Protein AF-A0A0F6SG94-F1 (afdb_monomer_lite)

Foldseek 3Di:
DVVVVVVVVVVVVVVVVVPPDPPPWDKFKAFQQRHTDDQVPDAAAAALDQLPDVQQPPDPDPHGGPTRRWMKIKTASDDDQFKKKFWAAPVRHTPDIDRGFGWDDDPRMTMGGTAGEAQDVLSVPDPPCPSRYYHYAAQIWMWMGDPRDIDIHGHHHAQAQEAAEEFEALADVHATLDQRHWVRVLVLVLLLQSLLRRQLSNLSHHHDRSVPHHYDYDYFAALQKKKKQPQAQWAFCWQKWAWKAKQNHTFPIFTGHHRHTQQRSLVSVQVSLVVVVKHKDKFWAAHFPNYPGIMMMIGIGHPVLGGIHMGGPPPDDRMPGPIMDMDRQGARCVLHAAFDDSRCLLGTHSNCCSRDVSPDPPPLSYQYEYEGNAYNVNPDQKAEHELCVVVVDGGSDHNYMYGHNVNSVCRQLQSRVSQRVLCHLLVHRDAPVVPDPQDCQASPGPNSRPSVDRGHHGDDPNSSVSSSVSGHDD

Sequence (474 aa):
MRLMREWIAALIVLVAISASAQERAEVRLLNGANTPLDPSRAVLMPSLRIPNDAALPRVWSFDGSSDARDVRIELVGIDADEASIESVDALGITRHAQEHVPLRRERGVSRSAFLRLVTTDLDAEAPDVTDRVLLVALGDLVRVTAAGVTYEIRVAPPRRARLRMRIVRNDVGGRPAIGGDEARAAALAREQVTIANEVWAQCGIGFGDPLELDVAVVDPPSASMLSVADVDGLPARGGGVIRMRVDGRAIPAITTRPGARPVETALAIATALRRARFVARVFENERTENGADRSADVVVRRRDGSFVTITRDDDAPLSTDAQQRVSIAEVDLGDGLREFDNMAALTGTLEERALVRAITDEDERTIDVLVVSEFTGRTRDGEAFVSGEAAGAPGSIANVVLISREGIARARAAFTLAHELGHVLLDHPLHPDHLGPDQPWRLMDSDASDSTILGPRRLTETECARARRFAHLE

pLDDT: mean 91.2, std 11.06, range [45.22, 98.75]

Radius of gyration: 30.39 Å; chains: 1; bounding box: 92×57×91 Å

Structure (mmCIF, N/CA/C/O backbone):
data_AF-A0A0F6SG94-F1
#
_entry.id   AF-A0A0F6SG94-F1
#
loop_
_atom_site.group_PDB
_atom_site.id
_atom_site.type_symbol
_atom_site.label_atom_id
_atom_site.label_alt_id
_atom_site.label_comp_id
_atom_site.label_asym_id
_atom_site.label_entity_id
_atom_site.label_seq_id
_atom_site.pdbx_PDB_ins_code
_atom_site.Cartn_x
_atom_site.Cartn_y
_atom_site.Cartn_z
_atom_site.occupancy
_atom_site.B_iso_or_equiv
_atom_site.auth_seq_id
_atom_site.auth_comp_id
_atom_site.auth_asym_id
_atom_site.auth_atom_id
_atom_site.pdbx_PDB_model_num
ATOM 1 N N . MET A 1 1 ? 62.537 -35.849 -48.654 1.00 54.38 1 MET A N 1
ATOM 2 C CA . MET A 1 1 ? 61.460 -36.094 -47.660 1.00 54.38 1 MET A CA 1
ATOM 3 C C . MET A 1 1 ? 61.463 -35.151 -46.448 1.00 54.38 1 MET A C 1
ATOM 5 O O . MET A 1 1 ? 60.395 -34.971 -45.882 1.00 54.38 1 MET A O 1
ATOM 9 N N . ARG A 1 2 ? 62.583 -34.518 -46.050 1.00 54.22 2 ARG A N 1
ATOM 10 C CA . ARG A 1 2 ? 62.607 -33.556 -44.922 1.00 54.22 2 ARG A CA 1
ATOM 11 C C . ARG A 1 2 ? 61.968 -32.195 -45.263 1.00 54.22 2 ARG A C 1
ATOM 13 O O . ARG A 1 2 ? 61.100 -31.748 -44.531 1.00 54.22 2 ARG A O 1
ATOM 20 N N . LEU A 1 3 ? 62.265 -31.646 -46.446 1.00 51.09 3 LEU A N 1
ATOM 21 C CA . LEU A 1 3 ? 61.664 -30.395 -46.944 1.00 51.09 3 LEU A CA 1
ATOM 22 C C . LEU A 1 3 ? 60.133 -30.459 -47.110 1.00 51.09 3 LEU A C 1
ATOM 24 O O . LEU A 1 3 ? 59.443 -29.496 -46.816 1.00 51.09 3 LEU A O 1
ATOM 28 N N . MET A 1 4 ? 59.566 -31.601 -47.509 1.00 54.66 4 MET A N 1
ATOM 29 C CA . MET A 1 4 ? 58.112 -31.721 -47.708 1.00 54.66 4 MET A CA 1
ATOM 30 C C . MET A 1 4 ? 57.323 -31.713 -46.384 1.00 54.66 4 MET A C 1
ATOM 32 O O . MET A 1 4 ? 56.164 -31.317 -46.366 1.00 54.66 4 MET A O 1
ATOM 36 N N . ARG A 1 5 ? 57.950 -32.105 -45.263 1.00 57.75 5 ARG A N 1
ATOM 37 C CA . ARG A 1 5 ? 57.336 -32.028 -43.925 1.00 57.75 5 ARG A CA 1
ATOM 38 C C . ARG A 1 5 ? 57.321 -30.601 -43.368 1.00 57.75 5 ARG A C 1
ATOM 40 O O . ARG A 1 5 ? 56.373 -30.253 -42.676 1.00 57.75 5 ARG A O 1
ATOM 47 N N . GLU A 1 6 ? 58.314 -29.780 -43.703 1.00 60.47 6 GLU A N 1
ATOM 48 C CA . GLU A 1 6 ? 58.376 -28.373 -43.274 1.00 60.47 6 GLU A CA 1
ATOM 49 C C . GLU A 1 6 ? 57.352 -27.502 -44.015 1.00 60.47 6 GLU A C 1
ATOM 51 O O . GLU A 1 6 ? 56.693 -26.673 -43.393 1.00 60.47 6 GLU A O 1
ATOM 56 N N . TRP A 1 7 ? 57.111 -27.766 -45.305 1.00 60.62 7 TRP A N 1
ATOM 57 C CA . TRP A 1 7 ? 56.058 -27.081 -46.066 1.00 60.62 7 TRP A CA 1
ATOM 58 C C . TRP A 1 7 ? 54.642 -27.457 -45.612 1.00 60.62 7 TRP A C 1
ATOM 60 O O . TRP A 1 7 ? 53.778 -26.589 -45.544 1.00 60.62 7 TRP A O 1
ATOM 70 N N . ILE A 1 8 ? 54.397 -28.718 -45.236 1.00 64.81 8 ILE A N 1
ATOM 71 C CA . ILE A 1 8 ? 53.089 -29.143 -44.708 1.00 64.81 8 ILE A CA 1
ATOM 72 C C . ILE A 1 8 ? 52.848 -28.564 -43.305 1.00 64.81 8 ILE A C 1
ATOM 74 O O . ILE A 1 8 ? 51.740 -28.121 -43.022 1.00 64.81 8 ILE A O 1
ATOM 78 N N . ALA A 1 9 ? 53.870 -28.492 -42.444 1.00 59.62 9 ALA A N 1
ATOM 79 C CA . ALA A 1 9 ? 53.749 -27.848 -41.134 1.00 59.62 9 ALA A CA 1
ATOM 80 C C . ALA A 1 9 ? 53.489 -26.334 -41.254 1.00 59.62 9 ALA A C 1
ATOM 82 O O . ALA A 1 9 ? 52.623 -25.812 -40.558 1.00 59.62 9 ALA A O 1
ATOM 83 N N . ALA A 1 10 ? 54.167 -25.643 -42.179 1.00 57.66 10 ALA A N 1
ATOM 84 C CA . ALA A 1 10 ? 53.922 -24.227 -42.453 1.00 57.66 10 ALA A CA 1
ATOM 85 C C . ALA A 1 10 ? 52.524 -23.977 -43.045 1.00 57.66 10 ALA A C 1
ATOM 87 O O . ALA A 1 10 ? 51.870 -23.013 -42.658 1.00 57.66 10 ALA A O 1
ATOM 88 N N . LEU A 1 11 ? 52.027 -24.862 -43.920 1.00 56.38 11 LEU A N 1
ATOM 89 C CA . LEU A 1 11 ? 50.677 -24.762 -44.483 1.00 56.38 11 LEU A CA 1
ATOM 90 C C . LEU A 1 11 ? 49.594 -25.031 -43.424 1.00 56.38 11 LEU A C 1
ATOM 92 O O . LEU A 1 11 ? 48.604 -24.314 -43.379 1.00 56.38 11 LEU A O 1
ATOM 96 N N . ILE A 1 12 ? 49.792 -26.009 -42.533 1.00 56.81 12 ILE A N 1
ATOM 97 C CA . ILE A 1 12 ? 48.864 -26.294 -41.424 1.00 56.81 12 ILE A CA 1
ATOM 98 C C . ILE A 1 12 ? 48.838 -25.133 -40.421 1.00 56.81 12 ILE A C 1
ATOM 100 O O . ILE A 1 12 ? 47.766 -24.782 -39.940 1.00 56.81 12 ILE A O 1
ATOM 104 N N . VAL A 1 13 ? 49.977 -24.487 -40.153 1.00 55.50 13 VAL A N 1
ATOM 105 C CA . VAL A 1 13 ? 50.031 -23.272 -39.323 1.00 55.50 13 VAL A CA 1
ATOM 106 C C . VAL A 1 13 ? 49.374 -22.081 -40.035 1.00 55.50 13 VAL A C 1
ATOM 108 O O . VAL A 1 13 ? 48.633 -21.347 -39.392 1.00 55.50 13 VAL A O 1
ATOM 111 N N . LEU A 1 14 ? 49.535 -21.918 -41.354 1.00 49.81 14 LEU A N 1
ATOM 112 C CA . LEU A 1 14 ? 48.852 -20.855 -42.108 1.00 49.81 14 LEU A CA 1
ATOM 113 C C . LEU A 1 14 ? 47.325 -21.056 -42.152 1.00 49.81 14 LEU A C 1
ATOM 115 O O . LEU A 1 14 ? 46.579 -20.099 -41.967 1.00 49.81 14 LEU A O 1
ATOM 119 N N . VAL A 1 15 ? 46.848 -22.294 -42.331 1.00 53.00 15 VAL A N 1
ATOM 120 C CA . VAL A 1 15 ? 45.410 -22.618 -42.294 1.00 53.00 15 VAL A CA 1
ATOM 121 C C . VAL A 1 15 ? 44.847 -22.514 -40.869 1.00 53.00 15 VAL A C 1
ATOM 123 O O . VAL A 1 15 ? 43.725 -22.047 -40.694 1.00 53.00 15 VAL A O 1
ATOM 126 N N . ALA A 1 16 ? 45.626 -22.854 -39.837 1.00 50.47 16 ALA A N 1
ATOM 127 C CA . ALA A 1 16 ? 45.220 -22.675 -38.442 1.00 50.47 16 ALA A CA 1
ATOM 128 C C . ALA A 1 16 ? 45.190 -21.196 -38.005 1.00 50.47 16 ALA A C 1
ATOM 130 O O . ALA A 1 16 ? 44.381 -20.836 -37.154 1.00 50.47 16 ALA A O 1
ATOM 131 N N . ILE A 1 17 ? 46.011 -20.325 -38.608 1.00 50.06 17 ILE A N 1
ATOM 132 C CA . ILE A 1 17 ? 45.977 -18.873 -38.364 1.00 50.06 17 ILE A CA 1
ATOM 133 C C . ILE A 1 17 ? 44.842 -18.201 -39.160 1.00 50.06 17 ILE A C 1
ATOM 135 O O . ILE A 1 17 ? 44.215 -17.282 -38.645 1.00 50.06 17 ILE A O 1
ATOM 139 N N . SER A 1 18 ? 44.468 -18.681 -40.350 1.00 47.53 18 SER A N 1
ATOM 140 C CA . SER A 1 18 ? 43.268 -18.181 -41.057 1.00 47.53 18 SER A CA 1
ATOM 141 C C . SER A 1 18 ? 41.940 -18.699 -40.493 1.00 47.53 18 SER A C 1
ATOM 143 O O . SER A 1 18 ? 40.896 -18.129 -40.789 1.00 47.53 18 SER A O 1
ATOM 145 N N . ALA A 1 19 ? 41.965 -19.736 -39.653 1.00 45.22 19 ALA A N 1
ATOM 146 C CA . ALA A 1 19 ? 40.829 -20.120 -38.815 1.00 45.22 19 ALA A CA 1
ATOM 147 C C . ALA A 1 19 ? 40.743 -19.304 -37.505 1.00 45.22 19 ALA A C 1
ATOM 149 O O . ALA A 1 19 ? 39.830 -19.520 -36.704 1.00 45.22 19 ALA A O 1
ATOM 150 N N . SER A 1 20 ? 41.681 -18.376 -37.263 1.00 50.03 20 SER A N 1
ATOM 151 C CA . SER A 1 20 ? 41.636 -17.490 -36.101 1.00 50.03 20 SER A CA 1
ATOM 152 C C . SER A 1 20 ? 40.656 -16.339 -36.351 1.00 50.03 20 SER A C 1
ATOM 154 O O . SER A 1 20 ? 40.830 -15.527 -37.253 1.00 50.03 20 SER A O 1
ATOM 156 N N . ALA A 1 21 ? 39.600 -16.322 -35.536 1.00 51.97 21 ALA A N 1
ATOM 157 C CA . ALA A 1 21 ? 38.595 -15.268 -35.444 1.00 51.97 21 ALA A CA 1
ATOM 158 C C . ALA A 1 21 ? 37.768 -15.026 -36.716 1.00 51.97 21 ALA A C 1
ATOM 160 O O . ALA A 1 21 ? 37.653 -13.905 -37.201 1.00 51.97 21 ALA A O 1
ATOM 161 N N . GLN A 1 22 ? 37.058 -16.053 -37.190 1.00 54.66 22 GLN A N 1
ATOM 162 C CA . GLN A 1 22 ? 35.732 -15.759 -37.729 1.00 54.66 22 GLN A CA 1
ATOM 163 C C . GLN A 1 22 ? 34.907 -15.272 -36.530 1.00 54.66 22 GLN A C 1
ATOM 165 O O . GLN A 1 22 ? 34.422 -16.087 -35.741 1.00 54.66 22 GLN A O 1
ATOM 170 N N . GLU A 1 23 ? 34.907 -13.951 -36.302 1.00 63.44 23 GLU A N 1
ATOM 171 C CA . GLU A 1 23 ? 34.091 -13.312 -35.270 1.00 63.44 23 GLU A CA 1
ATOM 172 C C . GLU A 1 23 ? 32.678 -13.856 -35.428 1.00 63.44 23 GLU A C 1
ATOM 174 O O . GLU A 1 23 ? 32.052 -13.719 -36.482 1.00 63.44 23 GLU A O 1
ATOM 179 N N . ARG A 1 24 ? 32.219 -14.591 -34.414 1.00 83.81 24 ARG A N 1
ATOM 180 C CA . ARG A 1 24 ? 30.873 -15.141 -34.434 1.00 83.81 24 ARG A CA 1
ATOM 181 C C . ARG A 1 24 ? 29.920 -13.955 -34.451 1.00 83.81 24 ARG A C 1
ATOM 183 O O . ARG A 1 24 ? 30.000 -13.111 -33.566 1.00 83.81 24 ARG A O 1
ATOM 190 N N . ALA A 1 25 ? 29.054 -13.923 -35.460 1.00 91.44 25 ALA A N 1
ATOM 191 C CA . ALA A 1 25 ? 27.910 -13.032 -35.504 1.00 91.44 25 ALA A CA 1
ATOM 192 C C . ALA A 1 25 ? 27.141 -13.146 -34.178 1.00 91.44 25 ALA A C 1
ATOM 194 O O . ALA A 1 25 ? 26.665 -14.228 -33.830 1.00 91.44 25 ALA A O 1
ATOM 195 N N . GLU A 1 26 ? 27.077 -12.056 -33.421 1.00 96.19 26 GLU A N 1
ATOM 196 C CA . GLU A 1 26 ? 26.526 -12.040 -32.071 1.00 96.19 26 GLU A CA 1
ATOM 197 C C . GLU A 1 26 ? 25.725 -10.759 -31.839 1.00 96.19 26 GLU A C 1
ATOM 199 O O . GLU A 1 26 ? 26.172 -9.656 -32.165 1.00 96.19 26 GLU A O 1
ATOM 204 N N . VAL A 1 27 ? 24.542 -10.923 -31.248 1.00 97.81 27 VAL A N 1
ATOM 205 C CA . VAL A 1 27 ? 23.726 -9.837 -30.701 1.00 97.81 27 VAL A CA 1
ATOM 206 C C . VAL A 1 27 ? 23.977 -9.790 -29.202 1.00 97.81 27 VAL A C 1
ATOM 208 O O . VAL A 1 27 ? 23.883 -10.814 -28.525 1.00 97.81 27 VAL A O 1
ATOM 211 N N . ARG A 1 28 ? 24.281 -8.605 -28.681 1.00 97.81 28 ARG A N 1
ATOM 212 C CA . ARG A 1 28 ? 24.512 -8.363 -27.257 1.00 97.81 28 ARG A CA 1
ATOM 213 C C . ARG A 1 28 ? 23.664 -7.206 -26.768 1.00 97.81 28 ARG A C 1
ATOM 215 O O . ARG A 1 28 ? 23.391 -6.260 -27.507 1.00 97.81 28 ARG A O 1
ATOM 222 N N . LEU A 1 29 ? 23.349 -7.245 -25.480 1.00 98.00 29 LEU A N 1
ATOM 223 C CA . LEU A 1 29 ? 22.873 -6.086 -24.744 1.00 98.00 29 LEU A CA 1
ATOM 224 C C . LEU A 1 29 ? 23.985 -5.604 -23.808 1.00 98.00 29 LEU A C 1
ATOM 226 O O . LEU A 1 29 ? 24.583 -6.397 -23.079 1.00 98.00 29 LEU A O 1
ATOM 230 N N . LEU A 1 30 ? 24.287 -4.311 -23.851 1.00 98.00 30 LEU A N 1
ATOM 231 C CA . LEU A 1 30 ? 25.258 -3.660 -22.976 1.00 98.00 30 LEU A CA 1
ATOM 232 C C . LEU A 1 30 ? 24.523 -2.847 -21.909 1.00 98.00 30 LEU A C 1
ATOM 234 O O . LEU A 1 30 ? 23.482 -2.270 -22.210 1.00 98.00 30 LEU A O 1
ATOM 238 N N . ASN A 1 31 ? 25.079 -2.752 -20.702 1.00 97.44 31 ASN A N 1
ATOM 239 C CA . ASN A 1 31 ? 24.598 -1.819 -19.675 1.00 97.44 31 ASN A CA 1
ATOM 240 C C . ASN A 1 31 ? 25.148 -0.392 -19.871 1.00 97.44 31 ASN A C 1
ATOM 242 O O . ASN A 1 31 ? 25.947 -0.144 -20.779 1.00 97.44 31 ASN A O 1
ATOM 246 N N . GLY A 1 32 ? 24.786 0.535 -18.976 1.00 95.38 32 GLY A N 1
ATOM 247 C CA . GLY A 1 32 ? 25.234 1.932 -19.017 1.00 95.38 32 GLY A CA 1
ATOM 248 C C . GLY A 1 32 ? 26.758 2.093 -19.009 1.00 95.38 32 GLY A C 1
ATOM 249 O O . GLY A 1 32 ? 27.291 2.998 -19.642 1.00 95.38 32 GLY A O 1
ATOM 250 N N . ALA A 1 33 ? 27.487 1.158 -18.395 1.00 96.38 33 ALA A N 1
ATOM 251 C CA . ALA A 1 33 ? 28.950 1.129 -18.386 1.00 96.38 33 ALA A CA 1
ATOM 252 C C . ALA A 1 33 ? 29.566 0.434 -19.619 1.00 96.38 33 ALA A C 1
ATOM 254 O O . ALA A 1 33 ? 30.764 0.152 -19.632 1.00 96.38 33 ALA A O 1
ATOM 255 N N . ASN A 1 34 ? 28.770 0.128 -20.648 1.00 95.94 34 ASN A N 1
ATOM 256 C CA . ASN A 1 34 ? 29.177 -0.615 -21.845 1.00 95.94 34 ASN A CA 1
ATOM 257 C C . ASN A 1 34 ? 29.717 -2.018 -21.580 1.00 95.94 34 ASN A C 1
ATOM 259 O O . ASN A 1 34 ? 30.497 -2.552 -22.369 1.00 95.94 34 ASN A O 1
ATOM 263 N N . THR A 1 35 ? 29.297 -2.625 -20.476 1.00 97.25 35 THR A N 1
ATOM 264 C CA . THR A 1 35 ? 29.620 -4.015 -20.169 1.00 97.25 35 THR A CA 1
ATOM 265 C C . THR A 1 35 ? 28.562 -4.924 -20.785 1.00 97.25 35 THR A C 1
ATOM 267 O O . THR A 1 35 ? 27.373 -4.689 -20.547 1.00 97.25 35 THR A O 1
ATOM 270 N N . PRO A 1 36 ? 28.956 -5.959 -21.549 1.00 97.75 36 PRO A N 1
ATOM 271 C CA . PRO A 1 36 ? 28.020 -6.965 -22.028 1.00 97.75 36 PRO A CA 1
ATOM 272 C C . PRO A 1 36 ? 27.292 -7.653 -20.875 1.00 97.75 36 PRO A C 1
ATOM 274 O O . PRO A 1 36 ? 27.904 -8.040 -19.878 1.00 97.75 36 PRO A O 1
ATOM 277 N N . LEU A 1 37 ? 25.983 -7.811 -21.026 1.00 98.06 37 LEU A N 1
ATOM 278 C CA . LEU A 1 37 ? 25.142 -8.531 -20.085 1.00 98.06 37 LEU A CA 1
ATOM 279 C C . LEU A 1 37 ? 25.159 -10.026 -20.430 1.00 98.06 37 LEU A C 1
ATOM 281 O O . LEU A 1 37 ? 24.895 -10.425 -21.563 1.00 98.06 37 LEU A O 1
ATOM 285 N N . ASP A 1 38 ? 25.480 -10.864 -19.448 1.00 97.62 38 ASP A N 1
ATOM 286 C CA . ASP A 1 38 ? 25.367 -12.321 -19.559 1.00 97.62 38 ASP A CA 1
ATOM 287 C C . ASP A 1 38 ? 23.965 -12.733 -19.085 1.00 97.62 38 ASP A C 1
ATOM 289 O O . ASP A 1 38 ? 23.687 -12.602 -17.890 1.00 97.62 38 ASP A O 1
ATOM 293 N N . PRO A 1 39 ? 23.081 -13.246 -19.961 1.00 97.00 39 PRO A N 1
ATOM 294 C CA . PRO A 1 39 ? 21.699 -13.554 -19.594 1.00 97.00 39 PRO A CA 1
ATOM 295 C C . PRO A 1 39 ? 21.581 -14.683 -18.557 1.00 97.00 39 PRO A C 1
ATOM 297 O O . PRO A 1 39 ? 20.520 -14.861 -17.964 1.00 97.00 39 PRO A O 1
ATOM 300 N N . SER A 1 40 ? 22.659 -15.435 -18.296 1.00 96.44 40 SER A N 1
ATOM 301 C CA . SER A 1 40 ? 22.699 -16.454 -17.239 1.00 96.44 40 SER A CA 1
ATOM 302 C C . SER A 1 40 ? 23.045 -15.902 -15.849 1.00 96.44 40 SER A C 1
ATOM 304 O O . SER A 1 40 ? 22.896 -16.608 -14.851 1.00 96.44 40 SER A O 1
ATOM 306 N N . ARG A 1 41 ? 23.530 -14.655 -15.766 1.00 96.62 41 ARG A N 1
ATOM 307 C CA . ARG A 1 41 ? 24.025 -14.031 -14.522 1.00 96.62 41 ARG A CA 1
ATOM 308 C C . ARG A 1 41 ? 23.418 -12.666 -14.236 1.00 96.62 41 ARG A C 1
ATOM 310 O O . ARG A 1 41 ? 23.407 -12.240 -13.084 1.00 96.62 41 ARG A O 1
ATOM 317 N N . ALA A 1 42 ? 22.977 -11.969 -15.273 1.00 97.56 42 ALA A N 1
ATOM 318 C CA . ALA A 1 42 ? 22.435 -10.630 -15.198 1.00 97.56 42 ALA A CA 1
ATOM 319 C C . ALA A 1 42 ? 20.916 -10.643 -15.371 1.00 97.56 42 ALA A C 1
ATOM 321 O O . ALA A 1 42 ? 20.344 -11.499 -16.043 1.00 97.56 42 ALA A O 1
ATOM 322 N N . VAL A 1 43 ? 20.286 -9.635 -14.783 1.00 97.75 43 VAL A N 1
ATOM 323 C CA . VAL A 1 43 ? 18.883 -9.292 -15.000 1.00 97.75 43 VAL A CA 1
ATOM 324 C C . VAL A 1 43 ? 18.789 -7.799 -15.258 1.00 97.75 43 VAL A C 1
ATOM 326 O O . VAL A 1 43 ? 19.610 -7.016 -14.772 1.00 97.75 43 VAL A O 1
ATOM 329 N N . LEU A 1 44 ? 17.782 -7.410 -16.022 1.00 98.31 44 LEU A N 1
ATOM 330 C CA . LEU A 1 44 ? 17.457 -6.017 -16.260 1.00 98.31 44 LEU A CA 1
ATOM 331 C C . LEU A 1 44 ? 16.655 -5.439 -15.094 1.00 98.31 44 LEU A C 1
ATOM 333 O O . LEU A 1 44 ? 15.865 -6.133 -14.458 1.00 98.31 44 LEU A O 1
ATOM 337 N N . MET A 1 45 ? 16.850 -4.152 -14.828 1.00 97.88 45 MET A N 1
ATOM 338 C CA . MET A 1 45 ? 16.108 -3.400 -13.820 1.00 97.88 45 MET A CA 1
ATOM 339 C C . MET A 1 45 ? 15.559 -2.126 -14.457 1.00 97.88 45 MET A C 1
ATOM 341 O O . MET A 1 45 ? 16.333 -1.434 -15.121 1.00 97.88 45 MET A O 1
ATOM 345 N N . PRO A 1 46 ? 14.287 -1.762 -14.219 1.00 97.44 46 PRO A N 1
ATOM 346 C CA . PRO A 1 46 ? 13.781 -0.461 -14.638 1.00 97.44 46 PRO A CA 1
ATOM 347 C C . PRO A 1 46 ? 14.574 0.689 -14.008 1.00 97.44 46 PRO A C 1
ATOM 349 O O . PRO A 1 46 ? 15.127 0.556 -12.906 1.00 97.44 46 PRO A O 1
ATOM 352 N N . SER A 1 47 ? 14.661 1.814 -14.713 1.00 96.06 47 SER A N 1
ATOM 353 C CA . SER A 1 47 ? 15.433 2.976 -14.267 1.00 96.06 47 SER A CA 1
ATOM 354 C C . SER A 1 47 ? 14.773 3.689 -13.077 1.00 96.06 47 SER A C 1
ATOM 356 O O . SER A 1 47 ? 13.553 3.722 -12.953 1.00 96.06 47 SER A O 1
ATOM 358 N N . LEU A 1 48 ? 15.596 4.283 -12.201 1.00 95.38 48 LEU A N 1
ATOM 359 C CA . LEU A 1 48 ? 15.147 5.221 -11.152 1.00 95.38 48 LEU A CA 1
ATOM 360 C C . LEU A 1 48 ? 15.154 6.680 -11.629 1.00 95.38 48 LEU A C 1
ATOM 362 O O . LEU A 1 48 ? 14.886 7.600 -10.858 1.00 95.38 48 LEU A O 1
ATOM 366 N N . ARG A 1 49 ? 15.545 6.923 -12.881 1.00 93.81 49 ARG A N 1
ATOM 367 C CA . ARG A 1 49 ? 15.724 8.259 -13.449 1.00 93.81 49 ARG A CA 1
ATOM 368 C C . ARG A 1 49 ? 14.479 8.684 -14.210 1.00 93.81 49 ARG A C 1
ATOM 370 O O . ARG A 1 49 ? 13.713 7.861 -14.714 1.00 93.81 49 ARG A O 1
ATOM 377 N N . ILE A 1 50 ? 14.257 9.988 -14.288 1.00 91.50 50 ILE A N 1
ATOM 378 C CA . ILE A 1 50 ? 13.193 10.549 -15.126 1.00 91.50 50 ILE A CA 1
ATOM 379 C C . ILE A 1 50 ? 13.578 10.292 -16.594 1.00 91.50 50 ILE A C 1
ATOM 381 O O . ILE A 1 50 ? 14.748 10.479 -16.930 1.00 91.50 50 ILE A O 1
ATOM 385 N N . PRO A 1 51 ? 12.670 9.848 -17.482 1.00 89.50 51 PRO A N 1
ATOM 386 C CA . PRO A 1 51 ? 13.062 9.343 -18.798 1.00 89.50 51 PRO A CA 1
ATOM 387 C C . PRO A 1 51 ? 13.747 10.383 -19.683 1.00 89.50 51 PRO A C 1
ATOM 389 O O . PRO A 1 51 ? 14.661 10.042 -20.424 1.00 89.50 51 PRO A O 1
ATOM 392 N N . ASN A 1 52 ? 13.347 11.651 -19.580 1.00 88.44 52 ASN A N 1
ATOM 393 C CA . ASN A 1 52 ? 13.834 12.739 -20.428 1.00 88.44 52 ASN A CA 1
ATOM 394 C C . ASN A 1 52 ? 14.964 13.577 -19.797 1.00 88.44 52 ASN A C 1
ATOM 396 O O . ASN A 1 52 ? 15.303 14.644 -20.327 1.00 88.44 52 ASN A O 1
ATOM 400 N N . ASP A 1 53 ? 15.553 13.112 -18.690 1.00 90.75 53 ASP A N 1
ATOM 401 C CA . ASP A 1 53 ? 16.646 13.811 -18.017 1.00 90.75 53 ASP A CA 1
ATOM 402 C C . ASP A 1 53 ? 17.971 13.756 -18.799 1.00 90.75 53 ASP A C 1
ATOM 404 O O . ASP A 1 53 ? 18.149 13.008 -19.760 1.00 90.75 53 ASP A O 1
ATOM 408 N N . ALA A 1 54 ? 18.941 14.571 -18.379 1.00 87.94 54 ALA A N 1
ATOM 409 C CA . ALA A 1 54 ? 20.250 14.636 -19.031 1.00 87.94 54 ALA A CA 1
ATOM 410 C C . ALA A 1 54 ? 21.106 13.369 -18.832 1.00 87.94 54 ALA A C 1
ATOM 412 O O . ALA A 1 54 ? 22.169 13.260 -19.443 1.00 87.94 54 ALA A O 1
ATOM 413 N N . ALA A 1 55 ? 20.683 12.436 -17.968 1.00 87.62 55 ALA A N 1
ATOM 414 C CA . ALA A 1 55 ? 21.408 11.191 -17.749 1.00 87.62 55 ALA A CA 1
ATOM 415 C C . ALA A 1 55 ? 21.224 10.218 -18.916 1.00 87.62 55 ALA A C 1
ATOM 417 O O . ALA A 1 55 ? 22.111 9.406 -19.142 1.00 87.62 55 ALA A O 1
ATOM 418 N N . LEU A 1 56 ? 20.121 10.322 -19.670 1.00 89.44 56 LEU A N 1
ATOM 419 C CA . LEU A 1 56 ? 19.925 9.562 -20.903 1.00 89.44 56 LEU A CA 1
ATOM 420 C C . LEU A 1 56 ? 20.673 10.246 -22.066 1.00 89.44 56 LEU A C 1
ATOM 422 O O . LEU A 1 56 ? 20.278 11.340 -22.491 1.00 89.44 56 LEU A O 1
ATOM 426 N N . PRO A 1 57 ? 21.752 9.654 -22.615 1.00 86.38 57 PRO A N 1
ATOM 427 C CA . PRO A 1 57 ? 22.546 10.316 -23.645 1.00 86.38 57 PRO A CA 1
ATOM 428 C C . PRO A 1 57 ? 21.741 10.529 -24.935 1.00 86.38 57 PRO A C 1
ATOM 430 O O . PRO A 1 57 ? 21.406 9.582 -25.647 1.00 86.38 57 PRO A O 1
ATOM 433 N N . ARG A 1 58 ? 21.457 11.795 -25.270 1.00 81.69 58 ARG A N 1
ATOM 434 C CA . ARG A 1 58 ? 20.728 12.163 -26.503 1.00 81.69 58 ARG A CA 1
ATOM 435 C C . ARG A 1 58 ? 21.605 12.085 -27.751 1.00 81.69 58 ARG A C 1
ATOM 437 O O . ARG A 1 58 ? 21.123 11.819 -28.853 1.00 81.69 58 ARG A O 1
ATOM 444 N N . VAL A 1 59 ? 22.901 12.331 -27.579 1.00 81.38 59 VAL A N 1
ATOM 445 C CA . VAL A 1 59 ? 23.886 12.240 -28.655 1.00 81.38 59 VAL A CA 1
ATOM 446 C C . VAL A 1 59 ? 24.295 10.785 -28.818 1.00 81.38 59 VAL A C 1
ATOM 448 O O . VAL A 1 59 ? 24.551 10.082 -27.843 1.00 81.38 59 VAL A O 1
ATOM 451 N N . TRP A 1 60 ? 24.398 10.349 -30.070 1.00 79.50 60 TRP A N 1
ATOM 452 C CA . TRP A 1 60 ? 25.031 9.085 -30.417 1.00 79.50 60 TRP A CA 1
ATOM 453 C C . TRP A 1 60 ? 26.488 9.108 -29.956 1.00 79.50 60 TRP A C 1
ATOM 455 O O . TRP A 1 60 ? 27.334 9.698 -30.624 1.00 79.50 60 TRP A O 1
ATOM 465 N N . SER A 1 61 ? 26.763 8.494 -28.807 1.00 80.31 61 SER A N 1
ATOM 466 C CA . SER A 1 61 ? 28.110 8.344 -28.268 1.00 80.31 61 SER A CA 1
ATOM 467 C C . SER A 1 61 ? 28.415 6.879 -27.980 1.00 80.31 61 SER A C 1
ATOM 469 O O . SER A 1 61 ? 27.561 6.106 -27.538 1.00 80.31 61 SER A O 1
ATOM 471 N N . PHE A 1 62 ? 29.664 6.493 -28.228 1.00 82.88 62 PHE A N 1
ATOM 472 C CA . PHE A 1 62 ? 30.205 5.205 -27.809 1.00 82.88 62 PHE A CA 1
ATOM 473 C C . PHE A 1 62 ? 30.611 5.191 -26.330 1.00 82.88 62 PHE A C 1
ATOM 475 O O . PHE A 1 62 ? 30.888 4.107 -25.813 1.00 82.88 62 PHE A O 1
ATOM 482 N N . ASP A 1 63 ? 30.558 6.337 -25.650 1.00 88.50 63 ASP A N 1
ATOM 483 C CA . ASP A 1 63 ? 30.751 6.463 -24.205 1.00 88.50 63 ASP A CA 1
ATOM 484 C C . ASP A 1 63 ? 29.620 5.776 -23.417 1.00 88.50 63 ASP A C 1
ATOM 486 O O . ASP A 1 63 ? 28.680 5.215 -23.989 1.00 88.50 63 ASP A O 1
ATOM 490 N N . GLY A 1 64 ? 29.759 5.719 -22.093 1.00 89.81 64 GLY A N 1
ATOM 491 C CA . GLY A 1 64 ? 28.740 5.149 -21.207 1.00 89.81 64 GLY A CA 1
ATOM 492 C C . GLY A 1 64 ? 27.581 6.110 -20.918 1.00 89.81 64 GLY A C 1
ATOM 493 O O . GLY A 1 64 ? 27.698 7.316 -21.131 1.00 89.81 64 GLY A O 1
ATOM 494 N N . SER A 1 65 ? 26.482 5.568 -20.395 1.00 93.06 65 SER A N 1
ATOM 495 C CA . SER A 1 65 ? 25.437 6.330 -19.703 1.00 93.06 65 SER A CA 1
ATOM 496 C C . SER A 1 65 ? 25.827 6.544 -18.236 1.00 93.06 65 SER A C 1
ATOM 498 O O . SER A 1 65 ? 26.517 5.716 -17.637 1.00 93.06 65 SER A O 1
ATOM 500 N N . SER A 1 66 ? 25.382 7.656 -17.647 1.00 93.19 66 SER A N 1
ATOM 501 C CA . SER A 1 66 ? 25.532 7.896 -16.207 1.00 93.19 66 SER A CA 1
ATOM 502 C C . SER A 1 66 ? 24.534 7.092 -15.367 1.00 93.19 66 SER A C 1
ATOM 504 O O . SER A 1 66 ? 24.772 6.906 -14.174 1.00 93.19 66 SER A O 1
ATOM 506 N N . ASP A 1 67 ? 23.463 6.572 -15.974 1.00 94.12 67 ASP A N 1
ATOM 507 C CA . ASP A 1 67 ? 22.612 5.555 -15.361 1.00 94.12 67 ASP A CA 1
ATOM 508 C C . ASP A 1 67 ? 23.112 4.157 -15.750 1.00 94.12 67 ASP A C 1
ATOM 510 O O . ASP A 1 67 ? 23.085 3.756 -16.915 1.00 94.12 67 ASP A O 1
ATOM 514 N N . ALA A 1 68 ? 23.544 3.382 -14.755 1.00 95.00 68 ALA A N 1
ATOM 515 C CA . ALA A 1 68 ? 24.015 2.015 -14.957 1.00 95.00 68 ALA A CA 1
ATOM 516 C C . ALA A 1 68 ? 22.924 1.061 -15.484 1.00 95.00 68 ALA A C 1
ATOM 518 O O . ALA A 1 68 ? 23.262 -0.013 -15.987 1.00 95.00 68 ALA A O 1
ATOM 519 N N . ARG A 1 69 ? 21.640 1.431 -15.357 1.00 96.44 69 ARG A N 1
ATOM 520 C CA . ARG A 1 69 ? 20.480 0.633 -15.786 1.00 96.44 69 ARG A CA 1
ATOM 521 C C . ARG A 1 69 ? 20.046 0.896 -17.222 1.00 96.44 69 ARG A C 1
ATOM 523 O O . ARG A 1 69 ? 19.253 0.118 -17.747 1.00 96.44 69 ARG A O 1
ATOM 530 N N . ASP A 1 70 ? 20.550 1.953 -17.855 1.00 96.94 70 ASP A N 1
ATOM 531 C CA . ASP A 1 70 ? 20.325 2.149 -19.283 1.00 96.94 70 ASP A CA 1
ATOM 532 C C . ASP A 1 70 ? 20.987 1.007 -20.064 1.00 96.94 70 ASP A C 1
ATOM 534 O O . ASP A 1 70 ? 22.036 0.483 -19.675 1.00 96.94 70 ASP A O 1
ATOM 538 N N . VAL A 1 71 ? 20.374 0.614 -21.177 1.00 97.69 71 VAL A N 1
ATOM 539 C CA . VAL A 1 71 ? 20.850 -0.496 -22.004 1.00 97.69 71 VAL A CA 1
ATOM 540 C C . VAL A 1 71 ? 21.020 -0.084 -23.452 1.00 97.69 71 VAL A C 1
ATOM 542 O O . VAL A 1 71 ? 20.389 0.857 -23.912 1.00 97.69 71 VAL A O 1
ATOM 545 N N . ARG A 1 72 ? 21.862 -0.783 -24.207 1.00 97.25 72 ARG A N 1
ATOM 546 C CA . ARG A 1 72 ? 21.928 -0.611 -25.663 1.00 97.25 72 ARG A CA 1
ATOM 547 C C . ARG A 1 72 ? 22.284 -1.898 -26.375 1.00 97.25 72 ARG A C 1
ATOM 549 O O . ARG A 1 72 ? 22.955 -2.759 -25.810 1.00 97.25 72 ARG A O 1
ATOM 556 N N . ILE A 1 73 ? 21.860 -1.994 -27.624 1.00 97.88 73 ILE A N 1
ATOM 557 C CA . ILE A 1 73 ? 22.138 -3.124 -28.501 1.00 97.88 73 ILE A CA 1
ATOM 558 C C . ILE A 1 73 ? 23.547 -2.959 -29.072 1.00 97.88 73 ILE A C 1
ATOM 560 O O . ILE A 1 73 ? 23.921 -1.869 -29.507 1.00 97.88 73 ILE A O 1
ATOM 564 N N . GLU A 1 74 ? 24.322 -4.039 -29.087 1.00 97.75 74 GLU A N 1
ATOM 565 C CA . GLU A 1 74 ? 25.582 -4.151 -29.818 1.00 97.75 74 GLU A CA 1
ATOM 566 C C . GLU A 1 74 ? 25.538 -5.371 -30.737 1.00 97.75 74 GLU A C 1
ATOM 568 O O . GLU A 1 74 ? 25.191 -6.473 -30.314 1.00 97.75 74 GLU A O 1
ATOM 573 N N . LEU A 1 75 ? 25.937 -5.166 -31.987 1.00 97.56 75 LEU A N 1
ATOM 574 C CA . LEU A 1 75 ? 26.121 -6.211 -32.975 1.00 97.56 75 LEU A CA 1
ATOM 575 C C . LEU A 1 75 ? 27.611 -6.390 -33.276 1.00 97.56 75 LEU A C 1
ATOM 577 O O . LEU A 1 75 ? 28.291 -5.440 -33.680 1.00 97.56 75 LEU A O 1
ATOM 581 N N . VAL A 1 76 ? 28.102 -7.619 -33.121 1.00 96.44 76 VAL A N 1
ATOM 582 C CA . VAL A 1 76 ? 29.481 -8.017 -33.439 1.00 96.44 76 VAL A CA 1
ATOM 583 C C . VAL A 1 76 ? 29.448 -8.995 -34.603 1.00 96.44 76 VAL A C 1
ATOM 585 O O . VAL A 1 76 ? 28.691 -9.960 -34.570 1.00 96.44 76 VAL A O 1
ATOM 588 N N . GLY A 1 77 ? 30.227 -8.742 -35.658 1.00 93.56 77 GLY A N 1
ATOM 589 C CA . GLY A 1 77 ? 30.265 -9.613 -36.841 1.00 93.56 77 GLY A CA 1
ATOM 590 C C . GLY A 1 77 ? 28.959 -9.680 -37.654 1.00 93.56 77 GLY A C 1
ATOM 591 O O . GLY A 1 77 ? 28.848 -10.522 -38.541 1.00 93.56 77 GLY A O 1
ATOM 592 N N . ILE A 1 78 ? 27.977 -8.813 -37.374 1.00 94.25 78 ILE A N 1
ATOM 593 C CA . ILE A 1 78 ? 26.710 -8.699 -38.113 1.00 94.25 78 ILE A CA 1
ATOM 594 C C . ILE A 1 78 ? 26.703 -7.371 -38.871 1.00 94.25 78 ILE A C 1
ATOM 596 O O . ILE A 1 78 ? 27.011 -6.318 -38.309 1.00 94.25 78 ILE A O 1
ATOM 600 N N . ASP A 1 79 ? 26.353 -7.426 -40.154 1.00 93.12 79 ASP A N 1
ATOM 601 C CA . ASP A 1 79 ? 26.160 -6.247 -40.993 1.00 93.12 79 ASP A CA 1
ATOM 602 C C . ASP A 1 79 ? 24.669 -5.901 -41.065 1.00 93.12 79 ASP A C 1
ATOM 604 O O . ASP A 1 79 ? 23.940 -6.415 -41.909 1.00 93.12 79 ASP A O 1
ATOM 608 N N . ALA A 1 80 ? 24.216 -5.092 -40.109 1.00 95.00 80 ALA A N 1
ATOM 609 C CA . ALA A 1 80 ? 22.863 -4.552 -40.054 1.00 95.00 80 ALA A CA 1
ATOM 610 C C . ALA A 1 80 ? 22.904 -3.102 -39.553 1.00 95.00 80 ALA A C 1
ATOM 612 O O . ALA A 1 80 ? 23.735 -2.739 -38.709 1.00 95.00 80 ALA A O 1
ATOM 613 N N . ASP A 1 81 ? 22.010 -2.286 -40.095 1.00 96.44 81 ASP A N 1
ATOM 614 C CA . ASP A 1 81 ? 21.767 -0.887 -39.743 1.00 96.44 81 ASP A CA 1
ATOM 615 C C . ASP A 1 81 ? 20.590 -0.713 -38.775 1.00 96.44 81 ASP A C 1
ATOM 617 O O . ASP A 1 81 ? 20.453 0.351 -38.172 1.00 96.44 81 ASP A O 1
ATOM 621 N N . GLU A 1 82 ? 19.802 -1.767 -38.557 1.00 97.31 82 GLU A N 1
ATOM 622 C CA . GLU A 1 82 ? 18.676 -1.794 -37.627 1.00 97.31 82 GLU A CA 1
ATOM 623 C C . GLU A 1 82 ? 18.605 -3.117 -36.844 1.00 97.31 82 GLU A C 1
ATOM 625 O O . GLU A 1 82 ? 19.112 -4.162 -37.266 1.00 97.31 82 GLU A O 1
ATOM 630 N N . ALA A 1 83 ? 17.957 -3.062 -35.684 1.00 97.88 83 ALA A N 1
ATOM 631 C CA . ALA A 1 83 ? 17.545 -4.214 -34.887 1.00 97.88 83 ALA A CA 1
ATOM 632 C C . ALA A 1 83 ? 16.120 -3.991 -34.369 1.00 97.88 83 ALA A C 1
ATOM 634 O O . ALA A 1 83 ? 15.663 -2.854 -34.311 1.00 97.88 83 ALA A O 1
ATOM 635 N N . SER A 1 84 ? 15.448 -5.049 -33.927 1.00 98.19 84 SER A N 1
ATOM 636 C CA . SER A 1 84 ? 14.213 -4.928 -33.152 1.00 98.19 84 SER A CA 1
ATOM 637 C C . SER A 1 84 ? 14.455 -5.271 -31.686 1.00 98.19 84 SER A C 1
ATOM 639 O O . SER A 1 84 ? 15.315 -6.097 -31.359 1.00 98.19 84 SER A O 1
ATOM 641 N N . ILE A 1 85 ? 13.698 -4.635 -30.795 1.00 98.44 85 ILE A N 1
ATOM 642 C CA . ILE A 1 85 ? 13.668 -4.960 -29.367 1.00 98.44 85 ILE A CA 1
ATOM 643 C C . ILE A 1 85 ? 12.231 -4.965 -28.860 1.00 98.44 85 ILE A C 1
ATOM 645 O O . ILE A 1 85 ? 11.459 -4.058 -29.159 1.00 98.44 85 ILE A O 1
ATOM 649 N N . GLU A 1 86 ? 11.874 -5.968 -28.071 1.00 98.44 86 GLU A N 1
ATOM 650 C CA . GLU A 1 86 ? 10.550 -6.080 -27.465 1.00 98.44 86 GLU A CA 1
ATOM 651 C C . GLU A 1 86 ? 10.622 -6.564 -26.015 1.00 98.44 86 GLU A C 1
ATOM 653 O O . GLU A 1 86 ? 11.551 -7.276 -25.632 1.00 98.44 86 GLU A O 1
ATOM 658 N N . SER A 1 87 ? 9.630 -6.169 -25.217 1.00 98.50 87 SER A N 1
ATOM 659 C CA . SER A 1 87 ? 9.339 -6.742 -23.903 1.00 98.50 87 SER A CA 1
ATOM 660 C C . SER A 1 87 ? 8.146 -7.675 -24.023 1.00 98.50 87 SER A C 1
ATOM 662 O O . SER A 1 87 ? 7.101 -7.281 -24.545 1.00 98.50 87 SER A O 1
ATOM 664 N N . VAL A 1 88 ? 8.295 -8.898 -23.530 1.00 98.12 88 VAL A N 1
ATOM 665 C CA . VAL A 1 88 ? 7.298 -9.963 -23.635 1.00 98.12 88 VAL A CA 1
ATOM 666 C C . VAL A 1 88 ? 6.983 -10.483 -22.240 1.00 98.12 88 VAL A C 1
ATOM 668 O O . VAL A 1 88 ? 7.895 -10.771 -21.465 1.00 98.12 88 VAL A O 1
ATOM 671 N N . ASP A 1 89 ? 5.702 -10.606 -21.909 1.00 96.12 89 ASP A N 1
ATOM 672 C CA . ASP A 1 89 ? 5.283 -11.124 -20.609 1.00 96.12 89 ASP A CA 1
ATOM 673 C C . ASP A 1 89 ? 5.470 -12.652 -20.489 1.00 96.12 89 ASP A C 1
ATOM 675 O O . ASP A 1 89 ? 5.899 -13.348 -21.416 1.00 96.12 89 ASP A O 1
ATOM 679 N N . ALA A 1 90 ? 5.132 -13.205 -19.321 1.00 91.88 90 ALA A N 1
ATOM 680 C CA . ALA A 1 90 ? 5.241 -14.640 -19.057 1.00 91.88 90 ALA A CA 1
ATOM 681 C C . ALA A 1 90 ? 4.336 -15.519 -19.950 1.00 91.88 90 ALA A C 1
ATOM 683 O O . ALA A 1 90 ? 4.581 -16.721 -20.059 1.00 91.88 90 ALA A O 1
ATOM 684 N N . LEU A 1 91 ? 3.305 -14.941 -20.577 1.00 94.25 91 LEU A N 1
ATOM 685 C CA . LEU A 1 91 ? 2.387 -15.620 -21.494 1.00 94.25 91 LEU A CA 1
ATOM 686 C C . LEU A 1 91 ? 2.829 -15.510 -22.960 1.00 94.25 91 LEU A C 1
ATOM 688 O O . LEU A 1 91 ? 2.188 -16.095 -23.834 1.00 94.25 91 LEU A O 1
ATOM 692 N N . GLY A 1 92 ? 3.921 -14.798 -23.242 1.00 95.75 92 GLY A N 1
ATOM 693 C CA . GLY A 1 92 ? 4.387 -14.569 -24.605 1.00 95.75 92 GLY A CA 1
ATOM 694 C C . GLY A 1 92 ? 3.708 -13.385 -25.297 1.00 95.75 92 GLY A C 1
ATOM 695 O O . GLY A 1 92 ? 3.864 -13.239 -26.508 1.00 95.75 92 GLY A O 1
ATOM 696 N N . ILE A 1 93 ? 2.952 -12.556 -24.570 1.00 97.12 93 ILE A N 1
ATOM 697 C CA . ILE A 1 93 ? 2.293 -11.372 -25.123 1.00 97.12 93 ILE A CA 1
ATOM 698 C C . ILE A 1 93 ? 3.287 -10.211 -25.111 1.00 97.12 93 ILE A C 1
ATOM 700 O O . ILE A 1 93 ? 3.855 -9.862 -24.074 1.00 97.12 93 ILE A O 1
ATOM 704 N N . THR A 1 94 ? 3.501 -9.601 -26.276 1.00 97.81 94 THR A N 1
ATOM 705 C CA . THR A 1 94 ? 4.343 -8.410 -26.409 1.00 97.81 94 THR A CA 1
ATOM 706 C C . THR A 1 94 ? 3.685 -7.229 -25.696 1.00 97.81 94 THR A C 1
ATOM 708 O O . THR A 1 94 ? 2.597 -6.792 -26.071 1.00 97.81 94 THR A O 1
ATOM 711 N N . ARG A 1 95 ? 4.361 -6.698 -24.674 1.00 95.88 95 ARG A N 1
ATOM 712 C CA . ARG A 1 95 ? 3.956 -5.490 -23.941 1.00 95.88 95 ARG A CA 1
ATOM 713 C C . ARG A 1 95 ? 4.302 -4.229 -24.720 1.00 95.88 95 ARG A C 1
ATOM 715 O O . ARG A 1 95 ? 3.510 -3.298 -24.781 1.00 95.88 95 ARG A O 1
ATOM 722 N N . HIS A 1 96 ? 5.503 -4.197 -25.284 1.00 97.50 96 HIS A N 1
ATOM 723 C CA . HIS A 1 96 ? 6.017 -3.062 -26.035 1.00 97.50 96 HIS A CA 1
ATOM 724 C C . HIS A 1 96 ? 7.105 -3.539 -26.986 1.00 97.50 96 HIS A C 1
ATOM 726 O O . HIS A 1 96 ? 7.914 -4.391 -26.619 1.00 97.50 96 HIS A O 1
ATOM 732 N N . ALA A 1 97 ? 7.142 -2.975 -28.188 1.00 97.50 97 ALA A N 1
ATOM 733 C CA . ALA A 1 97 ? 8.130 -3.306 -29.199 1.00 97.50 97 ALA A CA 1
ATOM 734 C C . ALA A 1 97 ? 8.589 -2.049 -29.930 1.00 97.50 97 ALA A C 1
ATOM 736 O O . ALA A 1 97 ? 7.798 -1.156 -30.223 1.00 97.50 97 ALA A O 1
ATOM 737 N N . GLN A 1 98 ? 9.875 -2.018 -30.253 1.00 97.19 98 GLN A N 1
ATOM 738 C CA . GLN A 1 98 ? 10.449 -1.119 -31.238 1.00 97.19 98 GLN A CA 1
ATOM 739 C C . GLN A 1 98 ? 10.951 -1.980 -32.395 1.00 97.19 98 GLN A C 1
ATOM 741 O O . GLN A 1 98 ? 11.937 -2.708 -32.259 1.00 97.19 98 GLN A O 1
ATOM 746 N N . GLU A 1 99 ? 10.247 -1.924 -33.523 1.00 96.50 99 GLU A N 1
ATOM 747 C CA . GLU A 1 99 ? 10.583 -2.714 -34.715 1.00 96.50 99 GLU A CA 1
ATOM 748 C C . GLU A 1 99 ? 11.859 -2.209 -35.401 1.00 96.50 99 GLU A C 1
ATOM 750 O O . GLU A 1 99 ? 12.601 -3.004 -35.974 1.00 96.50 99 GLU A O 1
ATOM 755 N N . HIS A 1 100 ? 12.134 -0.905 -35.282 1.00 96.19 100 HIS A N 1
ATOM 756 C CA . HIS A 1 100 ? 13.235 -0.215 -35.948 1.00 96.19 100 HIS A CA 1
ATOM 757 C C . HIS A 1 100 ? 14.105 0.540 -34.937 1.00 96.19 100 HIS A C 1
ATOM 759 O O . HIS A 1 100 ? 13.926 1.734 -34.699 1.00 96.19 100 HIS A O 1
ATOM 765 N N . VAL A 1 101 ? 15.072 -0.153 -34.336 1.00 96.38 101 VAL A N 1
ATOM 766 C CA . VAL A 1 101 ? 16.117 0.466 -33.516 1.00 96.38 101 VAL A CA 1
ATOM 767 C C . VAL A 1 101 ? 17.321 0.770 -34.405 1.00 96.38 101 VAL A C 1
ATOM 769 O O . VAL A 1 101 ? 18.039 -0.161 -34.781 1.00 96.38 101 VAL A O 1
ATOM 772 N N . PRO A 1 102 ? 17.595 2.047 -34.728 1.00 96.12 102 PRO A N 1
ATOM 773 C CA . PRO A 1 102 ? 18.719 2.395 -35.583 1.00 96.12 102 PRO A CA 1
ATOM 774 C C . PRO A 1 102 ? 20.047 2.010 -34.928 1.00 96.12 102 PRO A C 1
ATOM 776 O O . PRO A 1 102 ? 20.233 2.138 -33.714 1.00 96.12 102 PRO A O 1
ATOM 779 N N . LEU A 1 103 ? 21.003 1.590 -35.747 1.00 95.81 103 LEU A N 1
ATOM 780 C CA . LEU A 1 103 ? 22.346 1.220 -35.331 1.00 95.81 103 LEU A CA 1
ATOM 781 C C . LEU A 1 103 ? 23.379 2.075 -36.061 1.00 95.81 103 LEU A C 1
ATOM 783 O O . LEU A 1 103 ? 23.233 2.430 -37.230 1.00 95.81 103 LEU A O 1
ATOM 787 N N . ARG A 1 104 ? 24.470 2.403 -35.370 1.00 95.38 104 ARG A N 1
ATOM 788 C CA . ARG A 1 104 ? 25.618 3.094 -35.962 1.00 95.38 104 ARG A CA 1
ATOM 789 C C . ARG A 1 104 ? 26.871 2.263 -35.820 1.00 95.38 104 ARG A C 1
ATOM 791 O O . ARG A 1 104 ? 27.185 1.784 -34.731 1.00 95.38 104 ARG A O 1
ATOM 798 N N . ARG A 1 105 ? 27.601 2.139 -36.927 1.00 94.19 105 ARG A N 1
ATOM 799 C CA . ARG A 1 105 ? 28.866 1.418 -36.963 1.00 94.19 105 ARG A CA 1
ATOM 800 C C . ARG A 1 105 ? 30.018 2.312 -36.527 1.00 94.19 105 ARG A C 1
ATOM 802 O O . ARG A 1 105 ? 30.269 3.346 -37.140 1.00 94.19 105 ARG A O 1
ATOM 809 N N . GLU A 1 106 ? 30.766 1.873 -35.524 1.00 90.31 106 GLU A N 1
ATOM 810 C CA . GLU A 1 106 ? 32.043 2.470 -35.135 1.00 90.31 106 GLU A CA 1
ATOM 811 C C . GLU A 1 106 ? 32.977 1.361 -34.644 1.00 90.31 106 GLU A C 1
ATOM 813 O O . GLU A 1 106 ? 32.551 0.427 -33.968 1.00 90.31 106 GLU A O 1
ATOM 818 N N . ARG A 1 107 ? 34.270 1.445 -34.983 1.00 87.56 107 ARG A N 1
ATOM 819 C CA . ARG A 1 107 ? 35.308 0.511 -34.492 1.00 87.56 107 ARG A CA 1
ATOM 820 C C . ARG A 1 107 ? 34.984 -0.977 -34.722 1.00 87.56 107 ARG A C 1
ATOM 822 O O . ARG A 1 107 ? 35.338 -1.818 -33.907 1.00 87.56 107 ARG A O 1
ATOM 829 N N . GLY A 1 108 ? 34.325 -1.294 -35.837 1.00 89.31 108 GLY A N 1
ATOM 830 C CA . GLY A 1 108 ? 34.021 -2.673 -36.239 1.00 89.31 108 GLY A CA 1
ATOM 831 C C . GLY A 1 108 ? 32.724 -3.260 -35.670 1.00 89.31 108 GLY A C 1
ATOM 832 O O . GLY A 1 108 ? 32.327 -4.329 -36.117 1.00 89.31 108 GLY A O 1
ATOM 833 N N . VAL A 1 109 ? 32.019 -2.553 -34.780 1.00 94.62 109 VAL A N 1
ATOM 834 C CA . VAL A 1 109 ? 30.727 -2.986 -34.212 1.00 94.62 109 VAL A CA 1
ATOM 835 C C . VAL A 1 109 ? 29.614 -2.000 -34.556 1.00 94.62 109 VAL A C 1
ATOM 837 O O . VAL A 1 109 ? 29.883 -0.815 -34.765 1.00 94.62 109 VAL A O 1
ATOM 840 N N . SER A 1 110 ? 28.368 -2.470 -34.599 1.00 96.12 110 SER A N 1
ATOM 841 C CA . SER A 1 110 ? 27.185 -1.608 -34.740 1.00 96.12 110 SER A CA 1
ATOM 842 C C . SER A 1 110 ? 26.474 -1.485 -33.396 1.00 96.12 110 SER A C 1
ATOM 844 O O . SER A 1 110 ? 26.230 -2.496 -32.745 1.00 96.12 110 SER A O 1
ATOM 846 N N . ARG A 1 111 ? 26.147 -0.266 -32.952 1.00 96.31 111 ARG A N 1
ATOM 847 C CA . ARG A 1 111 ? 25.463 -0.029 -31.669 1.00 96.31 111 ARG A CA 1
ATOM 848 C C . ARG A 1 111 ? 24.229 0.846 -31.820 1.00 96.31 111 ARG A C 1
ATOM 850 O O . ARG A 1 111 ? 24.258 1.804 -32.593 1.00 96.31 111 ARG A O 1
ATOM 857 N N . SER A 1 112 ? 23.189 0.564 -31.038 1.00 96.00 112 SER A N 1
ATOM 858 C CA . SER A 1 112 ? 22.082 1.504 -30.835 1.00 96.00 112 SER A CA 1
ATOM 859 C C . SER A 1 112 ? 22.515 2.638 -29.899 1.00 96.00 112 SER A C 1
ATOM 861 O O . SER A 1 112 ? 23.554 2.560 -29.232 1.00 96.00 112 SER A O 1
ATOM 863 N N . ALA A 1 113 ? 21.708 3.695 -29.798 1.00 95.06 113 ALA A N 1
ATOM 864 C CA . ALA A 1 113 ? 21.829 4.579 -28.645 1.00 95.06 113 ALA A CA 1
ATOM 865 C C . ALA A 1 113 ? 21.277 3.871 -27.401 1.00 95.06 113 ALA A C 1
ATOM 867 O O . ALA A 1 113 ? 20.730 2.766 -27.488 1.00 95.06 113 ALA A O 1
ATOM 868 N N . PHE A 1 114 ? 21.429 4.516 -26.249 1.00 96.00 114 PHE A N 1
ATOM 869 C CA . PHE A 1 114 ? 20.859 3.998 -25.018 1.00 96.00 114 PHE A CA 1
ATOM 870 C C . PHE A 1 114 ? 19.331 4.043 -25.041 1.00 96.00 114 PHE A C 1
ATOM 872 O O . PHE A 1 114 ? 18.717 5.001 -25.512 1.00 96.00 114 PHE A O 1
ATOM 879 N N . LEU A 1 115 ? 18.765 2.967 -24.519 1.00 96.44 115 LEU A N 1
ATOM 880 C CA . LEU A 1 115 ? 17.366 2.732 -24.242 1.00 96.44 115 LEU A CA 1
ATOM 881 C C . LEU A 1 115 ? 17.212 2.685 -22.722 1.00 96.44 115 LEU A C 1
ATOM 883 O O . LEU A 1 115 ? 17.988 2.018 -22.029 1.00 96.44 115 LEU A O 1
ATOM 887 N N . ARG A 1 116 ? 16.197 3.365 -22.205 1.00 96.94 116 ARG A N 1
ATOM 888 C CA . ARG A 1 116 ? 15.829 3.325 -20.795 1.00 96.94 116 ARG A CA 1
ATOM 889 C C . ARG A 1 116 ? 14.651 2.387 -20.586 1.00 96.94 116 ARG A C 1
ATOM 891 O O . ARG A 1 116 ? 13.646 2.464 -21.285 1.00 96.94 116 ARG A O 1
ATOM 898 N N . LEU A 1 117 ? 14.766 1.508 -19.602 1.00 97.81 117 LEU A N 1
ATOM 899 C CA . LEU A 1 117 ? 13.668 0.629 -19.218 1.00 97.81 117 LEU A CA 1
ATOM 900 C C . LEU A 1 117 ? 12.724 1.383 -18.283 1.00 97.81 117 LEU A C 1
ATOM 902 O O . LEU A 1 117 ? 13.159 1.879 -17.239 1.00 97.81 117 LEU A O 1
ATOM 906 N N . VAL A 1 118 ? 11.454 1.467 -18.663 1.00 96.94 118 VAL A N 1
ATOM 907 C CA . VAL A 1 118 ? 10.408 2.205 -17.940 1.00 96.94 118 VAL A CA 1
ATOM 908 C C . VAL A 1 118 ? 9.231 1.288 -17.629 1.00 96.94 118 VAL A C 1
ATOM 910 O O . VAL A 1 118 ? 9.093 0.239 -18.249 1.00 96.94 118 VAL A O 1
ATOM 913 N N . THR A 1 119 ? 8.397 1.649 -16.656 1.00 95.75 119 THR A N 1
ATOM 914 C CA . THR A 1 119 ? 7.337 0.761 -16.132 1.00 95.75 119 THR A CA 1
ATOM 915 C C . THR A 1 119 ? 5.935 1.345 -16.231 1.00 95.75 119 THR A C 1
ATOM 917 O O . THR A 1 119 ? 4.979 0.690 -15.830 1.00 95.75 119 THR A O 1
ATOM 920 N N . THR A 1 120 ? 5.799 2.560 -16.765 1.00 92.81 120 THR A N 1
ATOM 921 C CA . THR A 1 120 ? 4.513 3.242 -16.943 1.00 92.81 120 THR A CA 1
ATOM 922 C C . THR A 1 120 ? 4.391 3.782 -18.362 1.00 92.81 120 THR A C 1
ATOM 924 O O . THR A 1 120 ? 5.389 4.192 -18.959 1.00 92.81 120 THR A O 1
ATOM 927 N N . ASP A 1 121 ? 3.164 3.862 -18.875 1.00 91.81 121 ASP A N 1
ATOM 928 C CA . ASP A 1 121 ? 2.891 4.556 -20.140 1.00 91.81 121 ASP A CA 1
ATOM 929 C C . ASP A 1 121 ? 3.239 6.045 -20.037 1.00 91.81 121 ASP A C 1
ATOM 931 O O . ASP A 1 121 ? 3.781 6.622 -20.970 1.00 91.81 121 ASP A O 1
ATOM 935 N N . LEU A 1 122 ? 3.052 6.648 -18.856 1.00 90.25 122 LEU A N 1
ATOM 936 C CA . LEU A 1 122 ? 3.440 8.035 -18.582 1.00 90.25 122 LEU A CA 1
ATOM 937 C C . LEU A 1 122 ? 4.934 8.290 -18.835 1.00 90.25 122 LEU A C 1
ATOM 939 O O . LEU A 1 122 ? 5.315 9.353 -19.319 1.00 90.25 122 LEU A O 1
ATOM 943 N N . ASP A 1 123 ? 5.783 7.314 -18.511 1.00 91.75 123 ASP A N 1
ATOM 944 C CA . ASP A 1 123 ? 7.205 7.363 -18.829 1.00 91.75 123 ASP A CA 1
ATOM 945 C C . ASP A 1 123 ? 7.485 7.124 -20.313 1.00 91.75 123 ASP A C 1
ATOM 947 O O . ASP A 1 123 ? 8.374 7.761 -20.882 1.00 91.75 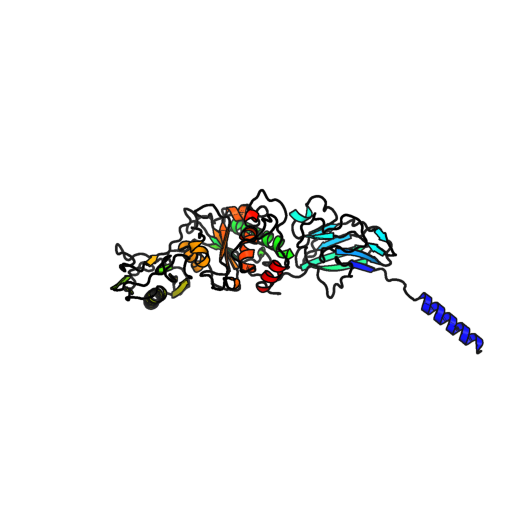123 ASP A O 1
ATOM 951 N N . ALA A 1 124 ? 6.756 6.190 -20.927 1.00 92.75 124 ALA A N 1
ATOM 952 C CA . ALA A 1 124 ? 6.923 5.834 -22.331 1.00 92.75 124 ALA A CA 1
ATOM 953 C C . ALA A 1 124 ? 6.505 6.975 -23.278 1.00 92.75 124 ALA A C 1
ATOM 955 O O . ALA A 1 124 ? 7.111 7.171 -24.329 1.00 92.75 124 ALA A O 1
ATOM 956 N N . GLU A 1 125 ? 5.503 7.751 -22.870 1.00 91.75 125 GLU A N 1
ATOM 957 C CA . GLU A 1 125 ? 4.934 8.891 -23.590 1.00 91.75 125 GLU A CA 1
ATOM 958 C C . GLU A 1 125 ? 5.610 10.227 -23.237 1.00 91.75 125 GLU A C 1
ATOM 960 O O . GLU A 1 125 ? 5.191 11.286 -23.715 1.00 91.75 125 GLU A O 1
ATOM 965 N N . ALA A 1 126 ? 6.658 10.213 -22.404 1.00 90.25 126 ALA A N 1
ATOM 966 C CA . ALA A 1 126 ? 7.343 11.437 -22.014 1.00 90.25 126 ALA A CA 1
ATOM 967 C C . ALA A 1 126 ? 7.906 12.190 -23.247 1.00 90.25 126 ALA A C 1
ATOM 969 O O . ALA A 1 126 ? 8.360 11.579 -24.220 1.00 90.25 126 ALA A O 1
ATOM 970 N N . PRO A 1 127 ? 7.935 13.534 -23.236 1.00 89.88 127 PRO A N 1
ATOM 971 C CA . PRO A 1 127 ? 8.503 14.291 -24.347 1.00 89.88 127 PRO A CA 1
ATOM 972 C C . PRO A 1 127 ? 9.976 13.939 -24.596 1.00 89.88 127 PRO A C 1
ATOM 974 O O . PRO A 1 127 ? 10.752 13.795 -23.650 1.00 89.88 127 PRO A O 1
ATOM 977 N N . ASP A 1 128 ? 10.365 13.875 -25.872 1.00 89.12 128 ASP A N 1
ATOM 978 C CA . ASP A 1 128 ? 11.730 13.615 -26.358 1.00 89.12 128 ASP A CA 1
ATOM 979 C C . ASP A 1 128 ? 12.331 12.233 -26.028 1.00 89.12 128 ASP A C 1
ATOM 981 O O . ASP A 1 128 ? 13.550 12.065 -26.139 1.00 89.12 128 ASP A O 1
ATOM 985 N N . VAL A 1 129 ? 11.525 11.237 -25.639 1.00 90.56 129 VAL A N 1
ATOM 986 C CA . VAL A 1 129 ? 12.032 9.874 -25.355 1.00 90.56 129 VAL A CA 1
ATOM 987 C C . VAL A 1 129 ? 11.534 8.800 -26.317 1.00 90.56 129 VAL A C 1
ATOM 989 O O . VAL A 1 129 ? 11.857 7.623 -26.145 1.00 90.56 129 VAL A O 1
ATOM 992 N N . THR A 1 130 ? 10.796 9.193 -27.357 1.00 82.44 130 THR A N 1
ATOM 993 C CA . THR A 1 130 ? 10.372 8.300 -28.443 1.00 82.44 130 THR A CA 1
ATOM 994 C C . THR A 1 130 ? 11.587 7.559 -29.015 1.00 82.44 130 THR A C 1
ATOM 996 O O . THR A 1 130 ? 12.639 8.162 -29.236 1.00 82.44 130 THR A O 1
ATOM 999 N N . ASP A 1 131 ? 11.473 6.238 -29.172 1.00 87.00 131 ASP A N 1
ATOM 1000 C CA . ASP A 1 131 ? 12.550 5.321 -29.596 1.00 87.00 131 ASP A CA 1
ATOM 1001 C C . ASP A 1 131 ? 13.760 5.235 -28.640 1.00 87.00 131 ASP A C 1
ATOM 1003 O O . ASP A 1 131 ? 14.822 4.705 -28.980 1.00 87.00 131 ASP A O 1
ATOM 1007 N N . ARG A 1 132 ? 13.626 5.764 -27.418 1.00 93.38 132 ARG A N 1
ATOM 1008 C CA . ARG A 1 132 ? 14.657 5.752 -26.364 1.00 93.38 132 ARG A CA 1
ATOM 1009 C C . ARG A 1 132 ? 14.206 5.056 -25.088 1.00 93.38 132 ARG A C 1
ATOM 1011 O O . ARG A 1 132 ? 14.961 5.018 -24.119 1.00 93.38 132 ARG A O 1
ATOM 1018 N N . VAL A 1 133 ? 13.008 4.485 -25.084 1.00 96.38 133 VAL A N 1
ATOM 1019 C CA . VAL A 1 133 ? 12.429 3.798 -23.929 1.00 96.38 133 VAL A CA 1
ATOM 1020 C C . VAL A 1 133 ? 11.833 2.457 -24.319 1.00 96.38 133 VAL A C 1
ATOM 1022 O O . VAL A 1 133 ? 11.244 2.310 -25.386 1.00 96.38 133 VAL A O 1
ATOM 1025 N N . LEU A 1 134 ? 11.961 1.477 -23.434 1.00 97.75 134 LEU A N 1
ATOM 1026 C CA . LEU A 1 134 ? 11.263 0.204 -23.544 1.00 97.75 134 LEU A CA 1
ATOM 1027 C C . LEU A 1 134 ? 10.380 0.044 -22.307 1.00 97.75 134 LEU A C 1
ATOM 1029 O O . LEU A 1 134 ? 10.897 -0.018 -21.189 1.00 97.75 134 LEU A O 1
ATOM 1033 N N . LEU A 1 135 ? 9.064 -0.008 -22.513 1.00 97.56 135 LEU A N 1
ATOM 1034 C CA . LEU A 1 135 ? 8.118 -0.317 -21.448 1.00 97.56 135 LEU A CA 1
ATOM 1035 C C . LEU A 1 135 ? 8.243 -1.797 -21.068 1.00 97.56 135 LEU A C 1
ATOM 1037 O O . LEU A 1 135 ? 8.119 -2.680 -21.917 1.00 97.56 135 LEU A O 1
ATOM 1041 N N . VAL A 1 136 ? 8.490 -2.056 -19.788 1.00 98.06 136 VAL A N 1
ATOM 1042 C CA . VAL A 1 136 ? 8.718 -3.388 -19.228 1.00 98.06 136 VAL A CA 1
ATOM 1043 C C . VAL A 1 136 ? 7.956 -3.569 -17.916 1.00 98.06 136 VAL A C 1
ATOM 1045 O O . VAL A 1 136 ? 7.694 -2.606 -17.196 1.00 98.06 136 VAL A O 1
ATOM 1048 N N . ALA A 1 137 ? 7.668 -4.816 -17.556 1.00 97.06 137 ALA A N 1
ATOM 1049 C CA . ALA A 1 137 ? 7.269 -5.209 -16.209 1.00 97.06 137 ALA A CA 1
ATOM 1050 C C . ALA A 1 137 ? 8.301 -6.157 -15.580 1.00 97.06 137 ALA A C 1
ATOM 1052 O O . ALA A 1 137 ? 9.151 -6.739 -16.256 1.00 97.06 137 ALA A O 1
ATOM 1053 N N . LEU A 1 138 ? 8.242 -6.311 -14.256 1.00 97.50 138 LEU A N 1
ATOM 1054 C CA . LEU A 1 138 ? 9.072 -7.294 -13.559 1.00 97.50 138 LEU A CA 1
ATOM 1055 C C . LEU A 1 138 ? 8.727 -8.712 -14.022 1.00 97.50 138 LEU A C 1
ATOM 1057 O O . LEU A 1 138 ? 7.557 -9.068 -14.128 1.00 97.50 138 LEU A O 1
ATOM 1061 N N . GLY A 1 139 ? 9.756 -9.521 -14.271 1.00 96.38 139 GLY A N 1
ATOM 1062 C CA . GLY A 1 139 ? 9.616 -10.876 -14.803 1.00 96.38 139 GLY A CA 1
ATOM 1063 C C . GLY A 1 139 ? 9.444 -10.978 -16.324 1.00 96.38 139 GLY A C 1
ATOM 1064 O O . GLY A 1 139 ? 9.541 -12.097 -16.836 1.00 96.38 139 GLY A O 1
ATOM 1065 N N . ASP A 1 140 ? 9.257 -9.862 -17.043 1.00 98.12 140 ASP A N 1
ATOM 1066 C CA . ASP A 1 140 ? 9.221 -9.855 -18.512 1.00 98.12 140 ASP A CA 1
ATOM 1067 C C . ASP A 1 140 ? 10.542 -10.391 -19.108 1.00 98.12 140 ASP A C 1
ATOM 1069 O O . ASP A 1 140 ? 11.616 -10.363 -18.491 1.00 98.12 140 ASP A O 1
ATOM 1073 N N . LEU A 1 141 ? 10.468 -10.859 -20.351 1.00 98.44 141 LEU A N 1
ATOM 1074 C CA . LEU A 1 141 ? 11.608 -11.196 -21.192 1.00 98.44 141 LEU A CA 1
ATOM 1075 C C . LEU A 1 141 ? 11.842 -10.072 -22.203 1.00 98.44 141 LEU A C 1
ATOM 1077 O O . LEU A 1 141 ? 10.959 -9.755 -22.995 1.00 98.44 141 LEU A O 1
ATOM 1081 N N . VAL A 1 142 ? 13.045 -9.503 -22.213 1.00 98.69 142 VAL A N 1
ATOM 1082 C CA . VAL A 1 142 ? 13.474 -8.570 -23.256 1.00 98.69 142 VAL A CA 1
ATOM 1083 C C . VAL A 1 142 ? 14.163 -9.356 -24.360 1.00 98.69 142 VAL A C 1
ATOM 1085 O O . VAL A 1 142 ? 15.188 -10.001 -24.119 1.00 98.69 142 VAL A O 1
ATOM 1088 N N . ARG A 1 143 ? 13.603 -9.289 -25.568 1.00 98.69 143 ARG A N 1
ATOM 1089 C CA . ARG A 1 143 ? 14.113 -9.954 -26.768 1.00 98.69 143 ARG A CA 1
ATOM 1090 C C . ARG A 1 143 ? 14.656 -8.920 -27.740 1.00 98.69 143 ARG A C 1
ATOM 1092 O O . ARG A 1 143 ? 13.956 -7.983 -28.100 1.00 98.69 143 ARG A O 1
ATOM 1099 N N . VAL A 1 144 ? 15.885 -9.123 -28.199 1.00 98.56 144 VAL A N 1
ATOM 1100 C CA . VAL A 1 144 ? 16.521 -8.342 -29.263 1.00 98.56 144 VAL A CA 1
ATOM 1101 C C . VAL A 1 144 ? 16.724 -9.244 -30.469 1.00 98.56 144 VAL A C 1
ATOM 1103 O O . VAL A 1 144 ? 17.273 -10.334 -30.315 1.00 98.56 144 VAL A O 1
ATOM 1106 N N . THR A 1 145 ? 16.331 -8.798 -31.660 1.00 98.31 145 THR A N 1
ATOM 1107 C CA . THR A 1 145 ? 16.549 -9.549 -32.903 1.00 98.31 145 THR A CA 1
ATOM 1108 C C . THR A 1 145 ? 17.244 -8.685 -33.949 1.00 98.31 145 THR A C 1
ATOM 1110 O O . THR A 1 145 ? 16.828 -7.563 -34.219 1.00 98.31 145 THR A O 1
ATOM 1113 N N . ALA A 1 146 ? 18.301 -9.214 -34.566 1.00 97.81 146 ALA A N 1
ATOM 1114 C CA . ALA A 1 146 ? 18.990 -8.574 -35.683 1.00 97.81 146 ALA A CA 1
ATOM 1115 C C . ALA A 1 146 ? 19.514 -9.631 -36.658 1.00 97.81 146 ALA A C 1
ATOM 1117 O O . ALA A 1 146 ? 20.145 -10.602 -36.243 1.00 97.81 146 ALA A O 1
ATOM 1118 N N . ALA A 1 147 ? 19.243 -9.459 -37.955 1.00 95.75 147 ALA A N 1
ATOM 1119 C CA . ALA A 1 147 ? 19.664 -10.389 -39.012 1.00 95.75 147 ALA A CA 1
ATOM 1120 C C . ALA A 1 147 ? 19.344 -11.878 -38.714 1.00 95.75 147 ALA A C 1
ATOM 1122 O O . ALA A 1 147 ? 20.125 -12.773 -39.035 1.00 95.75 147 ALA A O 1
ATOM 1123 N N . GLY A 1 148 ? 18.201 -12.148 -38.069 1.00 95.06 148 GLY A N 1
ATOM 1124 C CA . GLY A 1 148 ? 17.768 -13.499 -37.686 1.00 95.06 148 GLY A CA 1
ATOM 1125 C C . GLY A 1 148 ? 18.472 -14.094 -36.458 1.00 95.06 148 GLY A C 1
ATOM 1126 O O . GLY A 1 148 ? 18.177 -15.228 -36.087 1.00 95.06 148 GLY A O 1
ATOM 1127 N N . VAL A 1 149 ? 19.379 -13.351 -35.817 1.00 96.75 149 VAL A N 1
ATOM 1128 C CA . VAL A 1 149 ? 19.992 -13.711 -34.534 1.00 96.75 149 VAL A CA 1
ATOM 1129 C C . VAL A 1 149 ? 19.194 -13.060 -33.410 1.00 96.75 149 VAL A C 1
ATOM 1131 O O . VAL A 1 149 ? 18.894 -11.868 -33.475 1.00 96.75 149 VAL A O 1
ATOM 1134 N N . THR A 1 150 ? 18.878 -13.833 -32.373 1.00 97.44 150 THR A N 1
ATOM 1135 C CA . THR A 1 150 ? 18.085 -13.377 -31.229 1.00 97.44 150 THR A CA 1
ATOM 1136 C C . THR A 1 150 ? 18.893 -13.460 -29.937 1.00 97.44 150 THR A C 1
ATOM 1138 O O . THR A 1 150 ? 19.596 -14.441 -29.695 1.00 97.44 150 THR A O 1
ATOM 1141 N N . TYR A 1 151 ? 18.768 -12.431 -29.102 1.00 98.25 151 TYR A N 1
ATOM 1142 C CA . TYR A 1 151 ? 19.291 -12.366 -27.742 1.00 98.25 151 TYR A CA 1
ATOM 1143 C C . TYR A 1 151 ? 18.130 -12.120 -26.778 1.00 98.25 151 TYR A C 1
ATOM 1145 O O . TYR A 1 151 ? 17.290 -11.258 -27.031 1.00 98.25 151 TYR A O 1
ATOM 1153 N N . GLU A 1 152 ? 18.083 -12.856 -25.672 1.00 98.50 152 GLU A N 1
ATOM 1154 C CA . GLU A 1 152 ? 17.018 -12.740 -24.675 1.00 98.50 152 GLU A CA 1
ATOM 1155 C C . GLU A 1 152 ? 17.608 -12.571 -23.275 1.00 98.50 152 GLU A C 1
ATOM 1157 O O . GLU A 1 152 ? 18.542 -13.279 -22.894 1.00 98.50 152 GLU A O 1
ATOM 1162 N N . ILE A 1 153 ? 17.047 -11.652 -22.493 1.00 98.50 153 ILE A N 1
ATOM 1163 C CA . ILE A 1 153 ? 17.417 -11.425 -21.093 1.00 98.50 153 ILE A CA 1
ATOM 1164 C C . ILE A 1 153 ? 16.176 -11.073 -20.275 1.00 98.50 153 ILE A C 1
ATOM 1166 O O . ILE A 1 153 ? 15.263 -10.408 -20.757 1.00 98.50 153 ILE A O 1
ATOM 1170 N N . ARG A 1 154 ? 16.121 -11.526 -19.021 1.00 98.38 154 ARG A N 1
ATOM 1171 C CA . ARG A 1 154 ? 14.976 -11.266 -18.141 1.00 98.38 154 ARG A CA 1
ATOM 1172 C C . ARG A 1 154 ? 15.077 -9.906 -17.466 1.00 98.38 154 ARG A C 1
ATOM 1174 O O . ARG A 1 154 ? 16.153 -9.507 -17.017 1.00 98.38 154 ARG A O 1
ATOM 1181 N N . VAL A 1 155 ? 13.936 -9.254 -17.298 1.00 98.44 155 VAL A N 1
ATOM 1182 C CA . VAL A 1 155 ? 13.742 -8.240 -16.262 1.00 98.44 155 VAL A CA 1
ATOM 1183 C C . VAL A 1 155 ? 13.650 -8.953 -14.920 1.00 98.44 155 VAL A C 1
ATOM 1185 O O . VAL A 1 155 ? 13.121 -10.063 -14.832 1.00 98.44 155 VAL A O 1
ATOM 1188 N N . ALA A 1 156 ? 14.221 -8.355 -13.876 1.00 97.19 156 ALA A N 1
ATOM 1189 C CA . ALA A 1 156 ? 14.290 -8.971 -12.561 1.00 97.19 156 ALA A CA 1
ATOM 1190 C C . ALA A 1 156 ? 12.911 -9.479 -12.105 1.00 97.19 156 ALA A C 1
ATOM 1192 O O . ALA A 1 156 ? 11.905 -8.796 -12.327 1.00 97.19 156 ALA A O 1
ATOM 1193 N N . PRO A 1 157 ? 12.848 -10.660 -11.464 1.00 95.56 157 PRO A N 1
ATOM 1194 C CA . PRO A 1 157 ? 11.604 -11.135 -10.882 1.00 95.56 157 PRO A CA 1
ATOM 1195 C C . PRO A 1 157 ? 11.173 -10.207 -9.735 1.00 95.56 157 PRO A C 1
ATOM 1197 O O . PRO A 1 157 ? 12.030 -9.600 -9.076 1.00 95.56 157 PRO A O 1
ATOM 1200 N N . PRO A 1 158 ? 9.864 -10.092 -9.466 1.00 94.81 158 PRO A N 1
ATOM 1201 C CA . PRO A 1 158 ? 9.382 -9.279 -8.365 1.00 94.81 158 PRO A CA 1
ATOM 1202 C C . PRO A 1 158 ? 9.776 -9.877 -7.017 1.00 94.81 158 PRO A C 1
ATOM 1204 O O . PRO A 1 158 ? 9.602 -11.066 -6.764 1.00 94.81 158 PRO A O 1
ATOM 1207 N N . ARG A 1 159 ? 10.255 -9.022 -6.111 1.00 95.62 159 ARG A N 1
ATOM 1208 C CA . ARG A 1 159 ? 10.161 -9.286 -4.675 1.00 95.62 159 ARG A CA 1
ATOM 1209 C C . ARG A 1 159 ? 8.751 -8.959 -4.226 1.00 95.62 159 ARG A C 1
ATOM 1211 O O . ARG A 1 159 ? 8.289 -7.841 -4.456 1.00 95.62 159 ARG A O 1
ATOM 1218 N N . ARG A 1 160 ? 8.078 -9.903 -3.582 1.00 93.88 160 ARG A N 1
ATOM 1219 C CA . ARG A 1 160 ? 6.678 -9.745 -3.212 1.00 93.88 160 ARG A CA 1
ATOM 1220 C C . ARG A 1 160 ? 6.538 -9.116 -1.832 1.00 93.88 160 ARG A C 1
ATOM 1222 O O . ARG A 1 160 ? 7.103 -9.611 -0.856 1.00 93.88 160 ARG A O 1
ATOM 1229 N N . ALA A 1 161 ? 5.757 -8.044 -1.764 1.00 95.31 161 ALA A N 1
ATOM 1230 C CA . ALA A 1 161 ? 5.121 -7.579 -0.538 1.00 95.31 161 ALA A CA 1
ATOM 1231 C C . ALA A 1 161 ? 3.647 -7.999 -0.584 1.00 95.31 161 ALA A C 1
ATOM 1233 O O . ALA A 1 161 ? 2.976 -7.825 -1.603 1.00 95.31 161 ALA A O 1
ATOM 1234 N N . ARG A 1 162 ? 3.143 -8.614 0.487 1.00 95.50 162 ARG A N 1
ATOM 1235 C CA . ARG A 1 162 ? 1.776 -9.139 0.504 1.00 95.50 162 ARG A CA 1
ATOM 1236 C C . ARG A 1 162 ? 0.798 -8.026 0.854 1.00 95.50 162 ARG A C 1
ATOM 1238 O O . ARG A 1 162 ? 0.953 -7.386 1.887 1.00 95.50 162 ARG A O 1
ATOM 1245 N N . LEU A 1 163 ? -0.218 -7.842 0.014 1.00 96.62 163 LEU A N 1
ATOM 1246 C CA . LEU A 1 163 ? -1.319 -6.917 0.268 1.00 96.62 163 LEU A CA 1
ATOM 1247 C C . LEU A 1 163 ? -2.616 -7.671 0.541 1.00 96.62 163 LEU A C 1
ATOM 1249 O O . LEU A 1 163 ? -2.862 -8.746 -0.014 1.00 96.62 163 LEU A O 1
ATOM 1253 N N . ARG A 1 164 ? -3.472 -7.047 1.344 1.00 97.94 164 ARG A N 1
ATOM 1254 C CA . ARG A 1 164 ? -4.869 -7.427 1.525 1.00 97.94 164 ARG A CA 1
ATOM 1255 C C . ARG A 1 164 ? -5.715 -6.167 1.535 1.00 97.94 164 ARG A C 1
ATOM 1257 O O . ARG A 1 164 ? -5.398 -5.227 2.251 1.00 97.94 164 ARG A O 1
ATOM 1264 N N . MET A 1 165 ? -6.777 -6.134 0.736 1.00 98.38 165 MET A N 1
ATOM 1265 C CA . MET A 1 165 ? -7.618 -4.946 0.604 1.00 98.38 165 MET A CA 1
ATOM 1266 C C . MET A 1 165 ? -9.013 -5.178 1.170 1.00 98.38 165 MET A C 1
ATOM 1268 O O . MET A 1 165 ? -9.658 -6.203 0.916 1.00 98.38 165 MET A O 1
ATOM 1272 N N . ARG A 1 166 ? -9.499 -4.202 1.930 1.00 98.50 166 ARG A N 1
ATOM 1273 C CA . ARG A 1 166 ? -10.821 -4.207 2.552 1.00 98.50 166 ARG A CA 1
ATOM 1274 C C . ARG A 1 166 ? -11.527 -2.908 2.212 1.00 98.50 166 ARG A C 1
ATOM 1276 O O . ARG A 1 166 ? -11.072 -1.835 2.577 1.00 98.50 166 ARG A O 1
ATOM 1283 N N . ILE A 1 167 ? -12.624 -3.000 1.475 1.00 98.62 167 ILE A N 1
ATOM 1284 C CA . ILE A 1 167 ? -13.397 -1.837 1.044 1.00 98.62 167 ILE A CA 1
ATOM 1285 C C . ILE A 1 167 ? -14.564 -1.701 2.005 1.00 98.62 167 ILE A C 1
ATOM 1287 O O . ILE A 1 167 ? -15.478 -2.525 1.999 1.00 98.62 167 ILE A O 1
ATOM 1291 N N . VAL A 1 168 ? -14.507 -0.688 2.855 1.00 98.31 168 VAL A N 1
ATOM 1292 C CA . VAL A 1 168 ? -15.459 -0.513 3.947 1.00 98.31 168 VAL A CA 1
ATOM 1293 C C . VAL A 1 168 ? -16.716 0.163 3.401 1.00 98.31 168 VAL A C 1
ATOM 1295 O O . VAL A 1 168 ? -16.644 1.095 2.600 1.00 98.31 168 VAL A O 1
ATOM 1298 N N . ARG A 1 169 ? -17.895 -0.337 3.762 1.00 97.94 169 ARG A N 1
ATOM 1299 C CA . ARG A 1 169 ? -19.167 0.353 3.498 1.00 97.94 169 ARG A CA 1
ATOM 1300 C C . ARG A 1 169 ? -19.355 1.481 4.507 1.00 97.94 169 ARG A C 1
ATOM 1302 O O . ARG A 1 169 ? -18.856 1.384 5.618 1.00 97.94 169 ARG A O 1
ATOM 1309 N N . ASN A 1 170 ? -20.121 2.511 4.157 1.00 93.94 170 ASN A N 1
ATOM 1310 C CA . ASN A 1 170 ? -20.442 3.564 5.133 1.00 93.94 170 ASN A CA 1
ATOM 1311 C C . ASN A 1 170 ? -21.371 3.064 6.239 1.00 93.94 170 ASN A C 1
ATOM 1313 O O . ASN A 1 170 ? -21.208 3.417 7.397 1.00 93.94 170 ASN A O 1
ATOM 1317 N N . ASP A 1 171 ? -22.304 2.194 5.859 1.00 95.56 171 ASP A N 1
ATOM 1318 C CA . ASP A 1 171 ? -23.296 1.598 6.738 1.00 95.56 171 ASP A CA 1
ATOM 1319 C C . ASP A 1 171 ? -23.320 0.087 6.525 1.00 95.56 171 ASP A C 1
ATOM 1321 O O . ASP A 1 171 ? -23.011 -0.412 5.435 1.00 95.56 171 ASP A O 1
ATOM 1325 N N . VAL A 1 172 ? -23.772 -0.645 7.541 1.00 95.19 172 VAL A N 1
ATOM 1326 C CA . VAL A 1 172 ? -24.003 -2.092 7.448 1.00 95.19 172 VAL A CA 1
ATOM 1327 C C . VAL A 1 172 ? -24.992 -2.395 6.317 1.00 95.19 172 VAL A C 1
ATOM 1329 O O . VAL A 1 172 ? -26.119 -1.899 6.308 1.00 95.19 172 VAL A O 1
ATOM 1332 N N . GLY A 1 173 ? -24.572 -3.206 5.344 1.00 95.69 173 GLY A N 1
ATOM 1333 C CA . GLY A 1 173 ? -25.357 -3.537 4.152 1.00 95.69 173 GLY A CA 1
ATOM 1334 C C . GLY A 1 173 ? -25.552 -2.378 3.163 1.00 95.69 173 GLY A C 1
ATOM 1335 O O . GLY A 1 173 ? -26.278 -2.537 2.180 1.00 95.69 173 GLY A O 1
ATOM 1336 N N . GLY A 1 174 ? -24.917 -1.224 3.404 1.00 96.12 174 GLY A N 1
ATOM 1337 C CA . GLY A 1 174 ? -24.944 -0.042 2.540 1.00 96.12 174 GLY A CA 1
ATOM 1338 C C . GLY A 1 174 ? -24.160 -0.239 1.242 1.00 96.12 174 GLY A C 1
ATOM 1339 O O . GLY A 1 174 ? -23.848 -1.359 0.856 1.00 96.12 174 GLY A O 1
ATOM 1340 N N . ARG A 1 175 ? -23.804 0.833 0.526 1.00 96.31 175 ARG A N 1
ATOM 1341 C CA . ARG A 1 175 ? -22.921 0.732 -0.659 1.00 96.31 175 ARG A CA 1
ATOM 1342 C C . ARG A 1 175 ? -21.442 0.680 -0.243 1.00 96.31 175 ARG A C 1
ATOM 1344 O O . ARG A 1 175 ? -21.111 1.235 0.804 1.00 96.31 175 ARG A O 1
ATOM 1351 N N . PRO A 1 176 ? -20.550 0.050 -1.032 1.00 97.81 176 PRO A N 1
ATOM 1352 C CA . PRO A 1 176 ? -19.113 0.115 -0.766 1.00 97.81 176 PRO A CA 1
ATOM 1353 C C . PRO A 1 176 ? -18.606 1.559 -0.879 1.00 97.81 176 PRO A C 1
ATOM 1355 O O . PRO A 1 176 ? -19.174 2.351 -1.638 1.00 97.81 176 PRO A O 1
ATOM 1358 N N . ALA A 1 177 ? -17.507 1.884 -0.189 1.00 96.94 177 ALA A N 1
ATOM 1359 C CA . ALA A 1 177 ? -16.884 3.207 -0.251 1.00 96.94 177 ALA A CA 1
ATOM 1360 C C . ALA A 1 177 ? -16.556 3.675 -1.677 1.00 96.94 177 ALA A C 1
ATOM 1362 O O . ALA A 1 177 ? -16.573 4.873 -1.944 1.00 96.94 177 ALA A O 1
ATOM 1363 N N . ILE A 1 178 ? -16.299 2.759 -2.612 1.00 97.62 178 ILE A N 1
ATOM 1364 C CA . ILE A 1 178 ? -15.965 3.056 -4.009 1.00 97.62 178 ILE A CA 1
ATOM 1365 C C . ILE A 1 178 ? -16.784 2.191 -4.972 1.00 97.62 178 ILE A C 1
ATOM 1367 O O . ILE A 1 178 ? -17.365 1.183 -4.583 1.00 97.62 178 ILE A O 1
ATOM 1371 N N . GLY A 1 179 ? -16.839 2.572 -6.249 1.00 96.19 179 GLY A N 1
ATOM 1372 C CA . GLY A 1 179 ? -17.373 1.730 -7.330 1.00 96.19 179 GLY A CA 1
ATOM 1373 C C . GLY A 1 179 ? -18.894 1.534 -7.374 1.00 96.19 179 GLY A C 1
ATOM 1374 O O . GLY A 1 179 ? -19.405 1.117 -8.406 1.00 96.19 179 GLY A O 1
ATOM 1375 N N . GLY A 1 180 ? -19.633 1.866 -6.313 1.00 95.56 180 GLY A N 1
ATOM 1376 C CA . GLY A 1 180 ? -21.100 1.792 -6.258 1.00 95.56 180 GLY A CA 1
ATOM 1377 C C . GLY A 1 180 ? -21.662 0.391 -5.979 1.00 95.56 180 GLY A C 1
ATOM 1378 O O . GLY A 1 180 ? -22.653 0.282 -5.257 1.00 95.56 180 GLY A O 1
ATOM 1379 N N . ASP A 1 181 ? -21.007 -0.660 -6.476 1.00 97.25 181 ASP A N 1
ATOM 1380 C CA . ASP A 1 181 ? -21.273 -2.073 -6.180 1.00 97.25 181 ASP A CA 1
ATOM 1381 C C . ASP A 1 181 ? -19.974 -2.846 -5.881 1.00 97.25 181 ASP A C 1
ATOM 1383 O O . ASP A 1 181 ? -18.874 -2.334 -6.093 1.00 97.25 181 ASP A O 1
ATOM 1387 N N . GLU A 1 182 ? -20.086 -4.070 -5.348 1.00 98.06 182 GLU A N 1
ATOM 1388 C CA . GLU A 1 182 ? -18.917 -4.849 -4.914 1.00 98.06 182 GLU A CA 1
ATOM 1389 C C . GLU A 1 182 ? -17.973 -5.227 -6.062 1.00 98.06 182 GLU A C 1
ATOM 1391 O O . GLU A 1 182 ? -16.754 -5.219 -5.885 1.00 98.06 182 GLU A O 1
ATOM 1396 N N . ALA A 1 183 ? -18.514 -5.539 -7.242 1.00 98.12 183 ALA A N 1
ATOM 1397 C CA . ALA A 1 183 ? -17.717 -5.979 -8.381 1.00 98.12 183 ALA A CA 1
ATOM 1398 C C . ALA A 1 183 ? -16.858 -4.829 -8.915 1.00 98.12 183 ALA A C 1
ATOM 1400 O O . ALA A 1 183 ? -15.652 -4.989 -9.128 1.00 98.12 183 ALA A O 1
ATOM 1401 N N . ARG A 1 184 ? -17.456 -3.644 -9.080 1.00 98.31 184 ARG A N 1
ATOM 1402 C CA . ARG A 1 184 ? -16.734 -2.444 -9.497 1.00 98.31 184 ARG A CA 1
ATOM 1403 C C . ARG A 1 184 ? -15.781 -1.958 -8.411 1.00 98.31 184 ARG A C 1
ATOM 1405 O O . ARG A 1 184 ? -14.683 -1.524 -8.751 1.00 98.31 184 ARG A O 1
ATOM 1412 N N . ALA A 1 185 ? -16.155 -2.063 -7.136 1.00 98.38 185 ALA A N 1
ATOM 1413 C CA . ALA A 1 185 ? -15.272 -1.735 -6.022 1.00 98.38 185 ALA A CA 1
ATOM 1414 C C . ALA A 1 185 ? -14.006 -2.607 -6.034 1.00 98.38 185 ALA A C 1
ATOM 1416 O O . ALA A 1 185 ? -12.893 -2.083 -5.980 1.00 98.38 185 ALA A O 1
ATOM 1417 N N . ALA A 1 186 ? -14.162 -3.924 -6.201 1.00 98.38 186 ALA A N 1
ATOM 1418 C CA . ALA A 1 186 ? -13.034 -4.840 -6.304 1.00 98.38 186 ALA A CA 1
ATOM 1419 C C . ALA A 1 186 ? -12.174 -4.568 -7.549 1.00 98.38 186 ALA A C 1
ATOM 1421 O O . ALA A 1 186 ? -10.949 -4.602 -7.465 1.00 98.38 186 ALA A O 1
ATOM 1422 N N . ALA A 1 187 ? -12.789 -4.258 -8.695 1.00 98.31 187 ALA A N 1
ATOM 1423 C CA . ALA A 1 187 ? -12.056 -3.895 -9.908 1.00 98.31 187 ALA A CA 1
ATOM 1424 C C . ALA A 1 187 ? -11.195 -2.634 -9.713 1.00 98.31 187 ALA A C 1
ATOM 1426 O O . ALA A 1 187 ? -10.029 -2.636 -10.094 1.00 98.31 187 ALA A O 1
ATOM 1427 N N . LEU A 1 188 ? -11.740 -1.593 -9.074 1.00 98.31 188 LEU A N 1
ATOM 1428 C CA . LEU A 1 188 ? -11.000 -0.366 -8.763 1.00 98.31 188 LEU A CA 1
ATOM 1429 C C . LEU A 1 188 ? -9.847 -0.622 -7.784 1.00 98.31 188 LEU A C 1
ATOM 1431 O O . LEU A 1 188 ? -8.752 -0.112 -7.988 1.00 98.31 188 LEU A O 1
ATOM 1435 N N . ALA A 1 189 ? -10.053 -1.442 -6.752 1.00 98.25 189 ALA A N 1
ATOM 1436 C CA . ALA A 1 189 ? -8.989 -1.811 -5.818 1.00 98.25 189 ALA A CA 1
ATOM 1437 C C . ALA A 1 189 ? -7.824 -2.535 -6.524 1.00 98.25 189 ALA A C 1
ATOM 1439 O O . ALA A 1 189 ? -6.659 -2.194 -6.328 1.00 98.25 189 ALA A O 1
ATOM 1440 N N . ARG A 1 190 ? -8.131 -3.479 -7.422 1.00 98.31 190 ARG A N 1
ATOM 1441 C CA . ARG A 1 190 ? -7.127 -4.180 -8.243 1.00 98.31 190 ARG A CA 1
ATOM 1442 C C . ARG A 1 190 ? -6.401 -3.254 -9.220 1.00 98.31 190 ARG A C 1
ATOM 1444 O O . ARG A 1 190 ? -5.200 -3.407 -9.444 1.00 98.31 190 ARG A O 1
ATOM 1451 N N . GLU A 1 191 ? -7.107 -2.278 -9.780 1.00 98.00 191 GLU A N 1
ATOM 1452 C CA . GLU A 1 191 ? -6.503 -1.240 -10.616 1.00 98.00 191 GLU A CA 1
ATOM 1453 C C . GLU A 1 191 ? -5.457 -0.436 -9.830 1.00 98.00 191 GLU A C 1
ATOM 1455 O O . GLU A 1 191 ? -4.357 -0.217 -10.331 1.00 98.00 191 GLU A O 1
ATOM 1460 N N . GLN A 1 192 ? -5.723 -0.095 -8.565 1.00 97.81 192 GLN A N 1
ATOM 1461 C CA . GLN A 1 192 ? -4.729 0.589 -7.730 1.00 97.81 192 GLN A CA 1
ATOM 1462 C C . GLN A 1 192 ? -3.490 -0.262 -7.453 1.00 97.81 192 GLN A C 1
ATOM 1464 O O . GLN A 1 192 ? -2.381 0.264 -7.448 1.00 97.81 192 GLN A O 1
ATOM 1469 N N . VAL A 1 193 ? -3.642 -1.576 -7.275 1.00 97.94 193 VAL A N 1
ATOM 1470 C CA . VAL A 1 193 ? -2.482 -2.473 -7.133 1.00 97.94 193 VAL A CA 1
ATOM 1471 C C . VAL A 1 193 ? -1.694 -2.589 -8.436 1.00 97.94 193 VAL A C 1
ATOM 1473 O O . VAL A 1 193 ? -0.468 -2.649 -8.398 1.00 97.94 193 VAL A O 1
ATOM 1476 N N . THR A 1 194 ? -2.365 -2.533 -9.589 1.00 97.12 194 THR A N 1
ATOM 1477 C CA . THR A 1 194 ? -1.690 -2.430 -10.894 1.00 97.12 194 THR A CA 1
ATOM 1478 C C . THR A 1 194 ? -0.828 -1.168 -10.950 1.00 97.12 194 THR A C 1
ATOM 1480 O O . THR A 1 194 ? 0.365 -1.250 -11.225 1.00 97.12 194 THR A O 1
ATOM 1483 N N . ILE A 1 195 ? -1.398 -0.018 -10.584 1.00 96.06 195 ILE A N 1
ATOM 1484 C CA . ILE A 1 195 ? -0.693 1.272 -10.541 1.00 96.06 195 ILE A CA 1
ATOM 1485 C C . ILE A 1 195 ? 0.481 1.234 -9.549 1.00 96.06 195 ILE A C 1
ATOM 1487 O O . ILE A 1 195 ? 1.576 1.706 -9.852 1.00 96.06 195 ILE A O 1
ATOM 1491 N N . ALA A 1 196 ? 0.290 0.638 -8.370 1.00 97.00 196 ALA A N 1
ATOM 1492 C CA . ALA A 1 196 ? 1.356 0.493 -7.385 1.00 97.00 196 ALA A CA 1
ATOM 1493 C C . ALA A 1 196 ? 2.495 -0.406 -7.896 1.00 97.00 196 ALA A C 1
ATOM 1495 O O . ALA A 1 196 ? 3.664 -0.065 -7.711 1.00 97.00 196 ALA A O 1
ATOM 1496 N N . ASN A 1 197 ? 2.174 -1.510 -8.581 1.00 97.19 197 ASN A N 1
ATOM 1497 C CA . ASN A 1 197 ? 3.162 -2.382 -9.220 1.00 97.19 197 ASN A CA 1
ATOM 1498 C C . ASN A 1 197 ? 4.012 -1.624 -10.249 1.00 97.19 197 ASN A C 1
ATOM 1500 O O . ASN A 1 197 ? 5.227 -1.811 -10.280 1.00 97.19 197 ASN A O 1
ATOM 1504 N N . GLU A 1 198 ? 3.408 -0.749 -11.055 1.00 95.12 198 GLU A N 1
ATOM 1505 C CA . GLU A 1 198 ? 4.131 0.052 -12.051 1.00 95.12 198 GLU A CA 1
ATOM 1506 C C . GLU A 1 198 ? 5.192 0.950 -11.400 1.00 95.12 198 GLU A C 1
ATOM 1508 O O . GLU A 1 198 ? 6.343 0.984 -11.838 1.00 95.12 198 GLU A O 1
ATOM 1513 N N . VAL A 1 199 ? 4.847 1.646 -10.313 1.00 95.12 199 VAL A N 1
ATOM 1514 C CA . VAL A 1 199 ? 5.787 2.545 -9.628 1.00 95.12 199 VAL A CA 1
ATOM 1515 C C . VAL A 1 199 ? 6.869 1.762 -8.887 1.00 95.12 199 VAL A C 1
ATOM 1517 O O . VAL A 1 199 ? 8.053 2.091 -8.992 1.00 95.12 199 VAL A O 1
ATOM 1520 N N . TRP A 1 200 ? 6.493 0.717 -8.1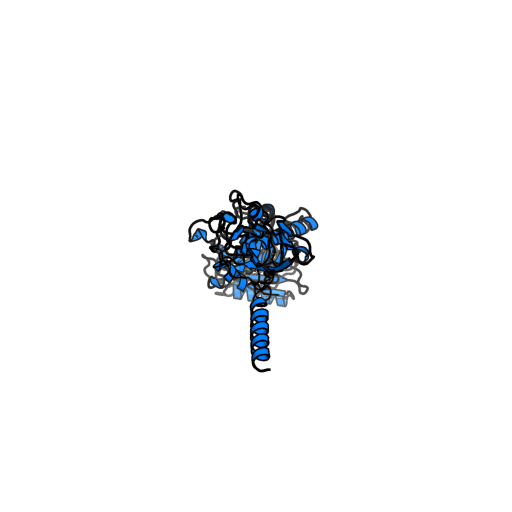50 1.00 97.69 200 TRP A N 1
ATOM 1521 C CA . TRP A 1 200 ? 7.418 -0.057 -7.315 1.00 97.69 200 TRP A CA 1
ATOM 1522 C C . TRP A 1 200 ? 8.323 -1.006 -8.111 1.00 97.69 200 TRP A C 1
ATOM 1524 O O . TRP A 1 200 ? 9.379 -1.420 -7.609 1.00 97.69 200 TRP A O 1
ATOM 1534 N N . ALA A 1 201 ? 8.005 -1.260 -9.385 1.00 97.25 201 ALA A N 1
ATOM 1535 C CA . ALA A 1 201 ? 8.838 -2.049 -10.285 1.00 97.25 201 ALA A CA 1
ATOM 1536 C C . ALA A 1 201 ? 10.267 -1.494 -10.435 1.00 97.25 201 ALA A C 1
ATOM 1538 O O . ALA A 1 201 ? 11.225 -2.262 -10.539 1.00 97.25 201 ALA A O 1
ATOM 1539 N N . GLN A 1 202 ? 10.461 -0.177 -10.321 1.00 96.44 202 GLN A N 1
ATOM 1540 C CA . GLN A 1 202 ? 11.792 0.450 -10.329 1.00 96.44 202 GLN A CA 1
ATOM 1541 C C . GLN A 1 202 ? 12.695 -0.017 -9.164 1.00 96.44 202 GLN A C 1
ATOM 1543 O O . GLN A 1 202 ? 13.930 -0.033 -9.258 1.00 96.44 202 GLN A O 1
ATOM 1548 N N . CYS A 1 203 ? 12.079 -0.478 -8.073 1.00 97.62 203 CYS A N 1
ATOM 1549 C CA . CYS A 1 203 ? 12.749 -1.098 -6.940 1.00 97.62 203 CYS A CA 1
ATOM 1550 C C . CYS A 1 203 ? 12.783 -2.630 -7.022 1.00 97.62 203 CYS A C 1
ATOM 1552 O O . CYS A 1 203 ? 13.397 -3.254 -6.158 1.00 97.62 203 CYS A O 1
ATOM 1554 N N . GLY A 1 204 ? 12.217 -3.259 -8.053 1.00 97.19 204 GLY A N 1
ATOM 1555 C CA . GLY A 1 204 ? 12.115 -4.718 -8.139 1.00 97.19 204 GLY A CA 1
ATOM 1556 C C . GLY A 1 204 ? 11.112 -5.296 -7.142 1.00 97.19 204 GLY A C 1
ATOM 1557 O O . GLY A 1 204 ? 11.282 -6.430 -6.705 1.00 97.19 204 GLY A O 1
ATOM 1558 N N . ILE A 1 205 ? 10.129 -4.496 -6.725 1.00 97.75 205 ILE A N 1
ATOM 1559 C CA . ILE A 1 205 ? 9.078 -4.883 -5.785 1.00 97.75 205 ILE A CA 1
ATOM 1560 C C . ILE A 1 205 ? 7.759 -4.965 -6.546 1.00 97.75 205 ILE A C 1
ATOM 1562 O O . ILE A 1 205 ? 7.479 -4.119 -7.392 1.00 97.75 205 ILE A O 1
ATOM 1566 N N . GLY A 1 206 ? 6.967 -5.984 -6.232 1.00 96.88 206 GLY A N 1
ATOM 1567 C CA . GLY A 1 206 ? 5.594 -6.122 -6.689 1.00 96.88 206 GLY A CA 1
ATOM 1568 C C . GLY A 1 206 ? 4.689 -6.617 -5.567 1.00 96.88 206 GLY A C 1
ATOM 1569 O O . GLY A 1 206 ? 5.140 -7.130 -4.544 1.00 96.88 206 GLY A O 1
ATOM 1570 N N . PHE A 1 207 ? 3.392 -6.487 -5.786 1.00 96.62 207 PHE A N 1
ATOM 1571 C CA . PHE A 1 207 ? 2.332 -6.843 -4.848 1.00 96.62 207 PHE A CA 1
ATOM 1572 C C . PHE A 1 207 ? 1.536 -8.079 -5.308 1.00 96.62 207 PHE A C 1
ATOM 1574 O O . PHE A 1 207 ? 0.501 -8.420 -4.738 1.00 96.62 207 PHE A O 1
ATOM 1581 N N . GLY A 1 208 ? 2.059 -8.790 -6.314 1.00 93.94 208 GLY A N 1
ATOM 1582 C CA . GLY A 1 208 ? 1.436 -9.955 -6.945 1.00 93.94 208 GLY A CA 1
ATOM 1583 C C . GLY A 1 208 ? 0.507 -9.594 -8.105 1.00 93.94 208 GLY A C 1
ATOM 1584 O O . GLY A 1 208 ? 0.385 -8.423 -8.475 1.00 93.94 208 GLY A O 1
ATOM 1585 N N . ASP A 1 209 ? -0.130 -10.619 -8.678 1.00 94.75 209 ASP A N 1
ATOM 1586 C CA . ASP A 1 209 ? -1.186 -10.453 -9.680 1.00 94.75 209 ASP A CA 1
ATOM 1587 C C . ASP A 1 209 ? -2.417 -9.797 -9.022 1.00 94.75 209 ASP A C 1
ATOM 1589 O O . ASP A 1 209 ? -2.972 -10.360 -8.069 1.00 94.75 209 ASP A O 1
ATOM 1593 N N . PRO A 1 210 ? -2.880 -8.629 -9.509 1.00 96.19 210 PRO A N 1
ATOM 1594 C CA . PRO A 1 210 ? -4.094 -7.995 -9.010 1.00 96.19 210 PRO A CA 1
ATOM 1595 C C . PRO A 1 210 ? -5.325 -8.914 -9.027 1.00 96.19 210 PRO A C 1
ATOM 1597 O O . PRO A 1 210 ? -6.203 -8.777 -8.176 1.00 96.19 210 PRO A O 1
ATOM 1600 N N . LEU A 1 211 ? -5.422 -9.866 -9.959 1.00 95.62 211 LEU A N 1
ATOM 1601 C CA . LEU A 1 211 ? -6.548 -10.802 -10.027 1.00 95.62 211 LEU A CA 1
ATOM 1602 C C . LEU A 1 211 ? -6.548 -11.824 -8.882 1.00 95.62 211 LEU A C 1
ATOM 1604 O O . LEU A 1 211 ? -7.625 -12.228 -8.440 1.00 95.62 211 LEU A O 1
ATOM 1608 N N . GLU A 1 212 ? -5.373 -12.179 -8.360 1.00 96.06 212 GLU A N 1
ATOM 1609 C CA . GLU A 1 212 ? -5.199 -13.093 -7.221 1.00 96.06 212 GLU A CA 1
ATOM 1610 C C . GLU A 1 212 ? -5.246 -12.383 -5.859 1.00 96.06 212 GLU A C 1
ATOM 1612 O O . GLU A 1 212 ? -5.188 -13.028 -4.810 1.00 96.06 212 GLU A O 1
ATOM 1617 N N . LEU A 1 213 ? -5.335 -11.052 -5.857 1.00 96.31 213 LEU A N 1
ATOM 1618 C CA . LEU A 1 213 ? -5.349 -10.246 -4.645 1.00 96.31 213 LEU A CA 1
ATOM 1619 C C . LEU A 1 213 ? -6.573 -10.550 -3.768 1.00 96.31 213 LEU A C 1
ATOM 1621 O O . LEU A 1 213 ? -7.710 -10.592 -4.250 1.00 96.31 213 LEU A O 1
ATOM 1625 N N . ASP A 1 214 ? -6.341 -10.673 -2.458 1.00 97.56 214 ASP A N 1
ATOM 1626 C CA . ASP A 1 214 ? -7.406 -10.747 -1.457 1.00 97.56 214 ASP A CA 1
ATOM 1627 C C . ASP A 1 214 ? -8.083 -9.375 -1.319 1.00 97.56 214 ASP A C 1
ATOM 1629 O O . ASP A 1 214 ? -7.594 -8.485 -0.619 1.00 97.56 214 ASP A O 1
ATOM 1633 N N . VAL A 1 215 ? -9.214 -9.216 -2.008 1.00 98.38 215 VAL A N 1
ATOM 1634 C CA . VAL A 1 215 ? -10.069 -8.028 -1.966 1.00 98.38 215 VAL A CA 1
ATOM 1635 C C . VAL A 1 215 ? -11.451 -8.426 -1.471 1.00 98.38 215 VAL A C 1
ATOM 1637 O O . VAL A 1 215 ? -12.099 -9.288 -2.064 1.00 98.38 215 VAL A O 1
ATOM 1640 N N . ALA A 1 216 ? -11.935 -7.752 -0.431 1.00 98.25 216 ALA A N 1
ATOM 1641 C CA . ALA A 1 216 ? -13.285 -7.953 0.083 1.00 98.25 216 ALA A CA 1
ATOM 1642 C C . ALA A 1 216 ? -13.968 -6.618 0.386 1.00 98.25 216 ALA A C 1
ATOM 1644 O O . ALA A 1 216 ? -13.335 -5.689 0.888 1.00 98.25 216 ALA A O 1
ATOM 1645 N N . VAL A 1 217 ? -15.271 -6.540 0.117 1.00 98.44 217 VAL A N 1
ATOM 1646 C CA . VAL A 1 217 ? -16.124 -5.477 0.656 1.00 98.44 217 VAL A CA 1
ATOM 1647 C C . VAL A 1 217 ? -16.616 -5.915 2.029 1.00 98.44 217 VAL A C 1
ATOM 1649 O O . VAL A 1 217 ? -17.087 -7.040 2.184 1.00 98.44 217 VAL A O 1
ATOM 1652 N N . VAL A 1 218 ? -16.500 -5.039 3.021 1.00 97.56 218 VAL A N 1
ATOM 1653 C CA . VAL A 1 218 ? -16.855 -5.335 4.413 1.00 97.56 218 VAL A CA 1
ATOM 1654 C C . VAL A 1 218 ? -17.760 -4.253 4.986 1.00 97.56 218 VAL A C 1
ATOM 1656 O O . VAL A 1 218 ? -17.684 -3.088 4.597 1.00 97.56 218 VAL A O 1
ATOM 1659 N N . ASP A 1 219 ? -18.626 -4.647 5.913 1.00 96.88 219 ASP A N 1
ATOM 1660 C CA . ASP A 1 219 ? -19.394 -3.702 6.719 1.00 96.88 219 ASP A CA 1
ATOM 1661 C C . ASP A 1 219 ? -18.471 -2.978 7.716 1.00 96.88 219 ASP A C 1
ATOM 1663 O O . ASP A 1 219 ? -17.469 -3.563 8.153 1.00 96.88 219 ASP A O 1
ATOM 1667 N N . PRO A 1 220 ? -18.799 -1.734 8.113 1.00 96.00 220 PRO A N 1
ATOM 1668 C CA . PRO A 1 220 ? -18.125 -1.105 9.238 1.00 96.00 220 PRO A CA 1
ATOM 1669 C C . PRO A 1 220 ? -18.372 -1.952 10.499 1.00 96.00 220 PRO A C 1
ATOM 1671 O O . PRO A 1 220 ? -19.451 -2.542 10.659 1.00 96.00 220 PRO A O 1
ATOM 1674 N N . PRO A 1 221 ? -17.380 -2.082 11.393 1.00 95.06 221 PRO A N 1
ATOM 1675 C CA . PRO A 1 221 ? -17.527 -2.933 12.560 1.00 95.06 221 PRO A CA 1
ATOM 1676 C C . PRO A 1 221 ? -18.554 -2.355 13.534 1.00 95.06 221 PRO A C 1
ATOM 1678 O O . PRO A 1 221 ? -18.652 -1.146 13.727 1.00 95.06 221 PRO A O 1
ATOM 1681 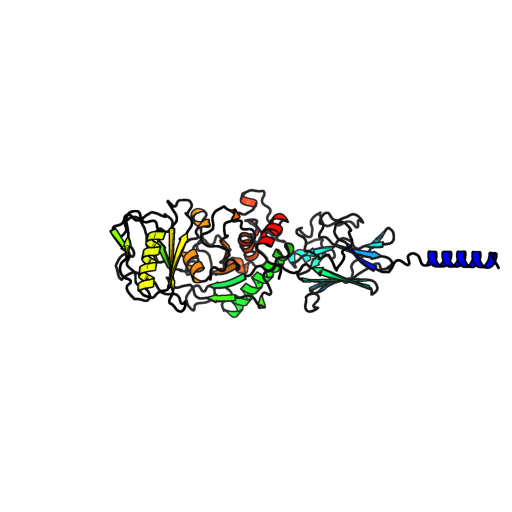N N . SER A 1 222 ? -19.284 -3.234 14.223 1.00 95.44 222 SER A N 1
ATOM 1682 C CA . SER A 1 222 ? -20.061 -2.818 15.389 1.00 95.44 222 SER A CA 1
ATOM 1683 C C . SER A 1 222 ? -19.134 -2.303 16.492 1.00 95.44 222 SER A C 1
ATOM 1685 O O . SER A 1 222 ? -17.940 -2.622 16.519 1.00 95.44 222 SER A O 1
ATOM 1687 N N . ALA A 1 223 ? -19.716 -1.574 17.446 1.00 97.12 223 ALA A N 1
ATOM 1688 C CA . ALA A 1 223 ? -19.061 -1.052 18.641 1.00 97.12 223 ALA A CA 1
ATOM 1689 C C . ALA A 1 223 ? -18.493 -2.178 19.529 1.00 97.12 223 ALA A C 1
ATOM 1691 O O . ALA A 1 223 ? -19.075 -2.563 20.537 1.00 97.12 223 ALA A O 1
ATOM 1692 N N . SER A 1 224 ? -17.382 -2.778 19.114 1.00 97.19 224 SER A N 1
ATOM 1693 C CA . SER A 1 224 ? -16.825 -4.026 19.654 1.00 97.19 224 SER A CA 1
ATOM 1694 C C . SER A 1 224 ? -15.536 -3.800 20.442 1.00 97.19 224 SER A C 1
ATOM 1696 O O . SER A 1 224 ? -14.923 -4.755 20.924 1.00 97.19 224 SER A O 1
ATOM 1698 N N . MET A 1 225 ? -15.137 -2.538 20.608 1.00 98.19 225 MET A N 1
ATOM 1699 C CA . MET A 1 225 ? -13.932 -2.137 21.316 1.00 98.19 225 MET A CA 1
ATOM 1700 C C . MET A 1 225 ? -14.256 -1.134 22.428 1.00 98.19 225 MET A C 1
ATOM 1702 O O . MET A 1 225 ? -15.078 -0.235 22.269 1.00 98.19 225 MET A O 1
ATOM 1706 N N . LEU A 1 226 ? -13.591 -1.294 23.570 1.00 98.38 226 LEU A N 1
ATOM 1707 C CA . LEU A 1 226 ? -13.504 -0.271 24.611 1.00 98.38 226 LEU A CA 1
ATOM 1708 C C . LEU A 1 226 ? -12.120 0.358 24.593 1.00 98.38 226 LEU A C 1
ATOM 1710 O O . LEU A 1 226 ? -11.144 -0.356 24.386 1.00 98.38 226 LEU A O 1
ATOM 1714 N N . SER A 1 227 ? -12.032 1.641 24.923 1.00 98.25 227 SER A N 1
ATOM 1715 C CA . SER A 1 227 ? -10.762 2.312 25.194 1.00 98.25 227 SER A CA 1
ATOM 1716 C C . SER A 1 227 ? -10.705 2.838 26.620 1.00 98.25 227 SER A C 1
ATOM 1718 O O . SER A 1 227 ? -11.712 3.298 27.161 1.00 98.25 227 SER A O 1
ATOM 1720 N N . VAL A 1 228 ? -9.530 2.751 27.236 1.00 98.50 228 VAL A N 1
ATOM 1721 C CA . VAL A 1 228 ? -9.238 3.195 28.600 1.00 98.50 228 VAL A CA 1
ATOM 1722 C C . VAL A 1 228 ? -8.169 4.281 28.534 1.00 98.50 228 VAL A C 1
ATOM 1724 O O . VAL A 1 228 ? -7.076 4.047 28.020 1.00 98.50 228 VAL A O 1
ATOM 1727 N N . ALA A 1 229 ? -8.485 5.449 29.099 1.00 97.19 229 ALA A N 1
ATOM 1728 C CA . ALA A 1 229 ? -7.647 6.647 29.091 1.00 97.19 229 ALA A CA 1
ATOM 1729 C C . ALA A 1 229 ? -7.215 7.081 27.681 1.00 97.19 229 ALA A C 1
ATOM 1731 O O . ALA A 1 229 ? -6.064 7.465 27.471 1.00 97.19 229 ALA A O 1
ATOM 1732 N N . ASP A 1 230 ? -8.130 6.995 26.708 1.00 94.25 230 ASP A N 1
ATOM 1733 C CA . ASP A 1 230 ? -7.865 7.483 25.355 1.00 94.25 230 ASP A CA 1
ATOM 1734 C C . ASP A 1 230 ? -7.385 8.942 25.392 1.00 94.25 230 ASP A C 1
ATOM 1736 O O . ASP A 1 230 ? -7.906 9.772 26.152 1.00 94.25 230 ASP A O 1
ATOM 1740 N N . VAL A 1 231 ? -6.378 9.227 24.567 1.00 88.81 231 VAL A N 1
ATOM 1741 C CA . VAL A 1 231 ? -5.625 10.488 24.492 1.00 88.81 231 VAL A CA 1
ATOM 1742 C C . VAL A 1 231 ? -4.749 10.800 25.712 1.00 88.81 231 VAL A C 1
ATOM 1744 O O . VAL A 1 231 ? -3.572 11.090 25.520 1.00 88.81 231 VAL A O 1
ATOM 1747 N N . ASP A 1 232 ? -5.268 10.770 26.943 1.00 93.75 232 ASP A N 1
ATOM 1748 C CA . ASP A 1 232 ? -4.547 11.317 28.107 1.00 93.75 232 ASP A CA 1
ATOM 1749 C C . ASP A 1 232 ? -3.669 10.324 28.877 1.00 93.75 232 ASP A C 1
ATOM 1751 O O . ASP A 1 232 ? -2.744 10.759 29.562 1.00 93.75 232 ASP A O 1
ATOM 1755 N N . GLY A 1 233 ? -3.928 9.018 28.789 1.00 96.00 233 GLY A N 1
ATOM 1756 C CA . GLY A 1 233 ? -3.151 7.997 29.495 1.00 96.00 233 GLY A CA 1
ATOM 1757 C C . GLY A 1 233 ? -3.187 8.088 31.024 1.00 96.00 233 GLY A C 1
ATOM 1758 O O . GLY A 1 233 ? -2.303 7.554 31.693 1.00 96.00 233 GLY A O 1
ATOM 1759 N N . LEU A 1 234 ? -4.165 8.779 31.618 1.00 97.88 234 LEU A N 1
ATOM 1760 C CA . LEU A 1 234 ? -4.195 8.982 33.064 1.00 97.88 234 LEU A CA 1
ATOM 1761 C C . LEU A 1 234 ? -4.460 7.669 33.830 1.00 97.88 234 LEU A C 1
ATOM 1763 O O . LEU A 1 234 ? -5.330 6.870 33.449 1.00 97.88 234 LEU A O 1
ATOM 1767 N N . PRO A 1 235 ? -3.770 7.443 34.967 1.00 98.06 235 PRO A N 1
ATOM 1768 C CA . PRO A 1 235 ? -4.080 6.325 35.844 1.00 98.06 235 PRO A CA 1
ATOM 1769 C C . PRO A 1 235 ? -5.438 6.532 36.527 1.00 98.06 235 PRO A C 1
ATOM 1771 O O . PRO A 1 235 ? -5.920 7.655 36.691 1.00 98.06 235 PRO A O 1
ATOM 1774 N N . ALA A 1 236 ? -6.050 5.437 36.966 1.00 98.19 236 ALA A N 1
ATOM 1775 C CA . ALA A 1 236 ? -7.310 5.479 37.695 1.00 98.19 236 ALA A CA 1
ATOM 1776 C C . ALA A 1 236 ? -7.164 6.191 39.042 1.00 98.19 236 ALA A C 1
ATOM 1778 O O . ALA A 1 236 ? -6.229 5.933 39.806 1.00 98.19 236 ALA A O 1
ATOM 1779 N N . ARG A 1 237 ? -8.159 7.013 39.392 1.00 97.81 237 ARG A N 1
ATOM 1780 C CA . ARG A 1 237 ? -8.281 7.532 40.760 1.00 97.81 237 ARG A CA 1
ATOM 1781 C C . ARG A 1 237 ? -8.664 6.415 41.730 1.00 97.81 237 ARG A C 1
ATOM 1783 O O . ARG A 1 237 ? -8.236 6.421 42.884 1.00 97.81 237 ARG A O 1
ATOM 1790 N N . GLY A 1 238 ? -9.434 5.442 41.241 1.00 95.56 238 GLY A N 1
ATOM 1791 C CA . GLY A 1 238 ? -9.909 4.290 41.992 1.00 95.56 238 GLY A CA 1
ATOM 1792 C C . GLY A 1 238 ? -11.262 4.508 42.662 1.00 95.56 238 GLY A C 1
ATOM 1793 O O . GLY A 1 238 ? -11.726 5.633 42.842 1.00 95.56 238 GLY A O 1
ATOM 1794 N N . GLY A 1 239 ? -11.916 3.400 43.020 1.00 94.38 239 GLY A N 1
ATOM 1795 C CA . GLY A 1 239 ? -13.262 3.407 43.608 1.00 94.38 239 GLY A CA 1
ATOM 1796 C C . GLY A 1 239 ? -14.382 3.704 42.603 1.00 94.38 239 GLY A C 1
ATOM 1797 O O . GLY A 1 239 ? -15.557 3.643 42.964 1.00 94.38 239 GLY A O 1
ATOM 1798 N N . GLY A 1 240 ? -14.033 3.983 41.344 1.00 97.06 240 GLY A N 1
ATOM 1799 C CA . GLY A 1 240 ? -14.965 4.046 40.230 1.00 97.06 240 GLY A CA 1
ATOM 1800 C C . GLY A 1 240 ? -15.447 2.656 39.823 1.00 97.06 240 GLY A C 1
ATOM 1801 O O . GLY A 1 240 ? -14.872 1.631 40.195 1.00 97.06 240 GLY A O 1
ATOM 1802 N N . VAL A 1 241 ? -16.529 2.617 39.054 1.00 97.75 241 VAL A N 1
ATOM 1803 C CA . VAL A 1 241 ? -17.129 1.380 38.562 1.00 97.75 241 VAL A CA 1
ATOM 1804 C C . VAL A 1 241 ? -17.391 1.505 37.071 1.00 97.75 241 VAL A C 1
ATOM 1806 O O . VAL A 1 241 ? -17.996 2.482 36.633 1.00 97.75 241 VAL A O 1
ATOM 1809 N N . ILE A 1 242 ? -16.967 0.492 36.321 1.00 98.31 242 ILE A N 1
ATOM 1810 C CA . ILE A 1 242 ? -17.218 0.346 34.891 1.00 98.31 242 ILE A CA 1
ATOM 1811 C C . ILE A 1 242 ? -18.404 -0.601 34.696 1.00 98.31 242 ILE A C 1
ATOM 1813 O O . ILE A 1 242 ? -18.402 -1.714 35.238 1.00 98.31 242 ILE A O 1
ATOM 1817 N N . ARG A 1 243 ? -19.417 -0.159 33.939 1.00 98.06 243 ARG A N 1
ATOM 1818 C CA . ARG A 1 243 ? -20.643 -0.918 33.641 1.00 98.06 243 ARG A CA 1
ATOM 1819 C C . ARG A 1 243 ? -20.944 -0.901 32.151 1.00 98.06 243 ARG A C 1
ATOM 1821 O O . ARG A 1 243 ? -20.978 0.156 31.533 1.00 98.06 243 ARG A O 1
ATOM 1828 N N . MET A 1 244 ? -21.188 -2.079 31.593 1.00 97.94 244 MET A N 1
ATOM 1829 C CA . MET A 1 244 ? -21.482 -2.252 30.175 1.00 97.94 244 MET A CA 1
ATOM 1830 C C . MET A 1 244 ? -22.332 -3.495 29.939 1.00 97.94 244 MET A C 1
ATOM 1832 O O . MET A 1 244 ? -22.392 -4.408 30.774 1.00 97.94 244 MET A O 1
ATOM 1836 N N . ARG A 1 245 ? -22.901 -3.565 28.741 1.00 98.25 245 ARG A N 1
ATOM 1837 C CA . ARG A 1 245 ? -23.519 -4.765 28.191 1.00 98.25 245 ARG A CA 1
ATOM 1838 C C . ARG A 1 245 ? -22.771 -5.180 26.935 1.00 98.25 245 ARG A C 1
ATOM 1840 O O . ARG A 1 245 ? -22.251 -4.335 26.218 1.00 98.25 245 ARG A O 1
ATOM 1847 N N . VAL A 1 246 ? -22.738 -6.479 26.673 1.00 97.88 246 VAL A N 1
ATOM 1848 C CA . VAL A 1 246 ? -22.211 -7.047 25.429 1.00 97.88 246 VAL A CA 1
ATOM 1849 C C . VAL A 1 246 ? -23.283 -7.939 24.835 1.00 97.88 246 VAL A C 1
ATOM 1851 O O . VAL A 1 246 ? -23.757 -8.851 25.512 1.00 97.88 246 VAL A O 1
ATOM 1854 N N . ASP A 1 247 ? -23.705 -7.644 23.608 1.00 96.62 247 ASP A N 1
ATOM 1855 C CA . ASP A 1 247 ? -24.860 -8.270 22.952 1.00 96.62 247 ASP A CA 1
ATOM 1856 C C . ASP A 1 247 ? -26.117 -8.238 23.836 1.00 96.62 247 ASP A C 1
ATOM 1858 O O . ASP A 1 247 ? -26.820 -9.232 24.020 1.00 96.62 247 ASP A O 1
ATOM 1862 N N . GLY A 1 248 ? -26.353 -7.097 24.489 1.00 96.00 248 GLY A N 1
ATOM 1863 C CA . GLY A 1 248 ? -27.474 -6.920 25.409 1.00 96.00 248 GLY A CA 1
ATOM 1864 C C . GLY A 1 248 ? -27.350 -7.683 26.734 1.00 96.00 248 GLY A C 1
ATOM 1865 O O . GLY A 1 248 ? -28.258 -7.583 27.556 1.00 96.00 248 GLY A O 1
ATOM 1866 N N . ARG A 1 249 ? -26.249 -8.398 27.005 1.00 96.44 249 ARG A N 1
ATOM 1867 C CA . ARG A 1 249 ? -25.984 -9.059 28.293 1.00 96.44 249 ARG A CA 1
ATOM 1868 C C . ARG A 1 249 ? -25.141 -8.173 29.204 1.00 96.44 249 ARG A C 1
ATOM 1870 O O . ARG A 1 249 ? -24.009 -7.846 28.860 1.00 96.44 249 ARG A O 1
ATOM 1877 N N . ALA A 1 250 ? -25.642 -7.878 30.402 1.00 96.75 250 ALA A N 1
ATOM 1878 C CA . ALA A 1 250 ? -24.878 -7.161 31.420 1.00 96.75 250 ALA A CA 1
ATOM 1879 C C . ALA A 1 250 ? -23.601 -7.923 31.817 1.00 96.75 250 ALA A C 1
ATOM 1881 O O . ALA A 1 250 ? -23.635 -9.123 32.121 1.00 96.75 250 ALA A O 1
ATOM 1882 N N . ILE A 1 251 ? -22.475 -7.212 31.829 1.00 97.81 251 ILE A N 1
ATOM 1883 C CA . ILE A 1 251 ? -21.199 -7.718 32.334 1.00 97.81 251 ILE A CA 1
ATOM 1884 C C . ILE A 1 251 ? -21.078 -7.338 33.814 1.00 97.81 251 ILE A C 1
ATOM 1886 O O . ILE A 1 251 ? -21.419 -6.210 34.171 1.00 97.81 251 ILE A O 1
ATOM 1890 N N . PRO A 1 252 ? -20.595 -8.239 34.696 1.00 96.12 252 PRO A N 1
ATOM 1891 C CA . PRO A 1 252 ? -20.357 -7.892 36.090 1.00 96.12 252 PRO A CA 1
ATOM 1892 C C . PRO A 1 252 ? -19.505 -6.629 36.215 1.00 96.12 252 PRO A C 1
ATOM 1894 O O . PRO A 1 252 ? -18.474 -6.507 35.554 1.00 96.12 252 PRO A O 1
ATOM 1897 N N . ALA A 1 253 ? -19.949 -5.716 37.075 1.00 96.88 253 ALA A N 1
ATOM 1898 C CA . ALA A 1 253 ? -19.324 -4.417 37.244 1.00 96.88 253 ALA A CA 1
ATOM 1899 C C . ALA A 1 253 ? -17.842 -4.545 37.643 1.00 96.88 253 ALA A C 1
ATOM 1901 O O . ALA A 1 253 ? -17.489 -5.361 38.501 1.00 96.88 253 ALA A O 1
ATOM 1902 N N . ILE A 1 254 ? -16.979 -3.731 37.031 1.00 98.19 254 ILE A N 1
ATOM 1903 C CA . ILE A 1 254 ? -15.531 -3.742 37.276 1.00 98.19 254 ILE A CA 1
ATOM 1904 C C . ILE A 1 254 ? -15.154 -2.512 38.099 1.00 98.19 254 ILE A C 1
ATOM 1906 O O . ILE A 1 254 ? -15.370 -1.387 37.661 1.00 98.19 254 ILE A O 1
ATOM 1910 N N . THR A 1 255 ? -14.584 -2.707 39.287 1.00 98.19 255 THR A N 1
ATOM 1911 C CA . THR A 1 255 ? -14.101 -1.601 40.128 1.00 98.19 255 THR A CA 1
ATOM 1912 C C . THR A 1 255 ? -12.708 -1.156 39.690 1.00 98.19 255 THR A C 1
ATOM 1914 O O . THR A 1 255 ? -11.799 -1.986 39.591 1.00 98.19 255 THR A O 1
ATOM 1917 N N . THR A 1 256 ? -12.515 0.146 39.475 1.00 97.88 256 THR A N 1
ATOM 1918 C CA . THR A 1 256 ? -11.193 0.721 39.200 1.00 97.88 256 THR A CA 1
ATOM 1919 C C . THR A 1 256 ? -10.353 0.758 40.476 1.00 97.88 256 THR A C 1
ATOM 1921 O O . THR A 1 256 ? -10.851 1.029 41.576 1.00 97.88 256 THR A O 1
ATOM 1924 N N . ARG A 1 257 ? -9.056 0.459 40.358 1.00 98.12 257 ARG A N 1
ATOM 1925 C CA . ARG A 1 257 ? -8.123 0.470 41.495 1.00 98.12 257 ARG A CA 1
ATOM 1926 C C . ARG A 1 257 ? -7.342 1.786 41.517 1.00 98.12 257 ARG A C 1
ATOM 1928 O O . ARG A 1 257 ? -6.927 2.225 40.449 1.00 98.12 257 ARG A O 1
ATOM 1935 N N . PRO A 1 258 ? -7.109 2.398 42.691 1.00 98.25 258 PRO A N 1
ATOM 1936 C CA . PRO A 1 258 ? -6.290 3.603 42.776 1.00 98.25 258 PRO A CA 1
ATOM 1937 C C . PRO A 1 258 ? -4.902 3.389 42.166 1.00 98.25 258 PRO A C 1
ATOM 1939 O O . PRO A 1 258 ? -4.239 2.402 42.483 1.00 98.25 258 PRO A O 1
ATOM 1942 N N . GLY A 1 259 ? -4.481 4.306 41.297 1.00 98.00 259 GLY A N 1
ATOM 1943 C CA . GLY A 1 259 ? -3.183 4.274 40.626 1.00 98.00 259 GLY A CA 1
ATOM 1944 C C . GLY A 1 259 ? -3.059 3.255 39.490 1.00 98.00 259 GLY A C 1
ATOM 1945 O O . GLY A 1 259 ? -1.977 3.149 38.923 1.00 98.00 259 GLY A O 1
ATOM 1946 N N . ALA A 1 260 ? -4.122 2.517 39.144 1.00 98.44 260 ALA A N 1
ATOM 1947 C CA . ALA A 1 260 ? -4.043 1.525 38.075 1.00 98.44 260 ALA A CA 1
ATOM 1948 C C . ALA A 1 260 ? -3.761 2.185 36.722 1.00 98.44 260 ALA A C 1
ATOM 1950 O O . ALA A 1 260 ? -4.483 3.098 36.300 1.00 98.44 260 ALA A O 1
ATOM 1951 N N . ARG A 1 261 ? -2.740 1.687 36.026 1.00 98.38 261 ARG A N 1
ATOM 1952 C CA . ARG A 1 261 ? -2.423 2.108 34.659 1.00 98.38 261 ARG A CA 1
ATOM 1953 C C . ARG A 1 261 ? -3.541 1.683 33.701 1.00 98.38 261 ARG A C 1
ATOM 1955 O O . ARG A 1 261 ? -4.225 0.691 33.977 1.00 98.38 261 ARG A O 1
ATOM 1962 N N . PRO A 1 262 ? -3.720 2.363 32.556 1.00 98.31 262 PRO A N 1
ATOM 1963 C CA . PRO A 1 262 ? -4.780 2.021 31.605 1.00 98.31 262 PRO A CA 1
ATOM 1964 C C . PRO A 1 262 ? -4.802 0.540 31.196 1.00 98.31 262 PRO A C 1
ATOM 1966 O O . PRO A 1 262 ? -5.860 -0.092 31.226 1.00 98.31 262 PRO A O 1
ATOM 1969 N N . VAL A 1 263 ? -3.631 -0.060 30.945 1.00 98.12 263 VAL A N 1
ATOM 1970 C CA . VAL A 1 263 ? -3.504 -1.492 30.616 1.00 98.12 263 VAL A CA 1
ATOM 1971 C C . VAL A 1 263 ? -3.985 -2.420 31.740 1.00 98.12 263 VAL A C 1
ATOM 1973 O O . VAL A 1 263 ? -4.570 -3.471 31.480 1.00 98.12 263 VAL A O 1
ATOM 1976 N N . GLU A 1 264 ? -3.814 -2.041 33.005 1.00 98.56 264 GLU A N 1
ATOM 1977 C CA . GLU A 1 264 ? -4.250 -2.851 34.148 1.00 98.56 264 GLU A CA 1
ATOM 1978 C C . GLU A 1 264 ? -5.777 -2.850 34.274 1.00 98.56 264 GLU A C 1
ATOM 1980 O O . GLU A 1 264 ? -6.387 -3.898 34.518 1.00 98.56 264 GLU A O 1
ATOM 1985 N N . THR A 1 265 ? -6.408 -1.697 34.039 1.00 98.62 265 THR A N 1
ATOM 1986 C CA . THR A 1 265 ? -7.869 -1.585 33.950 1.00 98.62 265 THR A CA 1
ATOM 1987 C C . THR A 1 265 ? -8.403 -2.367 32.748 1.00 98.62 265 THR A C 1
ATOM 1989 O O . THR A 1 265 ? -9.349 -3.144 32.898 1.00 98.62 265 THR A O 1
ATOM 1992 N N . ALA A 1 266 ? -7.761 -2.266 31.582 1.00 98.62 266 ALA A N 1
ATOM 1993 C CA . ALA A 1 266 ? -8.119 -3.029 30.386 1.00 98.62 266 ALA A CA 1
ATOM 1994 C C . ALA A 1 266 ? -8.037 -4.555 30.610 1.00 98.62 266 ALA A C 1
ATOM 1996 O O . ALA A 1 266 ? -8.952 -5.298 30.246 1.00 98.62 266 ALA A O 1
ATOM 1997 N N . LEU A 1 267 ? -6.999 -5.043 31.300 1.00 98.75 267 LEU A N 1
ATOM 1998 C CA . LEU A 1 267 ? -6.869 -6.454 31.688 1.00 98.75 267 LEU A CA 1
ATOM 1999 C C . LEU A 1 267 ? -7.972 -6.906 32.658 1.00 98.75 267 LEU A C 1
ATOM 2001 O O . LEU A 1 267 ? -8.453 -8.045 32.564 1.00 98.75 267 LEU A O 1
ATOM 2005 N N . ALA A 1 268 ? -8.408 -6.033 33.571 1.00 98.56 268 ALA A N 1
ATOM 2006 C CA . ALA A 1 268 ? -9.533 -6.314 34.461 1.00 98.56 268 ALA A CA 1
ATOM 2007 C C . ALA A 1 268 ? -10.856 -6.437 33.681 1.00 98.56 268 ALA A C 1
ATOM 2009 O O . ALA A 1 268 ? -11.596 -7.406 33.885 1.00 98.56 268 ALA A O 1
ATOM 2010 N N . ILE A 1 269 ? -11.108 -5.528 32.732 1.00 98.62 269 ILE A N 1
ATOM 2011 C CA . ILE A 1 269 ? -12.253 -5.581 31.808 1.00 98.62 269 ILE A CA 1
ATOM 2012 C C . ILE A 1 269 ? -12.222 -6.884 30.994 1.00 98.62 269 ILE A C 1
ATOM 2014 O O . ILE A 1 269 ? -13.192 -7.646 30.994 1.00 98.62 269 ILE A O 1
ATOM 2018 N N . ALA A 1 270 ? -11.089 -7.202 30.360 1.00 98.69 270 ALA A N 1
ATOM 2019 C CA . ALA A 1 270 ? -10.929 -8.417 29.562 1.00 98.69 270 ALA A CA 1
ATOM 2020 C C . ALA A 1 270 ? -11.160 -9.690 30.390 1.00 98.69 270 ALA A C 1
ATOM 2022 O O . ALA A 1 270 ? -11.769 -10.651 29.916 1.00 98.69 270 ALA A O 1
ATOM 2023 N N . THR A 1 271 ? -10.729 -9.704 31.653 1.00 98.62 271 THR A N 1
ATOM 2024 C CA . THR A 1 271 ? -10.989 -10.819 32.573 1.00 98.62 271 THR A CA 1
ATOM 2025 C C . THR A 1 271 ? -12.486 -10.996 32.841 1.00 98.62 271 THR A C 1
ATOM 2027 O O . THR A 1 271 ? -12.978 -12.129 32.810 1.00 98.62 271 THR A O 1
ATOM 2030 N N . ALA A 1 272 ? -13.229 -9.908 33.067 1.00 98.44 272 ALA A N 1
ATOM 2031 C CA . ALA A 1 272 ? -14.680 -9.959 33.256 1.00 98.44 272 ALA A CA 1
ATOM 2032 C C . ALA A 1 272 ? -15.403 -10.479 31.997 1.00 98.44 272 ALA A C 1
ATOM 2034 O O . ALA A 1 272 ? -16.241 -11.380 32.089 1.00 98.44 272 ALA A O 1
ATOM 2035 N N . LEU A 1 273 ? -15.006 -10.002 30.816 1.00 98.38 273 LEU A N 1
ATOM 2036 C CA . LEU A 1 273 ? -15.542 -10.445 29.524 1.00 98.38 273 LEU A CA 1
ATOM 2037 C C . LEU A 1 273 ? -15.280 -11.932 29.247 1.00 98.38 273 LEU A C 1
ATOM 2039 O O . LEU A 1 273 ? -16.191 -12.673 28.870 1.00 98.38 273 LEU A O 1
ATOM 2043 N N . ARG A 1 274 ? -14.057 -12.410 29.505 1.00 98.31 274 ARG A N 1
ATOM 2044 C CA . ARG A 1 274 ? -13.696 -13.830 29.341 1.00 98.31 274 ARG A CA 1
ATOM 2045 C C . ARG A 1 274 ? -14.491 -14.734 30.282 1.00 98.31 274 ARG A C 1
ATOM 2047 O O . ARG A 1 274 ? -14.940 -15.808 29.873 1.00 98.31 274 ARG A O 1
ATOM 2054 N N . ARG A 1 275 ? -14.741 -14.296 31.523 1.00 98.12 275 ARG A N 1
ATOM 2055 C CA . ARG A 1 275 ? -15.643 -14.996 32.462 1.00 98.12 275 ARG A CA 1
ATOM 2056 C C . ARG A 1 275 ? -17.080 -15.047 31.939 1.00 98.12 275 ARG A C 1
ATOM 2058 O O . ARG A 1 275 ? -17.747 -16.066 32.106 1.00 98.12 275 ARG A O 1
ATOM 2065 N N . ALA A 1 276 ? -17.521 -14.004 31.237 1.00 97.56 276 ALA A N 1
ATOM 2066 C CA . ALA A 1 276 ? -18.801 -13.969 30.532 1.00 97.56 276 ALA A CA 1
ATOM 2067 C C . ALA A 1 276 ? -18.820 -14.770 29.209 1.00 97.56 276 ALA A C 1
ATOM 2069 O O . ALA A 1 276 ? -19.867 -14.834 28.568 1.00 97.56 276 ALA A O 1
ATOM 2070 N N . ARG A 1 277 ? -17.727 -15.482 28.879 1.00 97.25 277 ARG A N 1
ATOM 2071 C CA . ARG A 1 277 ? -17.534 -16.374 27.715 1.00 97.25 277 ARG A CA 1
ATOM 2072 C C . ARG A 1 277 ? -17.231 -15.685 26.380 1.00 97.25 277 ARG A C 1
ATOM 2074 O O . ARG A 1 277 ? -17.186 -16.389 25.372 1.00 97.25 277 ARG A O 1
ATOM 2081 N N . PHE A 1 278 ? -16.923 -14.391 26.385 1.00 97.94 278 PHE A N 1
ATOM 2082 C CA . PHE A 1 278 ? -16.414 -13.673 25.212 1.00 97.94 278 PHE A CA 1
ATOM 2083 C C . PHE A 1 278 ? -14.906 -13.881 25.017 1.00 97.94 278 PHE A C 1
ATOM 2085 O O . PHE A 1 278 ? -14.188 -14.273 25.943 1.00 97.94 278 PHE A O 1
ATOM 2092 N N . VAL A 1 279 ? -14.423 -13.604 23.809 1.00 97.31 279 VAL A N 1
ATOM 2093 C CA . VAL A 1 279 ? -12.996 -13.473 23.504 1.00 97.31 279 VAL A CA 1
ATOM 2094 C C . VAL A 1 279 ? -12.649 -11.996 23.638 1.00 97.31 279 VAL A C 1
ATOM 2096 O O . VAL A 1 279 ? -13.231 -11.167 22.954 1.00 97.31 279 VAL A O 1
ATOM 2099 N N . ALA A 1 280 ? -11.730 -11.661 24.539 1.00 97.44 280 ALA A N 1
ATOM 2100 C CA . ALA A 1 280 ? -11.277 -10.287 24.742 1.00 97.44 280 ALA A CA 1
ATOM 2101 C C . ALA A 1 280 ? -9.759 -10.223 24.584 1.00 97.44 280 ALA A C 1
ATOM 2103 O O . ALA A 1 280 ? -9.047 -11.005 25.230 1.00 97.44 280 ALA A O 1
ATOM 2104 N N . ARG A 1 281 ? -9.276 -9.305 23.749 1.00 96.38 281 ARG A N 1
ATOM 2105 C CA . ARG A 1 281 ? -7.854 -9.021 23.519 1.00 96.38 281 ARG A CA 1
ATOM 2106 C C . ARG A 1 281 ? -7.557 -7.610 24.007 1.00 96.38 281 ARG A C 1
ATOM 2108 O O . ARG A 1 281 ? -8.380 -6.721 23.824 1.00 96.38 281 ARG A O 1
ATOM 2115 N N . VAL A 1 282 ? -6.427 -7.452 24.687 1.00 96.88 282 VAL A N 1
ATOM 2116 C CA . VAL A 1 282 ? -5.982 -6.163 25.223 1.00 96.88 282 VAL A CA 1
ATOM 2117 C C . VAL A 1 282 ? -4.799 -5.706 24.401 1.00 96.88 282 VAL A C 1
ATOM 2119 O O . VAL A 1 282 ? -3.901 -6.507 24.145 1.00 96.88 282 VAL A O 1
ATOM 2122 N N . PHE A 1 283 ? -4.812 -4.434 24.047 1.00 94.88 283 PHE A N 1
ATOM 2123 C CA . PHE A 1 283 ? -3.742 -3.765 23.335 1.00 94.88 283 PHE A CA 1
ATOM 2124 C C . PHE A 1 283 ? -3.330 -2.548 24.145 1.00 94.88 283 PHE A C 1
ATOM 2126 O O . PHE A 1 283 ? -4.185 -1.771 24.564 1.00 94.88 283 PHE A O 1
ATOM 2133 N N . GLU A 1 284 ? -2.037 -2.401 24.388 1.00 94.75 284 GLU A N 1
ATOM 2134 C CA . GLU A 1 284 ? -1.487 -1.172 24.945 1.00 94.75 284 GLU A CA 1
ATOM 2135 C C . GLU A 1 284 ? -1.089 -0.280 23.773 1.00 94.75 284 GLU A C 1
ATOM 2137 O O . GLU A 1 284 ? -0.435 -0.739 22.839 1.00 94.75 284 GLU A O 1
ATOM 2142 N N . ASN A 1 285 ? -1.534 0.969 23.797 1.00 93.25 285 ASN A N 1
ATOM 2143 C CA . ASN A 1 285 ? -1.265 1.921 22.735 1.00 93.25 285 ASN A CA 1
ATOM 2144 C C . ASN A 1 285 ? -0.119 2.841 23.156 1.00 93.25 285 ASN A C 1
ATOM 2146 O O . ASN A 1 285 ? 0.035 3.160 24.336 1.00 93.25 285 ASN A O 1
ATOM 2150 N N . GLU A 1 286 ? 0.657 3.309 22.191 1.00 91.25 286 GLU A N 1
ATOM 2151 C CA . GLU A 1 286 ? 1.681 4.319 22.412 1.00 91.25 286 GLU A CA 1
ATOM 2152 C C . GLU A 1 286 ? 1.101 5.613 22.986 1.00 91.25 286 GLU A C 1
ATOM 2154 O O . GLU A 1 286 ? -0.060 5.978 22.767 1.00 91.25 286 GLU A O 1
ATOM 2159 N N . ARG A 1 287 ? 1.946 6.316 23.742 1.00 91.19 287 ARG A N 1
ATOM 2160 C CA . ARG A 1 287 ? 1.612 7.612 24.332 1.00 91.19 287 ARG A CA 1
ATOM 2161 C C . ARG A 1 287 ? 1.413 8.626 23.202 1.00 91.19 287 ARG A C 1
ATOM 2163 O O . ARG A 1 287 ? 2.302 8.795 22.371 1.00 91.19 287 ARG A O 1
ATOM 2170 N N . THR A 1 288 ? 0.285 9.331 23.206 1.00 89.50 288 THR A N 1
ATOM 2171 C CA . THR A 1 288 ? 0.112 10.523 22.359 1.00 89.50 288 THR A CA 1
ATOM 2172 C C . THR A 1 288 ? 1.120 11.599 22.776 1.00 89.50 288 THR A C 1
ATOM 2174 O O . THR A 1 288 ? 1.630 11.579 23.898 1.00 89.50 288 THR A O 1
ATOM 2177 N N . GLU A 1 289 ? 1.414 12.582 21.928 1.00 87.31 289 GLU A N 1
ATOM 2178 C CA . GLU A 1 289 ? 2.457 13.572 22.254 1.00 87.31 289 GLU A CA 1
ATOM 2179 C C . GLU A 1 289 ? 2.177 14.325 23.582 1.00 87.31 289 GLU A C 1
ATOM 2181 O O . GLU A 1 289 ? 3.088 14.481 24.408 1.00 87.31 289 GLU A O 1
ATOM 2186 N N . ASN A 1 290 ? 0.905 14.643 23.867 1.00 88.25 290 ASN A N 1
ATOM 2187 C CA . ASN A 1 290 ? 0.458 15.314 25.100 1.00 88.25 290 ASN A CA 1
ATOM 2188 C C . ASN A 1 290 ? -0.069 14.370 26.201 1.00 88.25 290 ASN A C 1
ATOM 2190 O O . ASN A 1 290 ? -0.479 14.844 27.263 1.00 88.25 290 ASN A O 1
ATOM 2194 N N . GLY A 1 291 ? -0.087 13.056 25.976 1.00 91.19 291 GLY A N 1
ATOM 2195 C CA . GLY A 1 291 ? -0.564 12.085 26.961 1.00 91.19 291 GLY A CA 1
ATOM 2196 C C . GLY A 1 291 ? 0.371 11.988 28.168 1.00 91.19 291 GLY A C 1
ATOM 2197 O O . GLY A 1 291 ? 1.593 12.081 28.029 1.00 91.19 291 GLY A O 1
ATOM 2198 N N . ALA A 1 292 ? -0.183 11.775 29.360 1.00 93.88 292 ALA A N 1
ATOM 2199 C CA . ALA A 1 292 ? 0.594 11.515 30.570 1.00 93.88 292 ALA A CA 1
ATOM 2200 C C . ALA A 1 292 ? 1.287 10.141 30.524 1.00 93.88 292 ALA A C 1
ATOM 2202 O O . ALA A 1 292 ? 2.3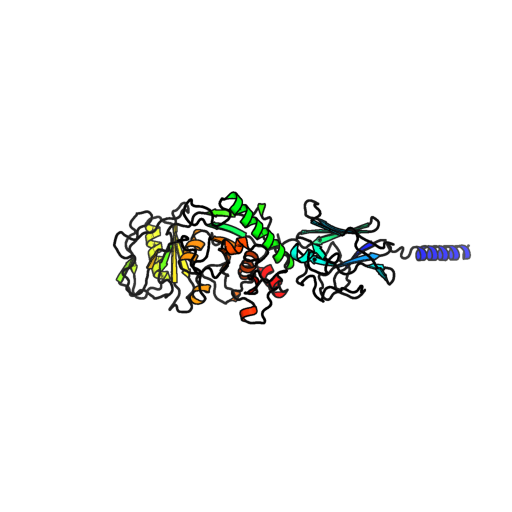97 10.004 31.032 1.00 93.88 292 ALA A O 1
ATOM 2203 N N . ASP A 1 293 ? 0.646 9.145 29.906 1.00 94.44 293 ASP A N 1
ATOM 2204 C CA . ASP A 1 293 ? 1.168 7.786 29.707 1.00 94.44 293 ASP A CA 1
ATOM 2205 C C . ASP A 1 293 ? 0.456 7.102 28.512 1.00 94.44 293 ASP A C 1
ATOM 2207 O O . ASP A 1 293 ? -0.316 7.727 27.780 1.00 94.44 293 ASP A O 1
ATOM 2211 N N . ARG A 1 294 ? 0.731 5.817 28.292 1.00 95.25 294 ARG A N 1
ATOM 2212 C CA . ARG A 1 294 ? 0.078 4.935 27.317 1.00 95.25 294 ARG A CA 1
ATOM 2213 C C . ARG A 1 294 ? -1.407 4.732 27.630 1.00 95.25 294 ARG A C 1
ATOM 2215 O O . ARG A 1 294 ? -1.794 4.646 28.795 1.00 95.25 294 ARG A O 1
ATOM 2222 N N . SER A 1 295 ? -2.234 4.591 26.595 1.00 96.62 295 SER A N 1
ATOM 2223 C CA . SER A 1 295 ? -3.640 4.168 26.726 1.00 96.62 295 SER A CA 1
ATOM 2224 C C . SER A 1 295 ? -3.779 2.665 26.463 1.00 96.62 295 SER A C 1
ATOM 2226 O O . SER A 1 295 ? -2.801 1.988 26.141 1.00 96.62 295 SER A O 1
ATOM 2228 N N . ALA A 1 296 ? -4.976 2.105 26.627 1.00 97.75 296 ALA A N 1
ATOM 2229 C CA . ALA A 1 296 ? -5.206 0.704 26.288 1.00 97.75 296 ALA A CA 1
ATOM 2230 C C . ALA A 1 296 ? -6.600 0.469 25.717 1.00 97.75 296 ALA A C 1
ATOM 2232 O O . ALA A 1 296 ? -7.574 1.044 26.201 1.00 97.75 296 ALA A O 1
ATOM 2233 N N . ASP A 1 297 ? -6.701 -0.448 24.760 1.00 98.06 297 ASP A N 1
ATOM 2234 C CA . ASP A 1 297 ? -7.976 -0.873 24.196 1.00 98.06 297 ASP A CA 1
ATOM 2235 C C . ASP A 1 297 ? -8.284 -2.337 24.514 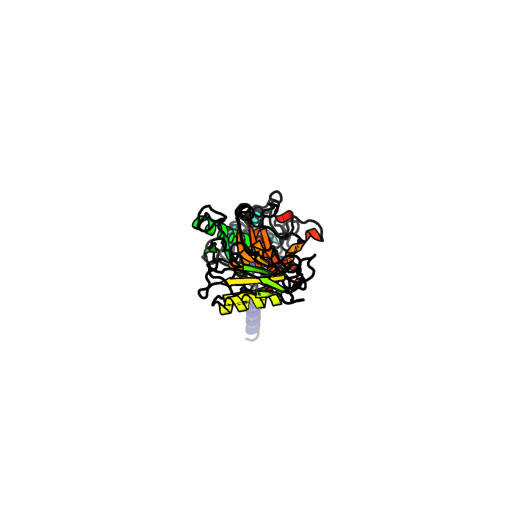1.00 98.06 297 ASP A C 1
ATOM 2237 O O . ASP A 1 297 ? -7.396 -3.173 24.713 1.00 98.06 297 ASP A O 1
ATOM 2241 N N . VAL A 1 298 ? -9.576 -2.656 24.544 1.00 98.12 298 VAL A N 1
ATOM 2242 C CA . VAL A 1 298 ? -10.104 -4.006 24.720 1.00 98.12 298 VAL A CA 1
ATOM 2243 C C . VAL A 1 298 ? -11.014 -4.329 23.546 1.00 98.12 298 VAL A C 1
ATOM 2245 O O . VAL A 1 298 ? -12.155 -3.875 23.511 1.00 98.12 298 VAL A O 1
ATOM 2248 N N . VAL A 1 299 ? -10.526 -5.141 22.609 1.00 97.00 299 VAL A N 1
ATOM 2249 C CA . VAL A 1 299 ? -11.319 -5.643 21.478 1.00 97.00 299 VAL A CA 1
ATOM 2250 C C . VAL A 1 299 ? -12.036 -6.916 21.899 1.00 97.00 299 VAL A C 1
ATOM 2252 O O . VAL A 1 299 ? -11.427 -7.835 22.461 1.00 97.00 299 VAL A O 1
ATOM 2255 N N . VAL A 1 300 ? -13.334 -6.978 21.623 1.00 97.50 300 VAL A N 1
ATOM 2256 C CA . VAL A 1 300 ? -14.223 -8.042 22.081 1.00 97.50 300 VAL A CA 1
ATOM 2257 C C . VAL A 1 300 ? -14.859 -8.742 20.888 1.00 97.50 300 VAL A C 1
ATOM 2259 O O . VAL A 1 300 ? -15.384 -8.120 19.971 1.00 97.50 300 VAL A O 1
ATOM 2262 N N . ARG A 1 301 ? -14.829 -10.071 20.910 1.00 96.38 301 ARG A N 1
ATOM 2263 C CA . ARG A 1 301 ? -15.443 -10.934 19.901 1.00 96.38 301 ARG A CA 1
ATOM 2264 C C . ARG A 1 301 ? -16.218 -12.064 20.557 1.00 96.38 301 ARG A C 1
ATOM 2266 O O . ARG A 1 301 ? -15.978 -12.446 21.712 1.00 96.38 301 ARG A O 1
ATOM 2273 N N . ARG A 1 302 ? -17.132 -12.651 19.794 1.00 95.81 302 ARG A N 1
ATOM 2274 C CA . ARG A 1 302 ? -17.690 -13.965 20.111 1.00 95.81 302 ARG A CA 1
ATOM 2275 C C . ARG A 1 302 ? -16.632 -15.045 19.882 1.00 95.81 302 ARG A C 1
ATOM 2277 O O . ARG A 1 302 ? -15.575 -14.814 19.300 1.00 95.81 302 ARG A O 1
ATOM 2284 N N . ARG A 1 303 ? -16.909 -16.255 20.368 1.00 94.19 303 ARG A N 1
ATOM 2285 C CA . ARG A 1 303 ? -15.997 -17.406 20.224 1.00 94.19 303 ARG A CA 1
ATOM 2286 C C . ARG A 1 303 ? -15.836 -17.885 18.785 1.00 94.19 303 ARG A C 1
ATOM 2288 O O . ARG A 1 303 ? -14.831 -18.514 18.486 1.00 94.19 303 ARG A O 1
ATOM 2295 N N . ASP A 1 304 ? -16.818 -17.600 17.939 1.00 93.12 304 ASP A N 1
ATOM 2296 C CA . ASP A 1 304 ? -16.784 -17.872 16.500 1.00 93.12 304 ASP A CA 1
ATOM 2297 C C . ASP A 1 304 ? -16.013 -16.802 15.702 1.00 93.12 304 ASP A C 1
ATOM 2299 O O . ASP A 1 304 ? -15.898 -16.918 14.489 1.00 93.12 304 ASP A O 1
ATOM 2303 N N . GLY A 1 305 ? -15.478 -15.772 16.370 1.00 89.81 305 GLY A N 1
ATOM 2304 C CA . GLY A 1 305 ? -14.733 -14.680 15.745 1.00 89.81 305 GLY A CA 1
ATOM 2305 C C . GLY A 1 305 ? -15.589 -13.490 15.302 1.00 89.81 305 GLY A C 1
ATOM 2306 O O . GLY A 1 305 ? -15.020 -12.447 14.973 1.00 89.81 305 GLY A O 1
ATOM 2307 N N . SER A 1 306 ? -16.923 -13.587 15.345 1.00 90.38 306 SER A N 1
ATOM 2308 C CA . SER A 1 306 ? -17.808 -12.472 14.984 1.00 90.38 306 SER A CA 1
ATOM 2309 C C . SER A 1 306 ? -17.736 -11.311 15.986 1.00 90.38 306 SER A C 1
ATOM 2311 O O . SER A 1 306 ? -17.465 -11.505 17.179 1.00 90.38 306 SER A O 1
ATOM 2313 N N . PHE A 1 307 ? -17.987 -10.089 15.504 1.00 89.25 307 PHE A N 1
ATOM 2314 C CA . PHE A 1 307 ? -18.042 -8.892 16.347 1.00 89.25 307 PHE A CA 1
ATOM 2315 C C . PHE A 1 307 ? -19.256 -8.898 17.267 1.00 89.25 307 PHE A C 1
ATOM 2317 O O . PHE A 1 307 ? -20.348 -9.329 16.888 1.00 89.25 307 PHE A O 1
ATOM 2324 N N . VAL A 1 308 ? -19.054 -8.391 18.479 1.00 96.00 308 VAL A N 1
ATOM 2325 C CA . VAL A 1 308 ? -20.123 -8.115 19.444 1.00 96.00 308 VAL A CA 1
ATOM 2326 C C . VAL A 1 308 ? -20.535 -6.648 19.375 1.00 96.00 308 VAL A C 1
ATOM 2328 O O . VAL A 1 308 ? -19.797 -5.819 18.843 1.00 96.00 308 VAL A O 1
ATOM 2331 N N . THR A 1 309 ? -21.661 -6.307 19.992 1.00 97.50 309 THR A N 1
ATOM 2332 C CA . THR A 1 309 ? -22.012 -4.907 20.259 1.00 97.50 309 THR A CA 1
ATOM 2333 C C . THR A 1 309 ? -21.892 -4.621 21.748 1.00 97.50 309 THR A C 1
ATOM 2335 O O . THR A 1 309 ? -22.565 -5.252 22.567 1.00 97.50 309 THR A O 1
ATOM 2338 N N . ILE A 1 310 ? -21.031 -3.673 22.100 1.00 98.12 310 ILE A N 1
ATOM 2339 C CA . ILE A 1 310 ? -20.867 -3.139 23.446 1.00 98.12 310 ILE A CA 1
ATOM 2340 C C . ILE A 1 310 ? -21.777 -1.925 23.578 1.00 98.12 310 ILE A C 1
ATOM 2342 O O . ILE A 1 310 ? -21.755 -1.023 22.749 1.00 98.12 310 ILE A O 1
ATOM 2346 N N . THR A 1 311 ? -22.570 -1.892 24.640 1.00 97.50 311 THR A N 1
ATOM 2347 C CA . THR A 1 311 ? -23.411 -0.741 24.976 1.00 97.50 311 THR A CA 1
ATOM 2348 C C . THR A 1 311 ? -23.225 -0.371 26.438 1.00 97.50 311 THR A C 1
ATOM 2350 O O . THR A 1 311 ? -22.705 -1.150 27.246 1.00 97.50 311 THR A O 1
ATOM 2353 N N . ARG A 1 312 ? -23.691 0.821 26.811 1.00 96.00 312 ARG A N 1
ATOM 2354 C CA . ARG A 1 312 ? -23.837 1.186 28.223 1.00 96.00 312 ARG A CA 1
ATOM 2355 C C . ARG A 1 312 ? -24.875 0.286 28.898 1.00 96.00 312 ARG A C 1
ATOM 2357 O O . ARG A 1 312 ? -25.722 -0.318 28.231 1.00 96.00 312 ARG A O 1
ATOM 2364 N N . ASP A 1 313 ? -24.753 0.156 30.214 1.00 92.50 313 ASP A N 1
ATOM 2365 C CA . ASP A 1 313 ? -25.751 -0.525 31.037 1.00 92.50 313 ASP A CA 1
ATOM 2366 C C . ASP A 1 313 ? -26.878 0.453 31.371 1.00 92.50 313 ASP A C 1
ATOM 2368 O O . ASP A 1 313 ? -26.810 1.185 32.360 1.00 92.50 313 ASP A O 1
ATOM 2372 N N . ASP A 1 314 ? -27.868 0.498 30.480 1.00 88.69 314 ASP A N 1
ATOM 2373 C CA . ASP A 1 314 ? -28.994 1.431 30.512 1.00 88.69 314 ASP A CA 1
ATOM 2374 C C . ASP A 1 314 ? -28.510 2.894 30.648 1.00 88.69 314 ASP A C 1
ATOM 2376 O O . ASP A 1 314 ? -27.595 3.316 29.934 1.00 88.69 314 ASP A O 1
ATOM 2380 N N . ASP A 1 315 ? -29.092 3.665 31.570 1.00 86.50 315 ASP A N 1
ATOM 2381 C CA . ASP A 1 315 ? -28.760 5.078 31.799 1.00 86.50 315 ASP A CA 1
ATOM 2382 C C . ASP A 1 315 ? -27.485 5.287 32.643 1.00 86.50 315 ASP A C 1
ATOM 2384 O O . ASP A 1 315 ? -27.099 6.424 32.932 1.00 86.50 315 ASP A O 1
ATOM 2388 N N . ALA A 1 316 ? -26.813 4.214 33.080 1.00 89.38 316 ALA A N 1
ATOM 2389 C CA . ALA A 1 316 ? -25.609 4.349 33.889 1.00 89.38 316 ALA A CA 1
ATOM 2390 C C . ALA A 1 316 ? -24.423 4.859 33.043 1.00 89.38 316 ALA A C 1
ATOM 2392 O O . ALA A 1 316 ? -24.215 4.410 31.910 1.00 89.38 316 ALA A O 1
ATOM 2393 N N . PRO A 1 317 ? -23.575 5.754 33.589 1.00 93.94 317 PRO A N 1
ATOM 2394 C CA . PRO A 1 317 ? -22.332 6.115 32.922 1.00 93.94 317 PRO A CA 1
ATOM 2395 C C . PRO A 1 317 ? -21.440 4.876 32.768 1.00 93.94 317 PRO A C 1
ATOM 2397 O O . PRO A 1 317 ? -21.352 4.043 33.674 1.00 93.94 317 PRO A O 1
ATOM 2400 N N . LEU A 1 318 ? -20.742 4.787 31.632 1.00 96.94 318 LEU A N 1
ATOM 2401 C CA . LEU A 1 318 ? -19.848 3.667 31.319 1.00 96.94 318 LEU A CA 1
ATOM 2402 C C . LEU A 1 318 ? -18.761 3.479 32.382 1.00 96.94 318 LEU A C 1
ATOM 2404 O O . LEU A 1 318 ? -18.447 2.347 32.736 1.00 96.94 318 LEU A O 1
ATOM 2408 N N . SER A 1 319 ? -18.216 4.580 32.905 1.00 97.56 319 SER A N 1
ATOM 2409 C CA . SER A 1 319 ? -17.285 4.608 34.033 1.00 97.56 319 SER A CA 1
ATOM 2410 C C . SER A 1 319 ? -17.663 5.732 34.992 1.00 97.56 319 SER A C 1
ATOM 2412 O O . SER A 1 319 ? -18.007 6.832 34.560 1.00 97.56 319 SER A O 1
ATOM 2414 N N . THR A 1 320 ? -17.573 5.466 36.295 1.00 97.62 320 THR A N 1
ATOM 2415 C CA . THR A 1 320 ? -17.677 6.491 37.349 1.00 97.62 320 THR A CA 1
ATOM 2416 C C . THR A 1 320 ? -16.321 6.879 37.944 1.00 97.62 320 THR A C 1
ATOM 2418 O O . THR A 1 320 ? -16.284 7.556 38.972 1.00 97.62 320 THR A O 1
ATOM 2421 N N . ASP A 1 321 ? -15.204 6.419 37.372 1.00 97.88 321 ASP A N 1
ATOM 2422 C CA . ASP A 1 321 ? -13.881 6.900 37.780 1.00 97.88 321 ASP A CA 1
ATOM 2423 C C . ASP A 1 321 ? -13.708 8.351 37.319 1.00 97.88 321 ASP A C 1
ATOM 2425 O O . ASP A 1 321 ? -13.865 8.668 36.143 1.00 97.88 321 ASP A O 1
ATOM 2429 N N . ALA A 1 322 ? -13.417 9.245 38.264 1.00 96.12 322 ALA A N 1
ATOM 2430 C CA . ALA A 1 322 ? -13.351 10.680 37.997 1.00 96.12 322 ALA A CA 1
ATOM 2431 C C . ALA A 1 322 ? -12.092 11.109 37.221 1.00 96.12 322 ALA A C 1
ATOM 2433 O O . ALA A 1 322 ? -11.979 12.284 36.881 1.00 96.12 322 ALA A O 1
ATOM 2434 N N . GLN A 1 323 ? -11.134 10.203 37.000 1.00 96.94 323 GLN A N 1
ATOM 2435 C CA . GLN A 1 323 ? -9.858 10.508 36.357 1.00 96.94 323 GLN A CA 1
ATOM 2436 C C . GLN A 1 323 ? -9.631 9.661 35.104 1.00 96.94 323 GLN A C 1
ATOM 2438 O O . GLN A 1 323 ? -9.349 10.213 34.045 1.00 96.94 323 GLN A O 1
ATOM 2443 N N . GLN A 1 324 ? -9.790 8.340 35.195 1.00 97.31 324 GLN A N 1
ATOM 2444 C CA . GLN A 1 324 ? -9.547 7.443 34.067 1.00 97.31 324 GLN A CA 1
ATOM 2445 C C . GLN A 1 324 ? -10.829 7.215 33.265 1.00 97.31 324 GLN A C 1
ATOM 2447 O O . GLN A 1 324 ? -11.713 6.443 33.657 1.00 97.31 324 GLN A O 1
ATOM 2452 N N . ARG A 1 325 ? -10.923 7.896 32.119 1.00 96.38 325 ARG A N 1
ATOM 2453 C CA . ARG A 1 325 ? -12.057 7.751 31.201 1.00 96.38 325 ARG A CA 1
ATOM 2454 C C . ARG A 1 325 ? -12.066 6.365 30.562 1.00 96.38 325 ARG A C 1
ATOM 2456 O O . ARG A 1 325 ? -11.019 5.796 30.266 1.00 96.38 325 ARG A O 1
ATOM 2463 N N . VAL A 1 326 ? -13.267 5.848 30.328 1.00 97.94 326 VAL A N 1
ATOM 2464 C CA . VAL A 1 326 ? -13.501 4.665 29.499 1.00 97.94 326 VAL A CA 1
ATOM 2465 C C . VAL A 1 326 ? -14.527 5.054 28.450 1.00 97.94 326 VAL A C 1
ATOM 2467 O O . VAL A 1 326 ? -15.526 5.687 28.797 1.00 97.94 326 VAL A O 1
ATOM 2470 N N . SER A 1 327 ? -14.280 4.672 27.203 1.00 97.81 327 SER A N 1
ATOM 2471 C CA . SER A 1 327 ? -15.134 4.973 26.053 1.00 97.81 327 SER A CA 1
ATOM 2472 C C . SER A 1 327 ? -15.466 3.691 25.298 1.00 97.81 327 SER A C 1
ATOM 2474 O O . SER A 1 327 ? -14.634 2.789 25.217 1.00 97.81 327 SER A O 1
ATOM 2476 N N . ILE A 1 328 ? -16.676 3.611 24.744 1.00 97.94 328 ILE A N 1
ATOM 2477 C CA . ILE A 1 328 ? -16.999 2.635 23.697 1.00 97.94 328 ILE A CA 1
ATOM 2478 C C . ILE A 1 328 ? -16.522 3.249 22.387 1.00 97.94 328 ILE A C 1
ATOM 2480 O O . ILE A 1 328 ? -16.819 4.413 22.124 1.00 97.94 328 ILE A O 1
ATOM 2484 N N . ALA A 1 329 ? -15.737 2.496 21.629 1.00 97.06 329 ALA A N 1
ATOM 2485 C CA . ALA A 1 329 ? -15.272 2.924 20.325 1.00 97.06 329 ALA A CA 1
ATOM 2486 C C . ALA A 1 329 ? -16.324 2.541 19.281 1.00 97.06 329 ALA A C 1
ATOM 2488 O O . ALA A 1 329 ? -16.655 1.361 19.127 1.00 97.06 329 ALA A O 1
ATOM 2489 N N . GLU A 1 330 ? -16.854 3.550 18.607 1.00 95.19 330 GLU A N 1
ATOM 2490 C CA . GLU A 1 330 ? -17.820 3.422 17.523 1.00 95.19 330 GLU A CA 1
ATOM 2491 C C . GLU A 1 330 ? -17.133 3.868 16.234 1.00 95.19 330 GLU A C 1
ATOM 2493 O O . GLU A 1 330 ? -16.262 4.737 16.276 1.00 95.19 330 GLU A O 1
ATOM 2498 N N . VAL A 1 331 ? -17.487 3.222 15.124 1.00 96.38 331 VAL A N 1
ATOM 2499 C CA . VAL A 1 331 ? -17.064 3.624 13.783 1.00 96.38 331 VAL A CA 1
ATOM 2500 C C . VAL A 1 331 ? -18.298 4.162 13.082 1.00 96.38 331 VAL A C 1
ATOM 2502 O O . VAL A 1 331 ? -19.231 3.396 12.828 1.00 96.38 331 VAL A O 1
ATOM 2505 N N . ASP A 1 332 ? -18.303 5.461 12.812 1.00 94.38 332 ASP A N 1
ATOM 2506 C CA . ASP A 1 332 ? -19.371 6.170 12.118 1.00 94.38 332 ASP A CA 1
ATOM 2507 C C . ASP A 1 332 ? -18.781 6.838 10.879 1.00 94.38 332 ASP A C 1
ATOM 2509 O O . ASP A 1 332 ? -18.207 7.915 10.925 1.00 94.38 332 ASP A O 1
ATOM 2513 N N . LEU A 1 333 ? -18.935 6.181 9.731 1.00 95.25 333 LEU A N 1
ATOM 2514 C CA . LEU A 1 333 ? -18.425 6.700 8.462 1.00 95.25 333 LEU A CA 1
ATOM 2515 C C . LEU A 1 333 ? -19.423 7.648 7.777 1.00 95.25 333 LEU A C 1
ATOM 2517 O O . LEU A 1 333 ? -19.265 7.945 6.588 1.00 95.25 333 LEU A O 1
ATOM 2521 N N . GLY A 1 334 ? -20.468 8.089 8.487 1.00 92.56 334 GLY A N 1
ATOM 2522 C CA . GLY A 1 334 ? -21.484 9.008 7.983 1.00 92.56 334 GLY A CA 1
ATOM 2523 C C . GLY A 1 334 ? -20.952 10.416 7.707 1.00 92.56 334 GLY A C 1
ATOM 2524 O O . GLY A 1 334 ? -21.416 11.058 6.762 1.00 92.56 334 GLY A O 1
ATOM 2525 N N . ASP A 1 335 ? -19.967 10.877 8.481 1.00 92.62 335 ASP A N 1
ATOM 2526 C CA . ASP A 1 335 ? -19.248 12.147 8.297 1.00 92.62 335 ASP A CA 1
ATOM 2527 C C . ASP A 1 335 ? -17.774 11.963 7.885 1.00 92.62 335 ASP A C 1
ATOM 2529 O O . ASP A 1 335 ? -17.011 12.929 7.839 1.00 92.62 335 ASP A O 1
ATOM 2533 N N . GLY A 1 336 ? -17.400 10.736 7.510 1.00 94.62 336 GLY A N 1
ATOM 2534 C CA . GLY A 1 336 ? -16.038 10.350 7.152 1.00 94.62 336 GLY A CA 1
ATOM 2535 C C . GLY A 1 336 ? -15.248 9.808 8.340 1.00 94.62 336 GLY A C 1
ATOM 2536 O O . GLY A 1 336 ? -15.564 10.077 9.489 1.00 94.62 336 GLY A O 1
ATOM 2537 N N . LEU A 1 337 ? -14.196 9.043 8.055 1.00 96.75 337 LEU A N 1
ATOM 2538 C CA . LEU A 1 337 ? -13.325 8.502 9.093 1.00 96.75 337 LEU A CA 1
ATOM 2539 C C . LEU A 1 337 ? -12.501 9.625 9.724 1.00 96.75 337 LEU A C 1
ATOM 2541 O O . LEU A 1 337 ? -11.832 10.376 9.011 1.00 96.75 337 LEU A O 1
ATOM 2545 N N . ARG A 1 338 ? -12.482 9.706 11.052 1.00 94.75 338 ARG A N 1
ATOM 2546 C CA . ARG A 1 338 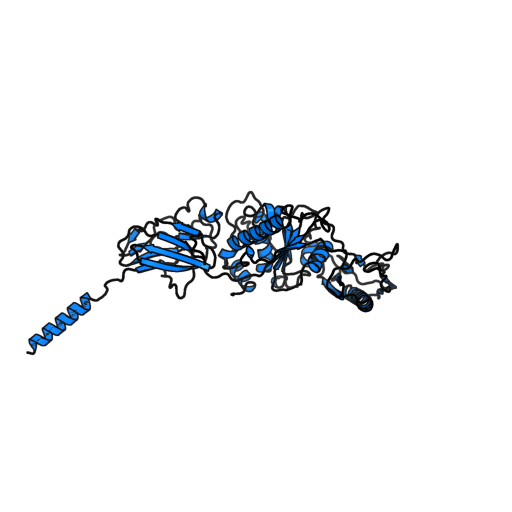? -11.674 10.708 11.740 1.00 94.75 338 ARG A CA 1
ATOM 2547 C C . ARG A 1 338 ? -10.174 10.423 11.614 1.00 94.75 338 ARG A C 1
ATOM 2549 O O . ARG A 1 338 ? -9.661 9.559 12.330 1.00 94.75 338 ARG A O 1
ATOM 2556 N N . GLU A 1 339 ? -9.495 11.233 10.800 1.00 90.62 339 GLU A N 1
ATOM 2557 C CA . GLU A 1 339 ? -8.036 11.212 10.626 1.00 90.62 339 GLU A CA 1
ATOM 2558 C C . GLU A 1 339 ? -7.257 11.530 11.911 1.00 90.62 339 GLU A C 1
ATOM 2560 O O . GLU A 1 339 ? -7.686 12.346 12.746 1.00 90.62 339 GLU A O 1
ATOM 2565 N N . PHE A 1 340 ? -6.067 10.943 12.057 1.00 88.12 340 PHE A N 1
ATOM 2566 C CA . PHE A 1 340 ? -5.115 11.391 13.068 1.00 88.12 340 PHE A CA 1
ATOM 2567 C C . PHE A 1 340 ? -4.459 12.720 12.679 1.00 88.12 340 PHE A C 1
ATOM 2569 O O . PHE A 1 340 ? -4.063 12.966 11.540 1.00 88.12 340 PHE A O 1
ATOM 2576 N N . ASP A 1 341 ? -4.242 13.574 13.673 1.00 84.88 341 ASP A N 1
ATOM 2577 C CA . ASP A 1 341 ? -3.338 14.713 13.568 1.00 84.88 341 ASP A CA 1
ATOM 2578 C C . ASP A 1 341 ? -1.923 14.322 14.035 1.00 84.88 341 ASP A C 1
ATOM 2580 O O . ASP A 1 341 ? -1.655 13.188 14.441 1.00 84.88 341 ASP A O 1
ATOM 2584 N N . ASN A 1 342 ? -0.996 15.280 14.031 1.00 79.94 342 ASN A N 1
ATOM 2585 C CA . ASN A 1 342 ? 0.369 15.042 14.513 1.00 79.94 342 ASN A CA 1
ATOM 2586 C C . ASN A 1 342 ? 0.411 14.538 15.970 1.00 79.94 342 ASN A C 1
ATOM 2588 O O . ASN A 1 342 ? 1.322 13.796 16.329 1.00 79.94 342 ASN A O 1
ATOM 2592 N N . MET A 1 343 ? -0.591 14.881 16.790 1.00 81.38 343 MET A N 1
ATOM 2593 C CA . MET A 1 343 ? -0.658 14.499 18.203 1.00 81.38 343 MET A CA 1
ATOM 2594 C C . MET A 1 343 ? -0.931 13.008 18.394 1.00 81.38 343 MET A C 1
ATOM 2596 O O . MET A 1 343 ? -0.481 12.414 19.382 1.00 81.38 343 MET A O 1
ATOM 2600 N N . ALA A 1 344 ? -1.704 12.428 17.476 1.00 82.81 344 ALA A N 1
ATOM 2601 C CA . ALA A 1 344 ? -2.148 11.045 17.518 1.00 82.81 344 ALA A CA 1
ATOM 2602 C C . ALA A 1 344 ? -1.472 10.149 16.469 1.00 82.81 344 ALA A C 1
ATOM 2604 O O . ALA A 1 344 ? -1.769 8.964 16.456 1.00 82.81 344 ALA A O 1
ATOM 2605 N N . ALA A 1 345 ? -0.539 10.642 15.648 1.00 83.00 345 ALA A N 1
ATOM 2606 C CA . ALA A 1 345 ? 0.058 9.878 14.542 1.00 83.00 345 ALA A CA 1
ATOM 2607 C C . ALA A 1 345 ? 0.679 8.519 14.933 1.00 83.00 345 ALA A C 1
ATOM 2609 O O . ALA A 1 345 ? 0.594 7.556 14.180 1.00 83.00 345 ALA A O 1
ATOM 2610 N N . LEU A 1 346 ? 1.266 8.400 16.132 1.00 82.38 346 LEU A N 1
ATOM 2611 C CA . LEU A 1 346 ? 1.826 7.127 16.628 1.00 82.38 346 LEU A CA 1
ATOM 2612 C C . LEU A 1 346 ? 0.765 6.165 17.192 1.00 82.38 346 LEU A C 1
ATOM 2614 O O . LEU A 1 346 ? 1.005 4.962 17.357 1.00 82.38 346 LEU A O 1
ATOM 2618 N N . THR A 1 347 ? -0.400 6.701 17.544 1.00 87.19 347 THR A N 1
ATOM 2619 C CA . THR A 1 347 ? -1.456 5.979 18.250 1.00 87.19 347 THR A CA 1
ATOM 2620 C C . THR A 1 347 ? -2.643 5.658 17.339 1.00 87.19 347 THR A C 1
ATOM 2622 O O . THR A 1 347 ? -3.274 4.623 17.522 1.00 87.19 347 THR A O 1
ATOM 2625 N N . GLY A 1 348 ? -2.942 6.510 16.360 1.00 91.50 348 GLY A N 1
ATOM 2626 C CA . GLY A 1 348 ? -4.221 6.574 15.658 1.00 91.50 348 GLY A CA 1
ATOM 2627 C C . GLY A 1 348 ? -5.335 7.153 16.534 1.00 91.50 348 GLY A C 1
ATOM 2628 O O . GLY A 1 348 ? -5.260 7.150 17.771 1.00 91.50 348 GLY A O 1
ATOM 2629 N N . THR A 1 349 ? -6.400 7.638 15.907 1.00 94.69 349 THR A N 1
ATOM 2630 C CA . THR A 1 349 ? -7.626 8.045 16.597 1.00 94.69 349 THR A CA 1
ATOM 2631 C C . THR A 1 349 ? -8.360 6.834 17.173 1.00 94.69 349 THR A C 1
ATOM 2633 O O . THR A 1 349 ? -8.106 5.682 16.816 1.00 94.69 349 THR A O 1
ATOM 2636 N N . LEU A 1 350 ? -9.283 7.074 18.109 1.00 95.94 350 LEU A N 1
ATOM 2637 C CA . LEU A 1 350 ? -10.105 6.001 18.674 1.00 95.94 350 LEU A CA 1
ATOM 2638 C C . LEU A 1 350 ? -10.889 5.246 17.590 1.00 95.94 350 LEU A C 1
ATOM 2640 O O . LEU A 1 350 ? -11.028 4.026 17.671 1.00 95.94 350 LEU A O 1
ATOM 2644 N N . GLU A 1 351 ? -11.381 5.975 16.592 1.00 96.88 351 GLU A N 1
ATOM 2645 C CA . GLU A 1 351 ? -12.170 5.427 15.496 1.00 96.88 351 GLU A CA 1
ATOM 2646 C C . GLU A 1 351 ? -11.314 4.594 14.534 1.00 96.88 351 GLU A C 1
ATOM 2648 O O . GLU A 1 351 ? -11.668 3.456 14.231 1.00 96.88 351 GLU A O 1
ATOM 2653 N N . GLU A 1 352 ? -10.137 5.089 14.137 1.00 96.19 352 GLU A N 1
ATOM 2654 C CA . GLU A 1 352 ? -9.183 4.336 13.311 1.00 96.19 352 GLU A CA 1
ATOM 2655 C C . GLU A 1 352 ? -8.762 3.035 13.991 1.00 96.19 352 GLU A C 1
ATOM 2657 O O . GLU A 1 352 ? -8.810 1.967 13.379 1.00 96.19 352 GLU A O 1
ATOM 2662 N N . ARG A 1 353 ? -8.412 3.082 15.285 1.00 96.25 353 ARG A N 1
ATOM 2663 C CA . ARG A 1 353 ? -8.067 1.870 16.042 1.00 96.25 353 ARG A CA 1
ATOM 2664 C C . ARG A 1 353 ? -9.237 0.893 16.107 1.00 96.25 353 ARG A C 1
ATOM 2666 O O . ARG A 1 353 ? -9.006 -0.314 16.012 1.00 96.25 353 ARG A O 1
ATOM 2673 N N . ALA A 1 354 ? -10.469 1.385 16.249 1.00 96.94 354 ALA A N 1
ATOM 2674 C CA . ALA A 1 354 ? -11.666 0.547 16.251 1.00 96.94 354 ALA A CA 1
ATOM 2675 C C . ALA A 1 354 ? -11.880 -0.133 14.895 1.00 96.94 354 ALA A C 1
ATOM 2677 O O . ALA A 1 354 ? -12.117 -1.341 14.849 1.00 96.94 354 ALA A O 1
ATOM 2678 N N . LEU A 1 355 ? -11.745 0.625 13.804 1.00 97.06 355 LEU A N 1
ATOM 2679 C CA . LEU A 1 355 ? -11.878 0.136 12.438 1.00 97.06 355 LEU A CA 1
ATOM 2680 C C . LEU A 1 355 ? -10.803 -0.905 12.114 1.00 97.06 355 LEU A C 1
ATOM 2682 O O . LEU A 1 355 ? -11.106 -2.036 11.726 1.00 97.06 355 LEU A O 1
ATOM 2686 N N . VAL A 1 356 ? -9.541 -0.533 12.312 1.00 95.81 356 VAL A N 1
ATOM 2687 C CA . VAL A 1 356 ? -8.385 -1.342 11.937 1.00 95.81 356 VAL A CA 1
ATOM 2688 C C . VAL A 1 356 ? -8.348 -2.637 12.738 1.00 95.81 356 VAL A C 1
ATOM 2690 O O . VAL A 1 356 ? -8.346 -3.710 12.145 1.00 95.81 356 VAL A O 1
ATOM 2693 N N . ARG A 1 357 ? -8.414 -2.580 14.074 1.00 94.38 357 ARG A N 1
ATOM 2694 C CA . ARG A 1 357 ? -8.325 -3.792 14.919 1.00 94.38 357 ARG A CA 1
ATOM 2695 C C . ARG A 1 357 ? -9.521 -4.723 14.776 1.00 94.38 357 ARG A C 1
ATOM 2697 O O . ARG A 1 357 ? -9.468 -5.893 15.172 1.00 94.38 357 ARG A O 1
ATOM 2704 N N . ALA A 1 358 ? -10.627 -4.209 14.252 1.00 93.62 358 ALA A N 1
ATOM 2705 C CA . ALA A 1 358 ? -11.740 -5.045 13.877 1.00 93.62 358 ALA A CA 1
ATOM 2706 C C . ALA A 1 358 ? -11.448 -5.790 12.566 1.00 93.62 358 ALA A C 1
ATOM 2708 O O . ALA A 1 358 ? -11.631 -7.005 12.494 1.00 93.62 358 ALA A O 1
ATOM 2709 N N . ILE A 1 359 ? -10.989 -5.094 11.534 1.00 93.25 359 ILE A N 1
ATOM 2710 C CA . ILE A 1 359 ? -10.923 -5.647 10.179 1.00 93.25 359 ILE A CA 1
ATOM 2711 C C . ILE A 1 359 ? -9.646 -6.459 9.922 1.00 93.25 359 ILE A C 1
ATOM 2713 O O . ILE A 1 359 ? -9.706 -7.464 9.208 1.00 93.25 359 ILE A O 1
ATOM 2717 N N . THR A 1 360 ? -8.512 -6.055 10.491 1.00 91.81 360 THR A N 1
ATOM 2718 C CA . THR A 1 360 ? -7.218 -6.704 10.255 1.00 91.81 360 THR A CA 1
ATOM 2719 C C . THR A 1 360 ? -7.010 -7.914 11.171 1.00 91.81 360 THR A C 1
ATOM 2721 O O . THR A 1 360 ? -7.667 -8.073 12.204 1.00 91.81 360 THR A O 1
ATOM 2724 N N . ASP A 1 361 ? -6.117 -8.819 10.766 1.00 86.69 361 ASP A N 1
ATOM 2725 C CA . ASP A 1 361 ? -5.722 -10.001 11.552 1.00 86.69 361 ASP A CA 1
ATOM 2726 C C . ASP A 1 361 ? -4.362 -9.850 12.251 1.00 86.69 361 ASP A C 1
ATOM 2728 O O . ASP A 1 361 ? -3.921 -10.794 12.904 1.00 86.69 361 ASP A O 1
ATOM 2732 N N . GLU A 1 362 ? -3.740 -8.670 12.140 1.00 81.31 362 GLU A N 1
ATOM 2733 C CA . GLU A 1 362 ? -2.417 -8.346 12.692 1.00 81.31 362 GLU A CA 1
ATOM 2734 C C . GLU A 1 362 ? -1.283 -9.252 12.173 1.00 81.31 362 GLU A C 1
ATOM 2736 O O . GLU A 1 362 ? -0.270 -9.434 12.849 1.00 81.31 362 GLU A O 1
ATOM 2741 N N . ASP A 1 363 ? -1.423 -9.831 10.975 1.00 88.56 363 ASP A N 1
ATOM 2742 C CA . ASP A 1 363 ? -0.303 -10.489 10.302 1.00 88.56 363 ASP A CA 1
ATOM 2743 C C . ASP A 1 363 ? 0.752 -9.454 9.891 1.00 88.56 363 ASP A C 1
ATOM 2745 O O . ASP A 1 363 ? 0.601 -8.750 8.896 1.00 88.56 363 ASP A O 1
ATOM 2749 N N . GLU A 1 364 ? 1.868 -9.412 10.619 1.00 85.00 364 GLU A N 1
ATOM 2750 C CA . GLU A 1 364 ? 3.001 -8.515 10.353 1.00 85.00 364 GLU A CA 1
ATOM 2751 C C . GLU A 1 364 ? 3.605 -8.675 8.944 1.00 85.00 364 GLU A C 1
ATOM 2753 O O . GLU A 1 364 ? 4.359 -7.814 8.495 1.00 85.00 364 GLU A O 1
ATOM 2758 N N . ARG A 1 365 ? 3.298 -9.762 8.224 1.00 89.31 365 ARG A N 1
ATOM 2759 C CA . ARG A 1 365 ? 3.777 -9.998 6.850 1.00 89.31 365 ARG A CA 1
ATOM 2760 C C . ARG A 1 365 ? 2.834 -9.472 5.776 1.00 89.31 365 ARG A C 1
ATOM 2762 O O . ARG A 1 365 ? 3.174 -9.544 4.593 1.00 89.31 365 ARG A O 1
ATOM 2769 N N . THR A 1 366 ? 1.658 -8.999 6.165 1.00 93.50 366 THR A N 1
ATOM 2770 C CA . THR A 1 366 ? 0.632 -8.491 5.263 1.00 93.50 366 THR A CA 1
ATOM 2771 C C . THR A 1 366 ? 0.459 -6.999 5.508 1.00 93.50 366 THR A C 1
ATOM 2773 O O . THR A 1 366 ? 0.327 -6.562 6.645 1.00 93.50 366 THR A O 1
ATOM 2776 N N . ILE A 1 367 ? 0.457 -6.213 4.434 1.00 96.31 367 ILE A N 1
ATOM 2777 C CA . ILE A 1 367 ? 0.038 -4.816 4.496 1.00 96.31 367 ILE A CA 1
ATOM 2778 C C . ILE A 1 367 ? -1.466 -4.779 4.233 1.00 96.31 367 ILE A C 1
ATOM 2780 O O . ILE A 1 367 ? -1.937 -5.176 3.160 1.00 96.31 367 ILE A O 1
ATOM 2784 N N . ASP A 1 368 ? -2.216 -4.322 5.224 1.00 97.56 368 ASP A N 1
ATOM 2785 C CA . ASP A 1 368 ? -3.658 -4.154 5.138 1.00 97.56 368 ASP A CA 1
ATOM 2786 C C . ASP A 1 368 ? -4.005 -2.791 4.558 1.00 97.56 368 ASP A C 1
ATOM 2788 O O . ASP A 1 368 ? -3.620 -1.763 5.099 1.00 97.56 368 ASP A O 1
ATOM 2792 N N . VAL A 1 369 ? -4.771 -2.769 3.472 1.00 98.38 369 VAL A N 1
ATOM 2793 C CA . VAL A 1 369 ? -5.263 -1.535 2.859 1.00 98.38 369 VAL A CA 1
ATOM 2794 C C . VAL A 1 369 ? -6.767 -1.448 3.071 1.00 98.38 369 VAL A C 1
ATOM 2796 O O . VAL A 1 369 ? -7.527 -2.243 2.512 1.00 98.38 369 VAL A O 1
ATOM 2799 N N . LEU A 1 370 ? -7.213 -0.479 3.863 1.00 98.50 370 LEU A N 1
ATOM 2800 C CA . LEU A 1 370 ? -8.625 -0.218 4.092 1.00 98.50 370 LEU A CA 1
ATOM 2801 C C . LEU A 1 370 ? -9.047 0.987 3.256 1.00 98.50 370 LEU A C 1
ATOM 2803 O O . LEU A 1 370 ? -8.510 2.083 3.396 1.00 98.50 370 LEU A O 1
ATOM 2807 N N . VAL A 1 371 ? -10.031 0.778 2.388 1.00 98.44 371 VAL A N 1
ATOM 2808 C CA . VAL A 1 371 ? -10.624 1.840 1.578 1.00 98.44 371 VAL A CA 1
ATOM 2809 C C . VAL A 1 371 ? -11.869 2.355 2.285 1.00 98.44 371 VAL A C 1
ATOM 2811 O O . VAL A 1 371 ? -12.830 1.601 2.458 1.00 98.44 371 VAL A O 1
ATOM 2814 N N . VAL A 1 372 ? -11.865 3.632 2.652 1.00 97.88 372 VAL A N 1
ATOM 2815 C CA . VAL A 1 372 ? -13.001 4.342 3.259 1.00 97.88 372 VAL A CA 1
ATOM 2816 C C . VAL A 1 372 ? -13.559 5.384 2.295 1.00 97.88 372 VAL A C 1
ATOM 2818 O O . VAL A 1 372 ? -12.954 5.694 1.269 1.00 97.88 372 VAL A O 1
ATOM 2821 N N . SER A 1 373 ? -14.756 5.904 2.572 1.00 95.62 373 SER A N 1
ATOM 2822 C CA . SER A 1 373 ? -15.370 6.891 1.677 1.00 95.62 373 SER A CA 1
ATOM 2823 C C . SER A 1 373 ? -14.612 8.211 1.676 1.00 95.62 373 SER A C 1
ATOM 2825 O O . SER A 1 373 ? -14.230 8.688 0.612 1.00 95.62 373 SER A O 1
ATOM 2827 N N . GLU A 1 374 ? -14.384 8.786 2.848 1.00 95.69 374 GLU A N 1
ATOM 2828 C CA . GLU A 1 374 ? -13.668 10.046 3.029 1.00 95.69 374 GLU A CA 1
ATOM 2829 C C . GLU A 1 374 ? -13.106 10.118 4.449 1.00 95.69 374 GLU A C 1
ATOM 2831 O O . GLU A 1 374 ? -13.505 9.328 5.308 1.00 95.69 374 GLU A O 1
ATOM 2836 N N . PHE A 1 375 ? -12.189 11.056 4.668 1.00 95.69 375 PHE A N 1
ATOM 2837 C CA . PHE A 1 375 ? -11.733 11.455 5.994 1.00 95.69 375 PHE A CA 1
ATOM 2838 C C . PHE A 1 375 ? -12.502 12.707 6.443 1.00 95.69 375 PHE A C 1
ATOM 2840 O O . PHE A 1 375 ? -12.824 13.549 5.598 1.00 95.69 375 PHE A O 1
ATOM 2847 N N . THR A 1 376 ? -12.807 12.852 7.735 1.00 92.62 376 THR A N 1
ATOM 2848 C CA . THR A 1 376 ? -13.678 13.924 8.264 1.00 92.62 376 THR A CA 1
ATOM 2849 C C . THR A 1 376 ? -13.193 15.335 7.907 1.00 92.62 376 THR A C 1
ATOM 2851 O O . THR A 1 376 ? -13.987 16.215 7.568 1.00 92.62 376 THR A O 1
ATOM 2854 N N . GLY A 1 377 ? -11.885 15.582 7.969 1.00 84.88 377 GLY A N 1
ATOM 2855 C CA . GLY A 1 377 ? -11.275 16.866 7.629 1.00 84.88 377 GLY A CA 1
ATOM 2856 C C . GLY A 1 377 ? -11.169 17.104 6.125 1.00 84.88 377 GLY A C 1
ATOM 2857 O O . GLY A 1 377 ? -11.006 18.250 5.704 1.00 84.88 377 GLY A O 1
ATOM 2858 N N . ARG A 1 378 ? -11.297 16.047 5.308 1.00 80.88 378 ARG A N 1
ATOM 2859 C CA . ARG A 1 378 ? -11.174 16.077 3.838 1.00 80.88 378 ARG A CA 1
ATOM 2860 C C . ARG A 1 378 ? -9.867 16.708 3.355 1.00 80.88 378 ARG A C 1
ATOM 2862 O O . ARG A 1 378 ? -9.805 17.281 2.271 1.00 80.88 378 ARG A O 1
ATOM 2869 N N . THR A 1 379 ? -8.832 16.630 4.188 1.00 79.12 379 THR A N 1
ATOM 2870 C CA . THR A 1 379 ? -7.503 17.182 3.899 1.00 79.12 379 THR A CA 1
ATOM 2871 C C . THR A 1 379 ? -6.525 16.132 3.387 1.00 79.12 379 THR A C 1
ATOM 2873 O O . THR A 1 379 ? -5.429 16.482 2.958 1.00 79.12 379 THR A O 1
ATOM 2876 N N . ARG A 1 380 ? -6.910 14.852 3.436 1.00 86.25 380 ARG A N 1
ATOM 2877 C CA . ARG A 1 380 ? -6.047 13.712 3.136 1.00 86.25 380 ARG A CA 1
ATOM 2878 C C . ARG A 1 380 ? -6.715 12.761 2.158 1.00 86.25 380 ARG A C 1
ATOM 2880 O O . ARG A 1 380 ? -7.920 12.523 2.218 1.00 86.25 380 ARG A O 1
ATOM 2887 N N . ASP A 1 381 ? -5.895 12.192 1.284 1.00 92.06 381 ASP A N 1
ATOM 2888 C CA . ASP A 1 381 ? -6.303 11.153 0.339 1.00 92.06 381 ASP A CA 1
ATOM 2889 C C . ASP A 1 381 ? -5.940 9.747 0.836 1.00 92.06 381 ASP A C 1
ATOM 2891 O O . ASP A 1 381 ? -6.567 8.766 0.429 1.00 92.06 381 ASP A O 1
ATOM 2895 N N . GLY A 1 382 ? -4.974 9.643 1.747 1.00 94.06 382 GLY A N 1
ATOM 2896 C CA . GLY A 1 382 ? -4.542 8.407 2.380 1.00 94.06 382 GLY A CA 1
ATOM 2897 C C . GLY A 1 382 ? -3.686 8.669 3.615 1.00 94.06 382 GLY A C 1
ATOM 2898 O O . GLY A 1 382 ? -3.285 9.805 3.867 1.00 94.06 382 GLY A O 1
ATOM 2899 N N . GLU A 1 383 ? -3.482 7.612 4.397 1.00 93.50 383 GLU A N 1
ATOM 2900 C CA . GLU A 1 383 ? -2.638 7.585 5.589 1.00 93.50 383 GLU A CA 1
ATOM 2901 C C . GLU A 1 383 ? -2.034 6.199 5.787 1.00 93.50 383 GLU A C 1
ATOM 2903 O O . GLU A 1 383 ? -2.651 5.182 5.458 1.00 93.50 383 GLU A O 1
ATOM 2908 N N . ALA A 1 384 ? -0.865 6.144 6.418 1.00 93.31 384 ALA A N 1
ATOM 2909 C CA . ALA A 1 384 ? -0.183 4.899 6.719 1.00 93.31 384 ALA A CA 1
ATOM 2910 C C . ALA A 1 384 ? 0.236 4.806 8.188 1.00 93.31 384 ALA A C 1
ATOM 2912 O O . ALA A 1 384 ? 0.845 5.714 8.755 1.00 93.31 384 ALA A O 1
ATOM 2913 N N . PHE A 1 385 ? -0.013 3.640 8.778 1.00 91.31 385 PHE A N 1
ATOM 2914 C CA . PHE A 1 385 ? 0.507 3.236 10.076 1.00 91.31 385 PHE A CA 1
ATOM 2915 C C . PHE A 1 385 ? 1.729 2.345 9.875 1.00 91.31 385 PHE A C 1
ATOM 2917 O O . PHE A 1 385 ? 1.634 1.209 9.396 1.00 91.31 385 PHE A O 1
ATOM 2924 N N . VAL A 1 386 ? 2.891 2.873 10.246 1.00 86.69 386 VAL A N 1
ATOM 2925 C CA . VAL A 1 386 ? 4.185 2.191 10.133 1.00 86.69 386 VAL A CA 1
ATOM 2926 C C . VAL A 1 386 ? 4.501 1.407 11.405 1.00 86.69 386 VAL A C 1
ATOM 2928 O O . VAL A 1 386 ? 3.985 1.725 12.477 1.00 86.69 386 VAL A O 1
ATOM 2931 N N . SER A 1 387 ? 5.352 0.382 11.308 1.00 77.06 387 SER A N 1
ATOM 2932 C CA . SER A 1 387 ? 5.755 -0.384 12.491 1.00 77.06 387 SER A CA 1
ATOM 2933 C C . SER A 1 387 ? 6.528 0.475 13.482 1.00 77.06 387 SER A C 1
ATOM 2935 O O . SER A 1 387 ? 6.392 0.244 14.675 1.00 77.06 387 SER A O 1
ATOM 2937 N N . GLY A 1 388 ? 7.274 1.487 13.024 1.00 65.50 388 GLY A N 1
ATOM 2938 C CA . GLY A 1 388 ? 7.974 2.444 13.879 1.00 65.50 388 GLY A CA 1
ATOM 2939 C C . GLY A 1 388 ? 9.320 1.935 14.402 1.00 65.50 388 GLY A C 1
ATOM 2940 O O . GLY A 1 388 ? 9.918 2.574 15.272 1.00 65.50 388 GLY A O 1
ATOM 2941 N N . GLU A 1 389 ? 9.848 0.826 13.867 1.00 62.41 389 GLU A N 1
ATOM 2942 C CA . GLU A 1 389 ? 11.163 0.299 14.261 1.00 62.41 389 GLU A CA 1
ATOM 2943 C C . GLU A 1 389 ? 12.273 1.327 13.997 1.00 62.41 389 GLU A C 1
ATOM 2945 O O . GLU A 1 389 ? 13.136 1.559 14.848 1.00 62.41 389 GLU A O 1
ATOM 2950 N N . ALA A 1 390 ? 12.218 2.013 12.854 1.00 54.59 390 ALA A N 1
ATOM 2951 C CA . ALA A 1 390 ? 13.137 3.089 12.500 1.00 54.59 390 ALA A CA 1
ATOM 2952 C C . ALA A 1 390 ? 12.949 4.352 13.361 1.00 54.59 390 ALA A C 1
ATOM 2954 O O . ALA A 1 390 ? 13.896 5.124 13.524 1.00 54.59 390 ALA A O 1
ATOM 2955 N N . ALA A 1 391 ? 11.754 4.553 13.925 1.00 54.81 391 ALA A N 1
ATOM 2956 C CA . ALA A 1 391 ? 11.425 5.663 14.820 1.00 54.81 391 ALA A CA 1
ATOM 2957 C C . ALA A 1 391 ? 11.722 5.355 16.304 1.00 54.81 391 ALA A C 1
ATOM 2959 O O . ALA A 1 391 ? 11.597 6.237 17.153 1.00 54.81 391 ALA A O 1
ATOM 2960 N N . GLY A 1 392 ? 12.161 4.131 16.626 1.00 55.97 392 GLY A N 1
ATOM 2961 C CA . GLY A 1 392 ? 12.585 3.729 17.970 1.00 55.97 392 GLY A CA 1
ATOM 2962 C C . GLY A 1 392 ? 11.452 3.372 18.940 1.00 55.97 392 GLY A C 1
ATOM 2963 O O . GLY A 1 392 ? 11.735 3.132 20.115 1.00 55.97 392 GLY A O 1
ATOM 2964 N N . ALA A 1 393 ? 10.200 3.312 18.478 1.00 57.34 393 ALA A N 1
ATOM 2965 C CA . ALA A 1 393 ? 9.054 2.844 19.257 1.00 57.34 393 ALA A CA 1
ATOM 2966 C C . ALA A 1 393 ? 8.004 2.210 18.328 1.00 57.34 393 ALA A C 1
ATOM 2968 O O . ALA A 1 393 ? 7.669 2.821 17.313 1.00 57.34 393 ALA A O 1
ATOM 2969 N N . PRO A 1 394 ? 7.478 1.014 18.655 1.00 64.19 394 PRO A N 1
ATOM 2970 C CA . PRO A 1 394 ? 6.495 0.360 17.810 1.00 64.19 394 PRO A CA 1
ATOM 2971 C C . PRO A 1 394 ? 5.173 1.141 17.788 1.00 64.19 394 PRO A C 1
ATOM 2973 O O . PRO A 1 394 ? 4.671 1.515 18.844 1.00 64.19 394 PRO A O 1
ATOM 2976 N N . GLY A 1 395 ? 4.597 1.378 16.609 1.00 67.81 395 GLY A N 1
ATOM 2977 C CA . GLY A 1 395 ? 3.280 2.006 16.465 1.00 67.81 395 GLY A CA 1
ATOM 2978 C C . GLY A 1 395 ? 2.157 1.175 17.103 1.00 67.81 395 GLY A C 1
ATOM 2979 O O . GLY A 1 395 ? 2.250 -0.046 17.227 1.00 67.81 395 GLY A O 1
ATOM 2980 N N . SER A 1 396 ? 1.055 1.826 17.498 1.00 81.50 396 SER A N 1
ATOM 2981 C CA . SER A 1 396 ? -0.117 1.122 18.081 1.00 81.50 396 SER A CA 1
ATOM 2982 C C . SER A 1 396 ? -0.895 0.288 17.056 1.00 81.50 396 SER A C 1
ATOM 2984 O O . SER A 1 396 ? -1.674 -0.605 17.412 1.00 81.50 396 SER A O 1
ATOM 2986 N N . ILE A 1 397 ? -0.699 0.635 15.790 1.00 87.81 397 ILE A N 1
ATOM 2987 C CA . ILE A 1 397 ? -1.122 -0.043 14.575 1.00 87.81 397 ILE A CA 1
ATOM 2988 C C . ILE A 1 397 ? 0.135 -0.099 13.702 1.00 87.81 397 ILE A C 1
ATOM 2990 O O . ILE A 1 397 ? 0.914 0.852 13.703 1.00 87.81 397 ILE A O 1
ATOM 2994 N N . ALA A 1 398 ? 0.329 -1.188 12.963 1.00 89.31 398 ALA A N 1
ATOM 2995 C CA . ALA A 1 398 ? 1.452 -1.346 12.049 1.00 89.31 398 ALA A CA 1
ATOM 2996 C C . ALA A 1 398 ? 0.998 -2.031 10.761 1.00 89.31 398 ALA A C 1
ATOM 2998 O O . ALA A 1 398 ? 0.086 -2.857 10.793 1.00 89.31 398 ALA A O 1
ATOM 2999 N N . ASN A 1 399 ? 1.674 -1.719 9.655 1.00 92.31 399 ASN A N 1
ATOM 3000 C CA . ASN A 1 399 ? 1.442 -2.293 8.328 1.00 92.31 399 ASN A CA 1
ATOM 3001 C C . ASN A 1 399 ? 0.013 -2.084 7.818 1.00 92.31 399 ASN A C 1
ATOM 3003 O O . ASN A 1 399 ? -0.579 -2.972 7.205 1.00 92.31 399 ASN A O 1
ATOM 3007 N N . VAL A 1 400 ? -0.541 -0.898 8.064 1.00 95.62 400 VAL A N 1
ATOM 3008 C CA . VAL A 1 400 ? -1.887 -0.542 7.613 1.00 95.62 400 VAL A CA 1
ATOM 3009 C C . VAL A 1 400 ? -1.842 0.728 6.787 1.00 95.62 400 VAL A C 1
ATOM 3011 O O . VAL A 1 400 ? -1.178 1.686 7.162 1.00 95.62 400 VAL A O 1
ATOM 3014 N N . VAL A 1 401 ? -2.584 0.736 5.688 1.00 97.06 401 VAL A N 1
ATOM 3015 C CA . VAL A 1 401 ? -2.881 1.910 4.875 1.00 97.06 401 VAL A CA 1
ATOM 3016 C C . VAL A 1 401 ? -4.382 2.162 4.927 1.00 97.06 401 VAL A C 1
ATOM 3018 O O . VAL A 1 401 ? -5.179 1.254 4.689 1.00 97.06 401 VAL A O 1
ATOM 3021 N N . LEU A 1 402 ? -4.772 3.397 5.203 1.00 97.44 402 LEU A N 1
ATOM 3022 C CA . LEU A 1 402 ? -6.121 3.906 5.004 1.00 97.44 402 LEU A CA 1
ATOM 3023 C C . LEU A 1 402 ? -6.119 4.758 3.737 1.00 97.44 402 LEU A C 1
ATOM 3025 O O . LEU A 1 402 ? -5.225 5.570 3.541 1.00 97.44 402 LEU A O 1
ATOM 3029 N N . ILE A 1 403 ? -7.101 4.585 2.859 1.00 97.19 403 ILE A N 1
ATOM 3030 C CA . ILE A 1 403 ? -7.202 5.379 1.630 1.00 97.19 403 ILE A CA 1
ATOM 3031 C C . ILE A 1 403 ? -8.648 5.796 1.383 1.00 97.19 403 ILE A C 1
ATOM 3033 O O . ILE A 1 403 ? -9.574 4.996 1.536 1.00 97.19 403 ILE A O 1
ATOM 3037 N N . SER A 1 404 ? -8.849 7.057 1.010 1.00 96.62 404 SER A N 1
ATOM 3038 C CA . SER A 1 404 ? -10.174 7.601 0.727 1.00 96.62 404 SER A CA 1
ATOM 3039 C C . SER A 1 404 ? -10.632 7.258 -0.694 1.00 96.62 404 SER A C 1
ATOM 3041 O O . SER A 1 404 ? -9.841 6.885 -1.567 1.00 96.62 404 SER A O 1
ATOM 3043 N N . ARG A 1 405 ? -11.926 7.450 -0.980 1.00 96.25 405 ARG A N 1
ATOM 3044 C CA . ARG A 1 405 ? -12.459 7.381 -2.351 1.00 96.25 405 ARG A CA 1
ATOM 3045 C C . ARG A 1 405 ? -11.721 8.326 -3.295 1.00 96.25 405 ARG A C 1
ATOM 3047 O O . ARG A 1 405 ? -11.532 7.972 -4.457 1.00 96.25 405 ARG A O 1
ATOM 3054 N N . GLU A 1 406 ? -11.365 9.517 -2.822 1.00 94.06 406 GLU A N 1
ATOM 3055 C CA . GLU A 1 406 ? -10.684 10.532 -3.625 1.00 94.06 406 GLU A CA 1
ATOM 3056 C C . GLU A 1 406 ? -9.273 10.072 -4.003 1.00 94.06 406 GLU A C 1
ATOM 3058 O O . GLU A 1 406 ? -8.945 10.065 -5.191 1.00 94.06 406 GLU A O 1
ATOM 3063 N N . GLY A 1 407 ? -8.515 9.520 -3.050 1.00 93.31 407 GLY A N 1
ATOM 3064 C CA . GLY A 1 407 ? -7.212 8.906 -3.321 1.00 93.31 407 GLY A CA 1
ATOM 3065 C C . GLY A 1 407 ? -7.276 7.798 -4.377 1.00 93.31 407 GLY A C 1
ATOM 3066 O O . GLY A 1 407 ? -6.468 7.766 -5.306 1.00 93.31 407 GLY A O 1
ATOM 3067 N N . ILE A 1 408 ? -8.294 6.929 -4.314 1.00 95.94 408 ILE A N 1
ATOM 3068 C CA . ILE A 1 408 ? -8.530 5.901 -5.344 1.00 95.94 408 ILE A CA 1
ATOM 3069 C C . ILE A 1 408 ? -8.870 6.537 -6.701 1.00 95.94 408 ILE A C 1
ATOM 3071 O O . ILE A 1 408 ? -8.365 6.104 -7.739 1.00 95.94 408 ILE A O 1
ATOM 3075 N N . ALA A 1 409 ? -9.737 7.553 -6.715 1.00 94.19 409 ALA A N 1
ATOM 3076 C CA . ALA A 1 409 ? -10.227 8.179 -7.941 1.00 94.19 409 ALA A CA 1
ATOM 3077 C C . ALA A 1 409 ? -9.123 8.903 -8.725 1.00 94.19 409 ALA A C 1
ATOM 3079 O O . ALA A 1 409 ? -9.197 8.972 -9.953 1.00 94.19 409 ALA A O 1
ATOM 3080 N N . ARG A 1 410 ? -8.095 9.414 -8.038 1.00 91.56 410 ARG A N 1
ATOM 3081 C CA . ARG A 1 410 ? -6.969 10.116 -8.672 1.00 91.56 410 ARG A CA 1
ATOM 3082 C C . ARG A 1 410 ? -5.998 9.178 -9.383 1.00 91.56 410 ARG A C 1
ATOM 3084 O O . ARG A 1 410 ? -5.332 9.618 -10.317 1.00 91.56 410 ARG A O 1
ATOM 3091 N N . ALA A 1 411 ? -5.946 7.896 -9.013 1.00 91.62 411 ALA A N 1
ATOM 3092 C CA . ALA A 1 411 ? -5.186 6.866 -9.726 1.00 91.62 411 ALA A CA 1
ATOM 3093 C C . ALA A 1 411 ? -3.749 7.331 -10.080 1.00 91.62 411 ALA A C 1
ATOM 3095 O O . ALA A 1 411 ? -3.007 7.788 -9.209 1.00 91.62 411 ALA A O 1
ATOM 3096 N N . ARG A 1 412 ? -3.357 7.269 -11.362 1.00 90.62 412 ARG A N 1
ATOM 3097 C CA . ARG A 1 412 ? -2.025 7.683 -11.856 1.00 90.62 412 ARG A CA 1
ATOM 3098 C C . ARG A 1 412 ? -1.751 9.193 -11.783 1.00 90.62 412 ARG A C 1
ATOM 3100 O O . ARG A 1 412 ? -0.633 9.600 -12.064 1.00 90.62 412 ARG A O 1
ATOM 3107 N N . ALA A 1 413 ? -2.725 10.032 -11.427 1.00 87.12 413 ALA A N 1
ATOM 3108 C CA . ALA A 1 413 ? -2.478 11.461 -11.227 1.00 87.12 413 ALA A CA 1
ATOM 3109 C C . ALA A 1 413 ? -1.792 11.749 -9.879 1.00 87.12 413 ALA A C 1
ATOM 3111 O O . ALA A 1 413 ? -0.981 12.664 -9.791 1.00 87.12 413 ALA A O 1
ATOM 3112 N N . ALA A 1 414 ? -2.095 10.962 -8.841 1.00 87.75 414 ALA A N 1
ATOM 3113 C CA . ALA A 1 414 ? -1.580 11.181 -7.484 1.00 87.75 414 ALA A CA 1
ATOM 3114 C C . ALA A 1 414 ? -0.727 10.017 -6.959 1.00 87.75 414 ALA A C 1
ATOM 3116 O O . ALA A 1 414 ? 0.124 10.221 -6.104 1.00 87.75 414 ALA A O 1
ATOM 3117 N N . PHE A 1 415 ? -0.924 8.795 -7.471 1.00 93.12 415 PHE A N 1
ATOM 3118 C CA . PHE A 1 415 ? -0.251 7.590 -6.973 1.00 93.12 415 PHE A CA 1
ATOM 3119 C C . PHE A 1 415 ? -0.415 7.374 -5.454 1.00 93.12 415 PHE A C 1
ATOM 3121 O O . PHE A 1 415 ? 0.459 6.780 -4.823 1.00 93.12 415 PHE A O 1
ATOM 3128 N N . THR A 1 416 ? -1.548 7.798 -4.877 1.00 94.31 416 THR A N 1
ATOM 3129 C CA . THR A 1 416 ? -1.803 7.793 -3.426 1.00 94.31 416 THR A CA 1
ATOM 3130 C C . THR A 1 416 ? -1.522 6.435 -2.789 1.00 94.31 416 THR A C 1
ATOM 3132 O O . THR A 1 416 ? -0.730 6.353 -1.860 1.00 94.31 416 THR A O 1
ATOM 3135 N N . LEU A 1 417 ? -2.068 5.333 -3.324 1.00 96.44 417 LEU A N 1
ATOM 3136 C CA . LEU A 1 417 ? -1.797 4.011 -2.745 1.00 96.44 417 LEU A CA 1
ATOM 3137 C C . LEU A 1 417 ? -0.299 3.668 -2.768 1.00 96.44 417 LEU A C 1
ATOM 3139 O O . LEU A 1 417 ? 0.228 3.132 -1.800 1.00 96.44 417 LEU A O 1
ATOM 3143 N N . ALA A 1 418 ? 0.399 3.964 -3.866 1.00 96.50 418 ALA A N 1
ATOM 3144 C CA . ALA A 1 418 ? 1.823 3.664 -3.975 1.00 96.50 418 ALA A CA 1
ATOM 3145 C C . ALA A 1 418 ? 2.659 4.485 -2.979 1.00 96.50 418 ALA A C 1
ATOM 3147 O O . ALA A 1 418 ? 3.647 3.955 -2.465 1.00 96.50 418 ALA A O 1
ATOM 3148 N N . HIS A 1 419 ? 2.249 5.730 -2.715 1.00 95.81 419 HIS A N 1
ATOM 3149 C CA . HIS A 1 419 ? 2.827 6.617 -1.708 1.00 95.81 419 HIS A CA 1
ATOM 3150 C C . HIS A 1 419 ? 2.626 6.058 -0.294 1.00 95.81 419 HIS A C 1
ATOM 3152 O O . HIS A 1 419 ? 3.608 5.817 0.406 1.00 95.81 419 HIS A O 1
ATOM 3158 N N . GLU A 1 420 ? 1.390 5.729 0.092 1.00 95.88 420 GLU A N 1
ATOM 3159 C CA . GLU A 1 420 ? 1.100 5.194 1.431 1.00 95.88 420 GLU A CA 1
ATOM 3160 C C . GLU A 1 420 ? 1.790 3.848 1.690 1.00 95.88 420 GLU A C 1
ATOM 3162 O O . GLU A 1 420 ? 2.339 3.598 2.766 1.00 95.88 420 GLU A O 1
ATOM 3167 N N . LEU A 1 421 ? 1.854 2.981 0.673 1.00 97.12 421 LEU A N 1
ATOM 3168 C CA . LEU A 1 421 ? 2.649 1.753 0.745 1.00 97.12 421 LEU A CA 1
ATOM 3169 C C . LEU A 1 421 ? 4.134 2.053 0.973 1.00 97.12 421 LEU A C 1
ATOM 3171 O O . LEU A 1 421 ? 4.827 1.267 1.615 1.00 97.12 421 LEU A O 1
ATOM 3175 N N . GLY A 1 422 ? 4.630 3.186 0.482 1.00 95.69 422 GLY A N 1
ATOM 3176 C CA . GLY A 1 422 ? 5.987 3.641 0.732 1.00 95.69 422 GLY A CA 1
ATOM 3177 C C . GLY A 1 422 ? 6.261 3.964 2.188 1.00 95.69 422 GLY A C 1
ATOM 3178 O O . GLY A 1 422 ? 7.307 3.552 2.683 1.00 95.69 422 GLY A O 1
ATOM 3179 N N . HIS A 1 423 ? 5.333 4.584 2.914 1.00 94.00 423 HIS A N 1
ATOM 3180 C CA . HIS A 1 423 ? 5.504 4.791 4.354 1.00 94.00 423 HIS A CA 1
ATOM 3181 C C . HIS A 1 423 ? 5.718 3.469 5.093 1.00 94.00 423 HIS A C 1
ATOM 3183 O O . HIS A 1 423 ? 6.663 3.352 5.876 1.00 94.00 423 HIS A O 1
ATOM 3189 N N . VAL A 1 424 ? 4.911 2.451 4.777 1.00 93.88 424 VAL A N 1
ATOM 3190 C CA . VAL A 1 424 ? 5.033 1.110 5.369 1.00 93.88 424 VAL A CA 1
ATOM 3191 C C . VAL A 1 424 ? 6.335 0.425 4.943 1.00 93.88 424 VAL A C 1
ATOM 3193 O O . VAL A 1 424 ? 7.121 0.003 5.787 1.00 93.88 424 VAL A O 1
ATOM 3196 N N . LEU A 1 425 ? 6.614 0.344 3.639 1.00 94.44 425 LEU A N 1
ATOM 3197 C CA . LEU A 1 425 ? 7.779 -0.373 3.103 1.00 94.44 425 LEU A CA 1
ATOM 3198 C C . LEU A 1 425 ? 9.116 0.258 3.513 1.00 94.44 425 LEU A C 1
ATOM 3200 O O . LEU A 1 425 ? 10.128 -0.438 3.632 1.00 94.44 425 LEU A O 1
ATOM 3204 N N . LEU A 1 426 ? 9.145 1.578 3.681 1.00 93.19 426 LEU A N 1
ATOM 3205 C CA . LEU A 1 426 ? 10.335 2.315 4.097 1.00 93.19 426 LEU A CA 1
ATOM 3206 C C . LEU A 1 426 ? 10.465 2.412 5.618 1.00 93.19 426 LEU A C 1
ATOM 3208 O O . LEU A 1 426 ? 11.533 2.834 6.076 1.00 93.19 426 LEU A O 1
ATOM 3212 N N . ASP A 1 427 ? 9.413 2.023 6.349 1.00 89.31 427 ASP A N 1
ATOM 3213 C CA . ASP A 1 427 ? 9.219 2.249 7.781 1.00 89.31 427 ASP A CA 1
ATOM 3214 C C . ASP A 1 427 ? 9.566 3.698 8.153 1.00 89.31 427 ASP A C 1
ATOM 3216 O O . ASP A 1 427 ? 10.476 3.980 8.932 1.00 89.31 427 ASP A O 1
ATOM 3220 N N . HIS A 1 428 ? 8.926 4.649 7.465 1.00 86.12 428 HIS A N 1
ATOM 3221 C CA . HIS A 1 428 ? 9.270 6.064 7.573 1.00 86.12 428 HIS A CA 1
ATOM 3222 C C . HIS A 1 428 ? 8.022 6.955 7.573 1.00 86.12 428 HIS A C 1
ATOM 3224 O O . HIS A 1 428 ? 7.368 7.067 6.536 1.00 86.12 428 HIS A O 1
ATOM 3230 N N . PRO A 1 429 ? 7.711 7.641 8.689 1.00 81.69 429 PRO A N 1
ATOM 3231 C CA . PRO A 1 429 ? 6.471 8.408 8.820 1.00 81.69 429 PRO A CA 1
ATOM 3232 C C . PRO A 1 429 ? 6.536 9.825 8.226 1.00 81.69 429 PRO A C 1
ATOM 3234 O O . PRO A 1 429 ? 5.524 10.509 8.183 1.00 81.69 429 PRO A O 1
ATOM 3237 N N . LEU A 1 430 ? 7.715 10.310 7.816 1.00 83.44 430 LEU A N 1
ATOM 3238 C CA . LEU A 1 430 ? 7.886 11.677 7.303 1.00 83.44 430 LEU A CA 1
ATOM 3239 C C . LEU A 1 430 ? 8.125 11.694 5.792 1.00 83.44 430 LEU A C 1
ATOM 3241 O O . LEU A 1 430 ? 8.800 10.808 5.261 1.00 83.44 430 LEU A O 1
ATOM 3245 N N . HIS A 1 431 ? 7.665 12.754 5.135 1.00 87.31 431 HIS A N 1
ATOM 3246 C CA . HIS A 1 431 ? 8.031 13.057 3.757 1.00 87.31 431 HIS A CA 1
ATOM 3247 C C . HIS A 1 431 ? 9.439 13.690 3.678 1.00 87.31 431 HIS A C 1
ATOM 3249 O O . HIS A 1 431 ? 9.874 14.349 4.632 1.00 87.31 431 HIS A O 1
ATOM 3255 N N . PRO A 1 432 ? 10.202 13.489 2.585 1.00 81.25 432 PRO A N 1
ATOM 3256 C CA . PRO A 1 432 ? 11.536 14.065 2.416 1.00 81.25 432 PRO A CA 1
ATOM 3257 C C . PRO A 1 432 ? 11.577 15.600 2.437 1.00 81.25 432 PRO A C 1
ATOM 3259 O O . PRO A 1 432 ? 12.553 16.165 2.931 1.00 81.25 432 PRO A O 1
ATOM 3262 N N . ASP A 1 433 ? 10.546 16.263 1.920 1.00 82.00 433 ASP A N 1
ATOM 3263 C CA . ASP A 1 433 ? 10.392 17.722 1.833 1.00 82.00 433 ASP A CA 1
ATOM 3264 C C . ASP A 1 433 ? 10.141 18.378 3.201 1.00 82.00 433 ASP A C 1
ATOM 3266 O O . ASP A 1 433 ? 10.520 19.527 3.417 1.00 82.00 433 ASP A O 1
ATOM 3270 N N . HIS A 1 434 ? 9.665 17.624 4.199 1.00 77.62 434 HIS A N 1
ATOM 3271 C CA . HIS A 1 434 ? 9.603 18.112 5.583 1.00 77.62 434 HIS A CA 1
ATOM 3272 C C . HIS A 1 434 ? 10.993 18.445 6.163 1.00 77.62 434 HIS A C 1
ATOM 3274 O O . HIS A 1 434 ? 11.099 19.185 7.143 1.00 77.62 434 HIS A O 1
ATOM 3280 N N . LEU A 1 435 ? 12.063 17.872 5.597 1.00 72.50 435 LEU A N 1
ATOM 3281 C CA . LEU A 1 435 ? 13.441 18.000 6.088 1.00 72.50 435 LEU A CA 1
ATOM 3282 C C . LEU A 1 435 ? 14.439 18.440 5.000 1.00 72.50 435 LEU A C 1
ATOM 3284 O O . LEU A 1 435 ? 15.629 18.597 5.289 1.00 72.50 435 LEU A O 1
ATOM 3288 N N . GLY A 1 436 ? 13.991 18.612 3.757 1.00 77.62 436 GLY A N 1
ATOM 3289 C CA . GLY A 1 436 ? 14.839 18.767 2.577 1.00 77.62 436 GLY A CA 1
ATOM 3290 C C . GLY A 1 436 ? 14.209 19.654 1.501 1.00 77.62 436 GLY A C 1
ATOM 3291 O O . GLY A 1 436 ? 13.156 20.241 1.724 1.00 77.62 436 GLY A O 1
ATOM 3292 N N . PRO A 1 437 ? 14.871 19.816 0.342 1.00 79.25 437 PRO A N 1
ATOM 3293 C CA . PRO A 1 437 ? 14.278 20.537 -0.776 1.00 79.25 437 PRO A CA 1
ATOM 3294 C C . PRO A 1 437 ? 13.075 19.761 -1.322 1.00 79.25 437 PRO A C 1
ATOM 3296 O O . PRO A 1 437 ? 13.175 18.548 -1.508 1.00 79.25 437 PRO A O 1
ATOM 3299 N N . ASP A 1 438 ? 12.001 20.486 -1.619 1.00 83.25 438 ASP A N 1
ATOM 3300 C CA . ASP A 1 438 ? 10.822 19.996 -2.334 1.00 83.25 438 ASP A CA 1
ATOM 3301 C C . ASP A 1 438 ? 11.224 19.404 -3.702 1.00 83.25 438 ASP A C 1
ATOM 3303 O O . ASP A 1 438 ? 11.991 20.007 -4.471 1.00 83.25 438 ASP A O 1
ATOM 3307 N N . GLN A 1 439 ? 10.792 18.167 -3.954 1.00 87.12 439 GLN A N 1
ATOM 3308 C CA . GLN A 1 439 ? 11.082 17.397 -5.158 1.00 87.12 439 GLN A CA 1
ATOM 3309 C C . GLN A 1 439 ? 9.810 16.682 -5.618 1.00 87.12 439 GLN A C 1
ATOM 3311 O O . GLN A 1 439 ? 9.704 15.459 -5.480 1.00 87.12 439 GLN A O 1
ATOM 3316 N N . PRO A 1 440 ? 8.894 17.400 -6.285 1.00 85.44 440 PRO A N 1
ATOM 3317 C CA . PRO A 1 440 ? 7.521 16.948 -6.507 1.00 85.44 440 PRO A CA 1
ATOM 3318 C C . PRO A 1 440 ? 7.403 15.665 -7.355 1.00 85.44 440 PRO A C 1
ATOM 3320 O O . PRO A 1 440 ? 6.400 14.956 -7.330 1.00 85.44 440 PRO A O 1
ATOM 3323 N N . TRP A 1 441 ? 8.446 15.303 -8.108 1.00 86.31 441 TRP A N 1
ATOM 3324 C CA . TRP A 1 441 ? 8.530 14.046 -8.865 1.00 86.31 441 TRP A CA 1
ATOM 3325 C C . TRP A 1 441 ? 8.915 12.823 -8.011 1.00 86.31 441 TRP A C 1
ATOM 3327 O O . TRP A 1 441 ? 8.980 11.703 -8.526 1.00 86.31 441 TRP A O 1
ATOM 3337 N N . ARG A 1 442 ? 9.244 12.984 -6.726 1.00 91.94 442 ARG A N 1
ATOM 3338 C CA . ARG A 1 442 ? 9.524 11.851 -5.836 1.00 91.94 442 ARG A CA 1
ATOM 3339 C C . ARG A 1 442 ? 8.228 11.233 -5.351 1.00 91.94 442 ARG A C 1
ATOM 3341 O O . ARG A 1 442 ? 7.263 11.930 -5.086 1.00 91.94 442 ARG A O 1
ATOM 3348 N N . LEU A 1 443 ? 8.216 9.905 -5.225 1.00 93.62 443 LEU A N 1
ATOM 3349 C CA . LEU A 1 443 ? 7.024 9.200 -4.757 1.00 93.62 443 LEU A CA 1
ATOM 3350 C C . LEU A 1 443 ? 6.643 9.619 -3.338 1.00 93.62 443 LEU A C 1
ATOM 3352 O O . LEU A 1 443 ? 5.466 9.799 -3.086 1.00 93.62 443 LEU A O 1
ATOM 3356 N N . MET A 1 444 ? 7.628 9.766 -2.447 1.00 94.06 444 MET A N 1
ATOM 3357 C CA . MET A 1 444 ? 7.410 10.030 -1.019 1.00 94.06 444 MET A CA 1
ATOM 3358 C C . MET A 1 444 ? 7.287 11.513 -0.662 1.00 94.06 444 MET A C 1
ATOM 3360 O O . MET A 1 444 ? 7.264 11.832 0.520 1.00 94.06 444 MET A O 1
ATOM 3364 N N . ASP A 1 445 ? 7.291 12.407 -1.649 1.00 90.62 445 ASP A N 1
ATOM 3365 C CA . ASP A 1 445 ? 7.121 13.845 -1.423 1.00 90.62 445 ASP A CA 1
ATOM 3366 C C . ASP A 1 445 ? 5.679 14.153 -0.989 1.00 90.62 445 ASP A C 1
ATOM 3368 O O . ASP A 1 445 ? 4.753 13.514 -1.494 1.00 90.62 445 ASP A O 1
ATOM 3372 N N . SER A 1 446 ? 5.476 15.094 -0.065 1.00 85.19 446 SER A N 1
ATOM 3373 C CA . SER A 1 446 ? 4.130 15.459 0.399 1.00 85.19 446 SER A CA 1
ATOM 3374 C C . SER A 1 446 ? 3.259 16.028 -0.731 1.00 85.19 446 SER A C 1
ATOM 3376 O O . SER A 1 446 ? 2.063 15.720 -0.829 1.00 85.19 446 SER A O 1
ATOM 3378 N N . ASP A 1 447 ? 3.889 16.744 -1.665 1.00 81.38 447 ASP A N 1
ATOM 3379 C CA . ASP A 1 447 ? 3.244 17.319 -2.840 1.00 81.38 447 ASP A CA 1
ATOM 3380 C C . ASP A 1 447 ? 3.049 16.281 -3.958 1.00 81.38 447 ASP A C 1
ATOM 3382 O O . ASP A 1 447 ? 2.379 16.555 -4.952 1.00 81.38 447 ASP A O 1
ATOM 3386 N N . ALA A 1 448 ? 3.537 15.040 -3.809 1.00 71.00 448 ALA A N 1
ATOM 3387 C CA . ALA A 1 448 ? 3.316 13.976 -4.798 1.00 71.00 448 ALA A CA 1
ATOM 3388 C C . ALA A 1 448 ? 1.826 13.671 -5.026 1.00 71.00 448 ALA A C 1
ATOM 3390 O O . ALA A 1 448 ? 1.450 13.116 -6.064 1.00 71.00 448 ALA A O 1
ATOM 3391 N N . SER A 1 449 ? 0.981 14.045 -4.064 1.00 68.56 449 SER A N 1
ATOM 3392 C CA . SER A 1 449 ? -0.466 13.950 -4.178 1.00 68.56 449 SER A CA 1
ATOM 3393 C C . SER A 1 449 ? -1.081 15.061 -5.040 1.00 68.56 449 SER A C 1
ATOM 3395 O O . SER A 1 449 ? -2.188 14.864 -5.533 1.00 68.56 449 SER A O 1
ATOM 3397 N N . ASP A 1 450 ? -0.416 16.194 -5.307 1.00 72.94 450 ASP A N 1
ATOM 3398 C CA . ASP A 1 450 ? -0.969 17.264 -6.146 1.00 72.94 450 ASP A CA 1
ATOM 3399 C C . ASP A 1 450 ? -1.048 16.842 -7.627 1.00 72.94 450 ASP A C 1
ATOM 3401 O O . ASP A 1 450 ? -0.071 16.507 -8.296 1.00 72.94 450 ASP A O 1
ATOM 3405 N N . SER A 1 451 ? -2.271 16.896 -8.159 1.00 67.06 451 SER A N 1
ATOM 3406 C CA . SER A 1 451 ? -2.627 16.536 -9.532 1.00 67.06 451 SER A CA 1
ATOM 3407 C C . SER A 1 451 ? -2.054 17.485 -10.579 1.00 67.06 451 SER A C 1
ATOM 3409 O O . SER A 1 451 ? -2.065 17.149 -11.763 1.00 67.06 451 SER A O 1
ATOM 3411 N N . THR A 1 452 ? -1.587 18.672 -10.179 1.00 73.50 452 THR A N 1
ATOM 3412 C CA . THR A 1 452 ? -0.889 19.579 -11.095 1.00 73.50 452 THR A CA 1
ATOM 3413 C C . THR A 1 452 ? 0.534 19.110 -11.387 1.00 73.50 452 THR A C 1
ATOM 3415 O O . THR A 1 452 ? 1.087 19.441 -12.440 1.00 73.50 452 THR A O 1
ATOM 3418 N N . ILE A 1 453 ? 1.108 18.285 -10.506 1.00 72.94 453 ILE A N 1
ATOM 3419 C CA . ILE A 1 453 ? 2.413 17.675 -10.717 1.00 72.94 453 ILE A CA 1
ATOM 3420 C C . ILE A 1 453 ? 2.224 16.441 -11.586 1.00 72.94 453 ILE A C 1
ATOM 3422 O O . ILE A 1 453 ? 1.952 15.335 -11.116 1.00 72.94 453 ILE A O 1
ATOM 3426 N N . LEU A 1 454 ? 2.392 16.663 -12.884 1.00 70.31 454 LEU A N 1
ATOM 3427 C CA . LEU A 1 454 ? 2.368 15.620 -13.893 1.00 70.31 454 LEU A CA 1
ATOM 3428 C C . LEU A 1 454 ? 3.726 14.929 -13.993 1.00 70.31 454 LEU A C 1
ATOM 3430 O O . LEU A 1 454 ? 4.780 15.541 -13.813 1.00 70.31 454 LEU A O 1
ATOM 3434 N N . GLY A 1 455 ? 3.691 13.663 -14.388 1.00 74.50 455 GLY A N 1
ATOM 3435 C CA . GLY A 1 455 ? 4.885 12.904 -14.716 1.00 74.50 455 GLY A CA 1
ATOM 3436 C C . GLY A 1 455 ? 5.209 11.806 -13.708 1.00 74.50 455 GLY A C 1
ATOM 3437 O O . GLY A 1 455 ? 4.465 11.551 -12.759 1.00 74.50 455 GLY A O 1
ATOM 3438 N N . PRO A 1 456 ? 6.301 11.083 -13.964 1.00 81.19 456 PRO A N 1
ATOM 3439 C CA . PRO A 1 456 ? 6.630 9.893 -13.209 1.00 81.19 456 PRO A CA 1
ATOM 3440 C C . PRO A 1 456 ? 6.985 10.157 -11.754 1.00 81.19 456 PRO A C 1
ATOM 3442 O O . PRO A 1 456 ? 7.718 11.093 -11.438 1.00 81.19 456 PRO A O 1
ATOM 3445 N N . ARG A 1 457 ? 6.594 9.214 -10.893 1.00 90.44 457 ARG A N 1
ATOM 3446 C CA . ARG A 1 457 ? 7.057 9.157 -9.506 1.00 90.44 457 ARG A CA 1
ATOM 3447 C C . ARG A 1 457 ? 8.331 8.323 -9.393 1.00 90.44 457 ARG A C 1
ATOM 3449 O O . ARG A 1 457 ? 8.417 7.204 -9.916 1.00 90.44 457 ARG A O 1
ATOM 3456 N N . ARG A 1 458 ? 9.339 8.863 -8.707 1.00 93.31 458 ARG A N 1
ATOM 3457 C CA . ARG A 1 458 ? 10.652 8.225 -8.538 1.00 93.31 458 ARG A CA 1
ATOM 3458 C C . ARG A 1 458 ? 11.008 7.934 -7.094 1.00 93.31 458 ARG A C 1
ATOM 3460 O O . ARG A 1 458 ? 10.687 8.694 -6.183 1.00 93.31 458 ARG A O 1
ATOM 3467 N N . LEU A 1 459 ? 11.721 6.828 -6.928 1.00 95.06 459 LEU A N 1
ATOM 3468 C CA . LEU A 1 459 ? 12.328 6.388 -5.681 1.00 95.06 459 LEU A CA 1
ATOM 3469 C C . LEU A 1 459 ? 13.849 6.450 -5.822 1.00 95.06 459 LEU A C 1
ATOM 3471 O O . LEU A 1 459 ? 14.420 6.223 -6.887 1.00 95.06 459 LEU A O 1
ATOM 3475 N N . THR A 1 460 ? 14.524 6.754 -4.728 1.00 94.38 460 THR A N 1
ATOM 3476 C CA . THR A 1 460 ? 15.984 6.733 -4.648 1.00 94.38 460 THR A CA 1
ATOM 3477 C C . THR A 1 460 ? 16.501 5.311 -4.462 1.00 94.38 460 THR A C 1
ATOM 3479 O O . THR A 1 460 ? 15.789 4.408 -4.019 1.00 94.38 460 THR A O 1
ATOM 3482 N N . GLU A 1 461 ? 17.790 5.099 -4.739 1.00 94.81 461 GLU A N 1
ATOM 3483 C CA . GLU A 1 461 ? 18.435 3.809 -4.468 1.00 94.81 461 GLU A CA 1
ATOM 3484 C C . GLU A 1 461 ? 18.336 3.413 -2.992 1.00 94.81 461 GLU A C 1
ATOM 3486 O O . GLU A 1 461 ? 18.085 2.247 -2.685 1.00 94.81 461 GLU A O 1
ATOM 3491 N N . THR A 1 462 ? 18.476 4.386 -2.086 1.00 94.44 462 THR A N 1
ATOM 3492 C CA . THR A 1 462 ? 18.343 4.179 -0.641 1.00 94.44 462 THR A CA 1
ATOM 3493 C C . THR A 1 462 ? 16.933 3.732 -0.270 1.00 94.44 462 THR A C 1
ATOM 3495 O O . THR A 1 462 ? 16.788 2.785 0.500 1.00 94.44 462 THR A O 1
ATOM 3498 N N . GLU A 1 463 ? 15.895 4.357 -0.829 1.00 95.44 463 GLU A N 1
ATOM 3499 C CA . GLU A 1 463 ? 14.503 3.946 -0.599 1.00 95.44 463 GLU A CA 1
ATOM 3500 C C . GLU A 1 463 ? 14.248 2.534 -1.125 1.00 95.44 463 GLU A C 1
ATOM 3502 O O . GLU A 1 463 ? 13.771 1.680 -0.379 1.00 95.44 463 GLU A O 1
ATOM 3507 N N . CYS A 1 464 ? 14.674 2.229 -2.354 1.00 96.75 464 CYS A N 1
ATOM 3508 C CA . CYS A 1 464 ? 14.560 0.873 -2.885 1.00 96.75 464 CYS A CA 1
ATOM 3509 C C . CYS A 1 464 ? 15.300 -0.155 -2.017 1.00 96.75 464 CYS A C 1
ATOM 3511 O O . CYS A 1 464 ? 14.799 -1.257 -1.800 1.00 96.75 464 CYS A O 1
ATOM 3513 N N . ALA A 1 465 ? 16.490 0.175 -1.508 1.00 94.56 465 ALA A N 1
ATOM 3514 C CA . ALA A 1 465 ? 17.242 -0.714 -0.629 1.00 94.56 465 ALA A CA 1
ATOM 3515 C C . ALA A 1 465 ? 16.507 -0.977 0.695 1.00 94.56 465 ALA A C 1
ATOM 3517 O O . ALA A 1 465 ? 16.523 -2.112 1.171 1.00 94.56 465 ALA A O 1
ATOM 3518 N N . ARG A 1 466 ? 15.841 0.037 1.268 1.00 92.62 466 ARG A N 1
ATOM 3519 C CA . ARG A 1 466 ? 15.014 -0.117 2.476 1.00 92.62 466 ARG A CA 1
ATOM 3520 C C . ARG A 1 466 ? 13.791 -0.989 2.204 1.00 92.62 466 ARG A C 1
ATOM 3522 O O . ARG A 1 466 ? 13.633 -2.000 2.882 1.00 92.62 466 ARG A O 1
ATOM 3529 N N . ALA A 1 467 ? 13.019 -0.667 1.168 1.00 94.62 467 ALA A N 1
ATOM 3530 C CA . ALA A 1 467 ? 11.791 -1.380 0.819 1.00 94.62 467 ALA A CA 1
ATOM 3531 C C . ALA A 1 467 ? 12.027 -2.869 0.507 1.00 94.62 467 ALA A C 1
ATOM 3533 O O . ALA A 1 467 ? 11.250 -3.740 0.895 1.00 94.62 467 ALA A O 1
ATOM 3534 N N . ARG A 1 468 ? 13.164 -3.204 -0.119 1.00 94.00 468 ARG A N 1
ATOM 3535 C CA . ARG A 1 468 ? 13.553 -4.599 -0.400 1.00 94.00 468 ARG A CA 1
ATOM 3536 C C . ARG A 1 468 ? 13.814 -5.449 0.845 1.00 94.00 468 ARG A C 1
ATOM 3538 O O . ARG A 1 468 ? 13.967 -6.659 0.687 1.00 94.00 468 ARG A O 1
ATOM 3545 N N . ARG A 1 469 ? 13.931 -4.854 2.038 1.00 88.94 469 ARG A N 1
ATOM 3546 C CA . ARG A 1 469 ? 14.042 -5.600 3.305 1.00 88.94 469 ARG A CA 1
ATOM 3547 C C . ARG A 1 469 ? 12.692 -6.129 3.775 1.00 88.94 469 ARG A C 1
ATOM 3549 O O . ARG A 1 469 ? 12.668 -7.164 4.428 1.00 88.94 469 ARG A O 1
ATOM 3556 N N . PHE A 1 470 ? 11.611 -5.446 3.405 1.00 83.56 470 PHE A N 1
ATOM 3557 C CA . PHE A 1 470 ? 10.243 -5.858 3.698 1.00 83.56 470 PHE A CA 1
ATOM 3558 C C . PHE A 1 470 ? 9.729 -6.886 2.678 1.00 83.56 470 PHE A C 1
ATOM 3560 O O . PHE A 1 470 ? 9.016 -7.819 3.026 1.00 83.56 470 PHE A O 1
ATOM 3567 N N . ALA A 1 471 ? 10.127 -6.747 1.409 1.00 85.69 471 ALA A N 1
ATOM 3568 C CA . ALA A 1 471 ? 9.708 -7.650 0.340 1.00 85.69 471 ALA A CA 1
ATOM 3569 C C . ALA A 1 471 ? 10.607 -8.898 0.226 1.00 85.69 471 ALA A C 1
ATOM 3571 O O . ALA A 1 471 ? 11.841 -8.805 0.199 1.00 85.69 471 ALA A O 1
ATOM 3572 N N . HIS A 1 472 ? 9.993 -10.070 0.078 1.00 82.19 472 HIS A N 1
ATOM 3573 C CA . HIS A 1 472 ? 10.701 -11.348 -0.043 1.00 82.19 472 HIS A CA 1
ATOM 3574 C C . HIS A 1 472 ? 10.879 -11.760 -1.508 1.00 82.19 472 HIS A C 1
ATOM 3576 O O . HIS A 1 472 ? 10.061 -11.421 -2.357 1.00 82.19 472 HIS A O 1
ATOM 3582 N N . LEU A 1 473 ? 11.957 -12.485 -1.817 1.00 66.81 473 LEU A N 1
ATOM 3583 C CA . LEU A 1 473 ? 12.055 -13.203 -3.092 1.00 66.81 473 LEU A CA 1
ATOM 3584 C C . LEU A 1 473 ? 11.185 -14.460 -2.984 1.00 66.81 473 LEU A C 1
ATOM 3586 O O . LEU A 1 473 ? 11.326 -15.186 -1.998 1.00 66.81 473 LEU A O 1
ATOM 3590 N N . GLU A 1 474 ? 10.297 -14.674 -3.954 1.00 57.75 474 GLU A N 1
ATOM 3591 C CA . GLU A 1 474 ? 9.555 -15.937 -4.099 1.00 57.75 474 GLU A CA 1
ATOM 3592 C C . GLU A 1 474 ? 10.429 -17.058 -4.671 1.00 57.75 474 GLU A C 1
ATOM 3594 O O . GLU A 1 474 ? 11.325 -16.761 -5.501 1.00 57.75 474 GLU A O 1
#

Organism: NCBI:txid927083

Secondary structure (DSSP, 8-state):
-HHHHHHHHHHHHHHHHHTTT----EEEEEETT-PBP-TTT--B---SS-TTSTTS--S--SSPPSSTT-EEEEEES---SEEEEEEE-TTS-EEEEEEEEE-EEETTEEE---BEEESSHHHHT-TT-TTSEEE--TTPEEEEEETTEEEEEEBPPPEEPEEEEEEEBSSTTS-BSSSSSHHHHHHHHHHHHHHHHHHHGGGTEE---GGGSEEEEEPPPPS-EEEESTTT-PPP-SS-EE-EEETTEEPPPEEPPTT--HHHHHHHHHHHHHHTT-EEEEEEEPPPTT-SS-EEEEEEE-TTSPBP-EEESTTS-SB--SSS-EEEE---TTS-B----TTTTTT--HHHHHHHHHH----TTEEEEEE-S-BTT---SEEEE---TTTTS--SS-SEEEE-HHHHHHGGGT-HHHHHHHHHHHT--S-GGGTS---TTBTT-GGGG-TTS-S--B--HHHHHHHTTTSEE-